Protein AF-0000000086881354 (afdb_homodimer)

Foldseek 3Di:
DFQKWWFQKWDADVVGLTQAGGEIDTDHWLFEEEEAEDPSLNQLVVVCVQQVVDDIDTFMDGPNHGDDNVLCLAAEFEAAPDDDDPQFDFLQRVLVVCVVVRVQAASVQLVVQCVVVVPDRPDGNNPDDPQSNLSSSLSRRLRGHHQEYEEEASCPPHDPVVSVVSLVSVQVCSVVRHYYYYYDHDVVSCVPRHQWYFYGESNYTLDIDGLVCLQPQKKKFKDLDDDPQFLDWDDDPDSIIITIHGCVVDDCPVTDIDRDDPVVSSCSSHVSVVVD/DFQKWWFQKWDADVVGLTQAGGEIDTHHWLFEEEEAEDPSLNQLVVVCVQQVVDDIDTFMDGPNHGDDNVLNLAAEFEDAPDDDDPQFDFLQRVLVVCVVVRVQAASVQLVVQCVVVVPDRPDGNNPDDPQSNLSSSLSRRLRGHHQEYEEEASCPPHDPVVSVVSLVSVQVCSVVRHYYYYYDHDVVSCVVRGQWYFYGESNYTLDIDGPVCLQPQKKWFKDLDDDPQFLDWDDDPDSIIITIHGCVVDDCPVTDIDRDDPVVSSCSSHVSVVVD

Organism: NCBI:txid2108365

Solvent-accessible surface area (backbone atoms only — not comparable to full-atom values): 29345 Å² total; per-residue (Å²): 116,62,34,34,41,37,40,43,30,26,34,70,47,90,91,59,57,58,29,31,65,50,36,65,53,68,40,43,71,28,35,30,37,29,36,33,43,48,83,78,13,28,64,69,57,52,54,33,42,77,66,61,74,46,88,58,48,62,45,52,27,42,74,85,32,76,60,47,69,66,52,40,72,63,29,47,35,68,36,64,67,75,79,87,66,73,42,81,36,22,53,50,55,47,50,51,54,46,43,73,72,35,87,52,41,35,61,69,58,32,55,51,46,33,57,75,69,67,50,68,49,79,46,40,49,66,76,46,53,73,40,55,47,44,51,49,48,48,40,59,33,70,23,35,66,45,51,33,39,39,32,34,42,76,51,63,80,47,28,54,67,58,34,50,52,52,53,50,52,52,46,50,42,27,74,71,54,21,22,36,39,36,32,43,53,52,65,69,60,44,72,69,62,39,46,27,35,37,35,32,49,76,13,30,72,77,44,71,44,43,43,70,57,56,49,66,36,41,35,32,35,50,38,67,68,89,76,76,88,52,52,41,78,40,82,68,60,95,70,26,29,42,30,34,31,48,51,90,81,44,81,61,85,85,39,54,70,41,88,53,52,62,64,56,50,51,47,40,60,59,51,36,57,64,76,98,116,61,35,34,38,39,41,41,30,23,34,71,47,90,89,60,58,58,29,32,66,50,35,65,53,70,40,43,73,29,36,30,38,30,37,32,42,49,83,79,13,29,66,68,56,53,54,33,43,78,66,61,75,44,86,57,48,62,46,51,27,43,74,85,33,75,59,48,68,67,53,40,71,64,30,46,33,68,35,63,67,75,80,85,66,73,42,82,36,21,53,50,57,46,49,52,54,46,43,74,71,34,86,52,41,36,61,67,57,32,54,50,46,33,59,74,70,66,50,69,49,80,47,40,47,66,76,46,53,73,40,54,49,47,50,48,49,47,39,59,34,69,24,34,67,43,52,34,40,38,32,34,42,76,49,64,78,46,29,54,68,58,33,50,52,52,52,50,52,52,48,50,42,29,74,70,53,21,21,36,39,36,33,42,54,53,64,69,60,44,72,69,63,41,46,30,36,37,35,31,48,76,12,30,72,77,42,74,43,44,44,68,56,57,49,67,36,40,36,30,35,50,38,67,68,86,76,76,87,53,54,42,78,40,82,68,60,95,72,27,28,43,30,34,31,50,50,90,80,43,82,61,86,85,41,55,70,41,89,54,53,63,67,56,51,51,47,39,62,58,52,37,54,66,75,102

Secondary structure (DSSP, 8-state):
-EEEEEEEEEEE-TTS-EEEEEEEEEEETT-EEEEE-STTSSHHHHHHHHTTSS--EEEEEETTEE--HHHHHHHEEEE-SS----TTS-HHHHHHHHHHH-TTB-HHHHHHHHHHTT--SSS-GGGS-HHHHHHHHHHHHHTB--SEEEEESTTTT--HHHHHHHHHHHHHHHHTT-EEEEEES-HHHHHHH-SEEEEEETTEEEEEEEHHHHHHHEEEEEESSPPSS-SEEEE-STT-EEEEEETTTS-GGGSEEE---HHHHHHHHHHTTT--/-EEEEEEEEEEE-TTS-EEEEEEEEEEETT-EEEEE-STTSSHHHHHHHHTTSS--EEEEEETTEE--HHHHHHHEEEE-SS----TTS-HHHHHHHHHHH-TTB-HHHHHHHHHHTT--SSS-GGGS-HHHHHHHHHHHHHTB--SEEEEESTTTT--HHHHHHHHHHHHHHHHTT-EEEEEES-HHHHHHH-SEEEEEETTEEEEEEEHHHHHHHEEEEEESSPPSS-SEEEE-STT-EEEEEETTTS-GGGSEEE---HHHHHHHHHHTTT--

Radius of gyration: 25.18 Å; Cα contacts (8 Å, |Δi|>4): 1055; chains: 2; bounding box: 60×67×59 Å

pLDDT: mean 91.3, std 9.93, range [29.66, 98.81]

Nearest PDB structures (foldseek):
  8k1o-assembly1_B  TM=9.337E-01  e=6.807E-20  Mycobacterium tuberculosis H37Rv
  1vpl-assembly1_A-2  TM=8.913E-01  e=2.584E-19  Thermotoga maritima MSB8
  7osf-assembly1_B  TM=7.769E-01  e=8.150E-21  Stutzerimonas stutzeri ATCC 14405 = CCUG 16156
  8k1n-assembly1_D  TM=9.229E-01  e=3.725E-18  Mycobacterium tuberculosis H37Rv
  1g6h-assembly1_A  TM=8.080E-01  e=1.603E-15  Methanocaldococcus jannaschii

Sequence (552 aa):
MSLIEVKSLKKMYKFGKRTLKKISFNIEEGEILSIIGPNGAGKTTILKSLLKLIKSGGEIKYKNNKITENDIINDFSYLPEDKVLYENYTPNEFIKLINNIDKKFNLKKALEYLDNFKIDKNIKLKKMSAGKKVLFYFIITISRNSNVYLFDEPTIFLDSITKKKILEEILKLSYDNKTIIFTTQILSEVEFISSKVLILNNGKIVEFDYIDKIKSRYIGLLTSNDLKDFISKKNIVNNEYLYIVDKKKYDTSLFKTEDLTFETIYEELIGGHENVMSLIEVKSLKKMYKFGKRTLKKISFNIEEGEILSIIGPNGAGKTTILKSLLKLIKSGGEIKYKNNKITENDIINDFSYLPEDKVLYENYTPNEFIKLINNIDKKFNLKKALEYLDNFKIDKNIKLKKMSAGKKVLFYFIITISRNSNVYLFDEPTIFLDSITKKKILEEILKLSYDNKTIIFTTQILSEVEFISSKVLILNNGKIVEFDYIDKIKSRYIGLLTSNDLKDFISKKNIVNNEYLYIVDKKKYDTSLFKTEDLTFETIYEELIGGHENV

Structure (mmCIF, N/CA/C/O backbone):
data_AF-0000000086881354-model_v1
#
loop_
_entity.id
_entity.type
_entity.pdbx_description
1 polymer 'ABC transporter ATP-binding protein'
#
loop_
_atom_site.group_PDB
_atom_site.id
_atom_site.type_symbol
_atom_site.label_atom_id
_atom_site.label_alt_id
_atom_site.label_comp_id
_atom_site.label_asym_id
_atom_site.label_entity_id
_atom_site.label_seq_id
_atom_site.pdbx_PDB_ins_code
_atom_site.Cartn_x
_atom_site.Cartn_y
_atom_site.Cartn_z
_atom_site.occupancy
_atom_site.B_iso_or_equiv
_atom_site.auth_seq_id
_atom_site.auth_comp_id
_atom_site.auth_asym_id
_atom_site.auth_atom_id
_atom_site.pdbx_PDB_model_num
ATOM 1 N N . MET A 1 1 ? -0.424 22.578 23.562 1 78.44 1 MET A N 1
ATOM 2 C CA . MET A 1 1 ? -1.324 23.531 22.922 1 78.44 1 MET A CA 1
ATOM 3 C C . MET A 1 1 ? -1.463 23.234 21.422 1 78.44 1 MET A C 1
ATOM 5 O O . MET A 1 1 ? -0.501 22.828 20.781 1 78.44 1 MET A O 1
ATOM 9 N N . SER A 1 2 ? -2.65 23.422 20.859 1 91.38 2 SER A N 1
ATOM 10 C CA . SER A 1 2 ? -2.936 23.062 19.469 1 91.38 2 SER A CA 1
ATOM 11 C C . SER A 1 2 ? -2.223 24 18.5 1 91.38 2 SER A C 1
ATOM 13 O O . SER A 1 2 ? -2.283 25.219 18.656 1 91.38 2 SER A O 1
ATOM 15 N N . LEU A 1 3 ? -1.437 23.5 17.688 1 97.69 3 LEU A N 1
ATOM 16 C CA . LEU A 1 3 ? -0.771 24.297 16.672 1 97.69 3 LEU A CA 1
ATOM 17 C C . LEU A 1 3 ? -1.735 24.641 15.539 1 97.69 3 LEU A C 1
ATOM 19 O O . LEU A 1 3 ? -1.762 25.781 15.062 1 97.69 3 LEU A O 1
ATOM 23 N N . ILE A 1 4 ? -2.477 23.672 15.125 1 98.44 4 ILE A N 1
ATOM 24 C CA . ILE A 1 4 ? -3.498 23.844 14.102 1 98.44 4 ILE A CA 1
ATOM 25 C C . ILE A 1 4 ? -4.859 23.422 14.656 1 98.44 4 ILE A C 1
ATOM 27 O O . ILE A 1 4 ? -4.988 22.375 15.281 1 98.44 4 ILE A O 1
ATOM 31 N N . GLU A 1 5 ? -5.828 24.25 14.445 1 98.38 5 GLU A N 1
ATOM 32 C CA . GLU A 1 5 ? -7.203 23.953 14.844 1 98.38 5 GLU A CA 1
ATOM 33 C C . GLU A 1 5 ? -8.164 24.094 13.664 1 98.38 5 GLU A C 1
ATOM 35 O O . GLU A 1 5 ? -8.172 25.125 12.984 1 98.38 5 GLU A O 1
ATOM 40 N N . VAL A 1 6 ? -8.898 23.078 13.383 1 98.44 6 VAL A N 1
ATOM 41 C CA . VAL A 1 6 ? -9.898 23.062 12.32 1 98.44 6 VAL A CA 1
ATOM 42 C C . VAL A 1 6 ? -11.297 22.953 12.93 1 98.44 6 VAL A C 1
ATOM 44 O O . VAL A 1 6 ? -11.57 22.016 13.68 1 98.44 6 VAL A O 1
ATOM 47 N N . LYS A 1 7 ? -12.141 23.875 12.602 1 97.88 7 LYS A N 1
ATOM 48 C CA . LYS A 1 7 ? -13.484 23.906 13.172 1 97.88 7 LYS A CA 1
ATOM 49 C C . LYS A 1 7 ? -14.547 23.906 12.078 1 97.88 7 LYS A C 1
ATOM 51 O O . LYS A 1 7 ? -14.625 24.828 11.273 1 97.88 7 LYS A O 1
ATOM 56 N N . SER A 1 8 ? -15.328 22.875 12.047 1 97.75 8 SER A N 1
ATOM 57 C CA . SER A 1 8 ? -16.5 22.75 11.18 1 97.75 8 SER A CA 1
ATOM 58 C C . SER A 1 8 ? -16.125 22.953 9.711 1 97.75 8 SER A C 1
ATOM 60 O O . SER A 1 8 ? -16.766 23.734 9.008 1 97.75 8 SER A O 1
ATOM 62 N N . LEU A 1 9 ? -15.117 22.359 9.336 1 97.5 9 LEU A N 1
ATOM 63 C CA . LEU A 1 9 ? -14.664 22.453 7.953 1 97.5 9 LEU A CA 1
ATOM 64 C C . LEU A 1 9 ? -15.648 21.766 7.012 1 97.5 9 LEU A C 1
ATOM 66 O O . LEU A 1 9 ? -16.047 20.625 7.246 1 97.5 9 LEU A O 1
ATOM 70 N N . LYS A 1 10 ? -16.078 22.484 6.012 1 95.06 10 LYS A N 1
ATOM 71 C CA . LYS A 1 10 ? -17.031 21.953 5.051 1 95.06 10 LYS A CA 1
ATOM 72 C C . LYS A 1 10 ? -16.672 22.359 3.627 1 95.06 10 LYS A C 1
ATOM 74 O O . LYS A 1 10 ? -16.172 23.469 3.404 1 95.06 10 LYS A O 1
ATOM 79 N N . LYS A 1 11 ? -16.781 21.5 2.74 1 92.75 11 LYS A N 1
ATOM 80 C CA . LYS A 1 11 ? -16.516 21.734 1.322 1 92.75 11 LYS A CA 1
ATOM 81 C C . LYS A 1 11 ? -17.469 20.922 0.446 1 92.75 11 LYS A C 1
ATOM 83 O O . LYS A 1 11 ? -17.703 19.75 0.695 1 92.75 11 LYS A O 1
ATOM 88 N N . MET A 1 12 ? -18.094 21.609 -0.488 1 86.44 12 MET A N 1
ATOM 89 C CA . MET A 1 12 ? -18.953 20.984 -1.493 1 86.44 12 MET A CA 1
ATOM 90 C C . MET A 1 12 ? -18.438 21.281 -2.9 1 86.44 12 MET A C 1
ATOM 92 O O . MET A 1 12 ? -18.203 22.438 -3.246 1 86.44 12 MET A O 1
ATOM 96 N N . TYR A 1 13 ? -18.125 20.234 -3.666 1 78.94 13 TYR A N 1
ATOM 97 C CA . TYR A 1 13 ? -17.75 20.438 -5.062 1 78.94 13 TYR A CA 1
ATOM 98 C C . TYR A 1 13 ? -18.984 20.422 -5.961 1 78.94 13 TYR A C 1
ATOM 100 O O . TYR A 1 13 ? -20.031 19.938 -5.566 1 78.94 13 TYR A O 1
ATOM 108 N N . LYS A 1 14 ? -19.094 21.266 -7.07 1 63.25 14 LYS A N 1
ATOM 109 C CA . LYS A 1 14 ? -20.219 21.5 -7.977 1 63.25 14 LYS A CA 1
ATOM 110 C C . LYS A 1 14 ? -20.984 20.203 -8.242 1 63.25 14 LYS A C 1
ATOM 112 O O . LYS A 1 14 ? -22.219 20.219 -8.336 1 63.25 14 LYS A O 1
ATOM 117 N N . PHE A 1 15 ? -20.375 19.234 -8.633 1 56.34 15 PHE A N 1
ATOM 118 C CA . PHE A 1 15 ? -21.219 18.094 -9.023 1 56.34 15 PHE A CA 1
ATOM 119 C C . PHE A 1 15 ? -21.578 17.25 -7.805 1 56.34 15 PHE A C 1
ATOM 121 O O . PHE A 1 15 ? -21.891 16.062 -7.938 1 56.34 15 PHE A O 1
ATOM 128 N N . GLY A 1 16 ? -21.797 18.016 -6.609 1 52.72 16 GLY A N 1
ATOM 129 C CA . GLY A 1 16 ? -22.5 17.469 -5.453 1 52.72 16 GLY A CA 1
ATOM 130 C C . GLY A 1 16 ? -21.625 16.547 -4.609 1 52.72 16 GLY A C 1
ATOM 131 O O . GLY A 1 16 ? -22.078 16.047 -3.58 1 52.72 16 GLY A O 1
ATOM 132 N N . LYS A 1 17 ? -20.688 16.188 -5.137 1 56.78 17 LYS A N 1
ATOM 133 C CA . LYS A 1 17 ? -20.047 15.219 -4.238 1 56.78 17 LYS A CA 1
ATOM 134 C C . LYS A 1 17 ? -19.438 15.914 -3.027 1 56.78 17 LYS A C 1
ATOM 136 O O . LYS A 1 17 ? -18.547 16.75 -3.172 1 56.78 17 LYS A O 1
ATOM 141 N N . ARG A 1 18 ? -20.422 16.234 -2.055 1 58.59 18 ARG A N 1
ATOM 142 C CA . ARG A 1 18 ? -19.953 16.75 -0.772 1 58.59 18 ARG A CA 1
ATOM 143 C C . ARG A 1 18 ? -18.719 16 -0.286 1 58.59 18 ARG A C 1
ATOM 145 O O . ARG A 1 18 ? -18.797 14.82 0.046 1 58.59 18 ARG A O 1
ATOM 152 N N . THR A 1 19 ? -17.625 16.844 -0.135 1 82.44 19 THR A N 1
ATOM 153 C CA . THR A 1 19 ? -16.359 16.141 0.097 1 82.44 19 THR A CA 1
ATOM 154 C C . THR A 1 19 ? -15.992 16.156 1.578 1 82.44 19 THR A C 1
ATOM 156 O O . THR A 1 19 ? -15.586 15.141 2.139 1 82.44 19 THR A O 1
ATOM 159 N N . LEU A 1 20 ? -16.438 17.344 2.312 1 94.12 20 LEU A N 1
ATOM 160 C CA . LEU A 1 20 ? -16.203 17.422 3.752 1 94.12 20 LEU A CA 1
ATOM 161 C C . LEU A 1 20 ? -17.438 17.953 4.473 1 94.12 20 LEU A C 1
ATOM 163 O O . LEU A 1 20 ? -18 18.984 4.086 1 94.12 20 LEU A O 1
ATOM 167 N N . LYS A 1 21 ? -18.016 17.312 5.508 1 94.69 21 LYS A N 1
ATOM 168 C CA . LYS A 1 21 ? -19.297 17.562 6.168 1 94.69 21 LYS A CA 1
ATOM 169 C C . LYS A 1 21 ? -19.094 18.078 7.59 1 94.69 21 LYS A C 1
ATOM 171 O O . LYS A 1 21 ? -19.453 17.406 8.555 1 94.69 21 LYS A O 1
ATOM 176 N N . LYS A 1 22 ? -18.516 19.297 7.785 1 96.19 22 LYS A N 1
ATOM 177 C CA . LYS A 1 22 ? -18.344 20 9.047 1 96.19 22 LYS A CA 1
ATOM 178 C C . LYS A 1 22 ? -17.469 19.219 10.008 1 96.19 22 LYS A C 1
ATOM 180 O O . LYS A 1 22 ? -17.859 18.953 11.141 1 96.19 22 LYS A O 1
ATOM 185 N N . ILE A 1 23 ? -16.328 18.984 9.578 1 97.75 23 ILE A N 1
ATOM 186 C CA . ILE A 1 23 ? -15.422 18.188 10.406 1 97.75 23 ILE A CA 1
ATOM 187 C C . ILE A 1 23 ? -14.539 19.125 11.242 1 97.75 23 ILE A C 1
ATOM 189 O O . ILE A 1 23 ? -14.219 20.234 10.82 1 97.75 23 ILE A O 1
ATOM 193 N N . SER A 1 24 ? -14.195 18.672 12.445 1 98.5 24 SER A N 1
ATOM 194 C CA . SER A 1 24 ? -13.352 19.422 13.367 1 98.5 24 SER A CA 1
ATOM 195 C C . SER A 1 24 ? -12.266 18.531 13.969 1 98.5 24 SER A C 1
ATOM 197 O O . SER A 1 24 ? -12.516 17.375 14.305 1 98.5 24 SER A O 1
ATOM 199 N N . PHE A 1 25 ? -11.078 19.031 14.039 1 98.31 25 PHE A N 1
ATOM 200 C CA . PHE A 1 25 ? -9.953 18.328 14.664 1 98.31 25 PHE A CA 1
ATOM 201 C C . PHE A 1 25 ? -8.82 19.297 14.969 1 98.31 25 PHE A C 1
ATOM 203 O O . PHE A 1 25 ? -8.898 20.484 14.648 1 98.31 25 PHE A O 1
ATOM 210 N N . ASN A 1 26 ? -7.84 18.828 15.641 1 98.12 26 ASN A N 1
ATOM 211 C CA . ASN A 1 26 ? -6.684 19.641 15.984 1 98.12 26 ASN A CA 1
ATOM 212 C C . ASN A 1 26 ? -5.395 18.828 15.984 1 98.12 26 ASN A C 1
ATOM 214 O O . ASN A 1 26 ? -5.438 17.594 16.016 1 98.12 26 ASN A O 1
ATOM 218 N N . ILE A 1 27 ? -4.344 19.562 15.906 1 97.56 27 ILE A N 1
ATOM 219 C CA . ILE A 1 27 ? -3.029 18.922 15.953 1 97.56 27 ILE A CA 1
ATOM 220 C C . ILE A 1 27 ? -2.096 19.75 16.844 1 97.56 27 ILE A C 1
ATOM 222 O O . ILE A 1 27 ? -2.098 20.984 16.797 1 97.56 27 ILE A O 1
ATOM 226 N N . GLU A 1 28 ? -1.343 19.031 17.641 1 97.38 28 GLU A N 1
ATOM 227 C CA . GLU A 1 28 ? -0.367 19.688 18.516 1 97.38 28 GLU A CA 1
ATOM 228 C C . GLU A 1 28 ? 0.999 19.766 17.828 1 97.38 28 GLU A C 1
ATOM 230 O O . GLU A 1 28 ? 1.277 19.031 16.891 1 97.38 28 GLU A O 1
ATOM 235 N N . GLU A 1 29 ? 1.748 20.672 18.344 1 97.19 29 GLU A N 1
ATOM 236 C CA . GLU A 1 29 ? 3.1 20.844 17.828 1 97.19 29 GLU A CA 1
ATOM 237 C C . GLU A 1 29 ? 3.924 19.562 18 1 97.19 29 GLU A C 1
ATOM 239 O O . GLU A 1 29 ? 3.865 18.922 19.031 1 97.19 29 GLU A O 1
ATOM 244 N N . GLY A 1 30 ? 4.586 19.172 16.922 1 97 30 GLY A N 1
ATOM 245 C CA . GLY A 1 30 ? 5.496 18.031 16.984 1 97 30 GLY A CA 1
ATOM 246 C C . GLY A 1 30 ? 4.809 16.703 16.734 1 97 30 GLY A C 1
ATOM 247 O O . GLY A 1 30 ? 5.461 15.664 16.672 1 97 30 GLY A O 1
ATOM 248 N N . GLU A 1 31 ? 3.51 16.719 16.469 1 97.31 31 GLU A N 1
ATOM 249 C CA . GLU A 1 31 ? 2.73 15.492 16.312 1 97.31 31 GLU A CA 1
ATOM 250 C C . GLU A 1 31 ? 2.639 15.094 14.836 1 97.31 31 GLU A C 1
ATOM 252 O O . GLU A 1 31 ? 2.773 15.945 13.945 1 97.31 31 GLU A O 1
ATOM 257 N N . ILE A 1 32 ? 2.508 13.852 14.68 1 98.56 32 ILE A N 1
ATOM 258 C CA . ILE A 1 32 ? 2.168 13.328 13.359 1 98.56 32 ILE A CA 1
ATOM 259 C C . ILE A 1 32 ? 0.695 12.938 13.32 1 98.56 32 ILE A C 1
ATOM 261 O O . ILE A 1 32 ? 0.278 12.008 14.023 1 98.56 32 ILE A O 1
ATOM 265 N N . LEU A 1 33 ? -0.057 13.617 12.531 1 98.75 33 LEU A N 1
ATOM 266 C CA . LEU A 1 33 ? -1.448 13.266 12.273 1 98.75 33 LEU A CA 1
ATOM 267 C C . LEU A 1 33 ? -1.588 12.539 10.945 1 98.75 33 LEU A C 1
ATOM 269 O O . LEU A 1 33 ? -1.286 13.094 9.891 1 98.75 33 LEU A O 1
ATOM 273 N N . SER A 1 34 ? -2.033 11.312 10.977 1 98.56 34 SER A N 1
ATOM 274 C CA . SER A 1 34 ? -2.355 10.578 9.758 1 98.56 34 SER A CA 1
ATOM 275 C C . SER A 1 34 ? -3.848 10.641 9.453 1 98.56 34 SER A C 1
ATOM 277 O O . SER A 1 34 ? -4.68 10.375 10.32 1 98.56 34 SER A O 1
ATOM 279 N N . ILE A 1 35 ? -4.117 11.039 8.297 1 98.06 35 ILE A N 1
ATOM 280 C CA . ILE A 1 35 ? -5.488 11.008 7.801 1 98.06 35 ILE A CA 1
ATOM 281 C C . ILE A 1 35 ? -5.684 9.797 6.895 1 98.06 35 ILE A C 1
ATOM 283 O O . ILE A 1 35 ? -5.027 9.672 5.855 1 98.06 35 ILE A O 1
ATOM 287 N N . ILE A 1 36 ? -6.551 8.914 7.285 1 96.81 36 ILE A N 1
ATOM 288 C CA . ILE A 1 36 ? -6.777 7.688 6.535 1 96.81 36 ILE A CA 1
ATOM 289 C C . ILE A 1 36 ? -8.266 7.543 6.219 1 96.81 36 ILE A C 1
ATOM 291 O O . ILE A 1 36 ? -9.109 8.039 6.961 1 96.81 36 ILE A O 1
ATOM 295 N N . GLY A 1 37 ? -8.609 6.898 5.129 1 92.81 37 GLY A N 1
ATOM 296 C CA . GLY A 1 37 ? -9.961 6.68 4.637 1 92.81 37 GLY A CA 1
ATOM 297 C C . GLY A 1 37 ? -10 6.184 3.205 1 92.81 37 GLY A C 1
ATOM 298 O O . GLY A 1 37 ? -8.984 6.191 2.51 1 92.81 37 GLY A O 1
ATOM 299 N N . PRO A 1 38 ? -11.141 5.746 2.787 1 89.06 38 PRO A N 1
ATOM 300 C CA . PRO A 1 38 ? -11.273 5.273 1.407 1 89.06 38 PRO A CA 1
ATOM 301 C C . PRO A 1 38 ? -11.031 6.379 0.38 1 89.06 38 PRO A C 1
ATOM 303 O O . PRO A 1 38 ? -10.961 7.559 0.739 1 89.06 38 PRO A O 1
ATOM 306 N N . ASN A 1 39 ? -10.883 5.938 -0.87 1 84.5 39 ASN A N 1
ATOM 307 C CA . ASN A 1 39 ? -10.75 6.91 -1.948 1 84.5 39 ASN A CA 1
ATOM 308 C C . ASN A 1 39 ? -11.961 7.836 -2.023 1 84.5 39 ASN A C 1
ATOM 310 O O . ASN A 1 39 ? -13.102 7.383 -1.892 1 84.5 39 ASN A O 1
ATOM 314 N N . GLY A 1 40 ? -11.672 9.062 -2.092 1 86 40 GLY A N 1
ATOM 315 C CA . GLY A 1 40 ? -12.75 10.023 -2.209 1 86 40 GLY A CA 1
ATOM 316 C C . GLY A 1 40 ? -13.312 10.461 -0.868 1 86 40 GLY A C 1
ATOM 317 O O . GLY A 1 40 ? -14.273 11.227 -0.81 1 86 40 GLY A O 1
ATOM 318 N N . ALA A 1 41 ? -12.695 10.039 0.179 1 90.56 41 ALA A N 1
ATOM 319 C CA . ALA A 1 41 ? -13.227 10.328 1.51 1 90.56 41 ALA A CA 1
ATOM 320 C C . ALA A 1 41 ? -13.047 11.797 1.87 1 90.56 41 ALA A C 1
ATOM 322 O O . ALA A 1 41 ? -13.688 12.305 2.793 1 90.56 41 ALA A O 1
ATOM 323 N N . GLY A 1 42 ? -12.094 12.492 1.214 1 93.25 42 GLY A N 1
ATOM 324 C CA . GLY A 1 42 ? -11.875 13.906 1.476 1 93.25 42 GLY A CA 1
ATOM 325 C C . GLY A 1 42 ? -10.484 14.211 1.983 1 93.25 42 GLY A C 1
ATOM 326 O O . GLY A 1 42 ? -10.203 15.336 2.408 1 93.25 42 GLY A O 1
ATOM 327 N N . LYS A 1 43 ? -9.586 13.25 2.004 1 94.88 43 LYS A N 1
ATOM 328 C CA . LYS A 1 43 ? -8.242 13.398 2.555 1 94.88 43 LYS A CA 1
ATOM 329 C C . LYS A 1 43 ? -7.504 14.562 1.899 1 94.88 43 LYS A C 1
ATOM 331 O O . LYS A 1 43 ? -7.023 15.469 2.586 1 94.88 43 LYS A O 1
ATOM 336 N N . THR A 1 44 ? -7.473 14.609 0.51 1 94 44 THR A N 1
ATOM 337 C CA . THR A 1 44 ? -6.797 15.648 -0.257 1 94 44 THR A CA 1
ATOM 338 C C . THR A 1 44 ? -7.48 17 -0.056 1 94 44 THR A C 1
ATOM 340 O O . THR A 1 44 ? -6.816 18.031 0.002 1 94 44 THR A O 1
ATOM 343 N N . THR A 1 45 ? -8.797 16.969 0.089 1 94.56 45 THR A N 1
ATOM 344 C CA . THR A 1 45 ? -9.562 18.203 0.301 1 94.56 45 THR A CA 1
ATOM 345 C C . THR A 1 45 ? -9.172 18.859 1.619 1 94.56 45 THR A C 1
ATOM 347 O O . THR A 1 45 ? -9.062 20.078 1.695 1 94.56 45 THR A O 1
ATOM 350 N N . ILE A 1 46 ? -8.938 18.047 2.635 1 97.56 46 ILE A N 1
ATOM 351 C CA . ILE A 1 46 ? -8.5 18.578 3.922 1 97.56 46 ILE A CA 1
ATOM 352 C C . ILE A 1 46 ? -7.168 19.297 3.758 1 97.56 46 ILE A C 1
ATOM 354 O O . ILE A 1 46 ? -7.016 20.453 4.199 1 97.56 46 ILE A O 1
ATOM 358 N N . LEU A 1 47 ? -6.195 18.672 3.102 1 97.56 47 LEU A N 1
ATOM 359 C CA . LEU A 1 47 ? -4.867 19.25 2.939 1 97.56 47 LEU A CA 1
ATOM 360 C C . LEU A 1 47 ? -4.93 20.531 2.125 1 97.56 47 LEU A C 1
ATOM 362 O O . LEU A 1 47 ? -4.324 21.547 2.5 1 97.56 47 LEU A O 1
ATOM 366 N N . LYS A 1 48 ? -5.688 20.516 1.073 1 96.06 48 LYS A N 1
ATOM 367 C CA . LYS A 1 48 ? -5.797 21.703 0.219 1 96.06 48 LYS A CA 1
ATOM 368 C C . LYS A 1 48 ? -6.492 22.844 0.95 1 96.06 48 LYS A C 1
ATOM 370 O O . LYS A 1 48 ? -6.164 24.016 0.736 1 96.06 48 LYS A O 1
ATOM 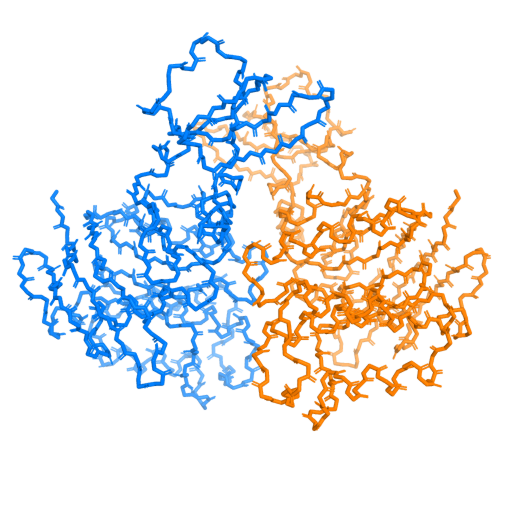375 N N . SER A 1 49 ? -7.469 22.5 1.766 1 97.06 49 SER A N 1
ATOM 376 C CA . SER A 1 49 ? -8.141 23.516 2.572 1 97.06 49 SER A CA 1
ATOM 377 C C . SER A 1 49 ? -7.172 24.172 3.562 1 97.06 49 SER A C 1
ATOM 379 O O . SER A 1 49 ? -7.148 25.391 3.711 1 97.06 49 SER A O 1
ATOM 381 N N . LEU A 1 50 ? -6.363 23.328 4.211 1 97.75 50 LEU A N 1
ATOM 382 C CA . LEU A 1 50 ? -5.375 23.828 5.164 1 97.75 50 LEU A CA 1
ATOM 383 C C . LEU A 1 50 ? -4.398 24.781 4.488 1 97.75 50 LEU A C 1
ATOM 385 O O . LEU A 1 50 ? -3.969 25.766 5.098 1 97.75 50 LEU A O 1
ATOM 389 N N . LEU A 1 51 ? -4.145 24.531 3.229 1 97.56 51 LEU A N 1
ATOM 390 C CA . LEU A 1 51 ? -3.164 25.297 2.477 1 97.56 51 LEU A CA 1
ATOM 391 C C . LEU A 1 51 ? -3.834 26.469 1.747 1 97.56 51 LEU A C 1
ATOM 393 O O . LEU A 1 51 ? -3.17 27.219 1.034 1 97.56 51 LEU A O 1
ATOM 397 N N . LYS A 1 52 ? -5.164 26.531 1.807 1 96.75 52 LYS A N 1
ATOM 398 C CA . LYS A 1 52 ? -5.961 27.578 1.162 1 96.75 52 LYS A CA 1
ATOM 399 C C . LYS A 1 52 ? -5.848 27.484 -0.357 1 96.75 52 LYS A C 1
ATOM 401 O O . LYS A 1 52 ? -5.879 28.516 -1.045 1 96.75 52 LYS A O 1
ATOM 406 N N . LEU A 1 53 ? -5.621 26.312 -0.81 1 94.56 53 LEU A N 1
ATOM 407 C CA . LEU A 1 53 ? -5.59 26.094 -2.252 1 94.56 53 LEU A CA 1
ATOM 408 C C . LEU A 1 53 ? -7 25.953 -2.812 1 94.56 53 LEU A C 1
ATOM 410 O O . LEU A 1 53 ? -7.203 26.062 -4.027 1 94.56 53 LEU A O 1
ATOM 414 N N . ILE A 1 54 ? -7.945 25.734 -1.966 1 93.56 54 ILE A N 1
ATOM 415 C CA . ILE A 1 54 ? -9.359 25.703 -2.33 1 93.56 54 ILE A CA 1
ATOM 416 C C . ILE A 1 54 ? -10.172 26.469 -1.298 1 93.56 54 ILE A C 1
ATOM 418 O O . ILE A 1 54 ? -9.766 26.594 -0.139 1 93.56 54 ILE A O 1
ATOM 422 N N . LYS A 1 55 ? -11.305 26.953 -1.698 1 92.94 55 LYS A N 1
ATOM 423 C CA . LYS A 1 55 ? -12.211 27.625 -0.772 1 92.94 55 LYS A CA 1
ATOM 424 C C . LYS A 1 55 ? -13.031 26.609 0.022 1 92.94 55 LYS A C 1
ATOM 426 O O . LYS A 1 55 ? -13.57 25.656 -0.544 1 92.94 55 LYS A O 1
ATOM 431 N N . SER A 1 56 ? -13.023 26.734 1.237 1 93.31 56 SER A N 1
ATOM 432 C CA . SER A 1 56 ? -13.805 25.875 2.119 1 93.31 56 SER A CA 1
ATOM 433 C C . SER A 1 56 ? -14.5 26.672 3.211 1 93.31 56 SER A C 1
ATOM 435 O O . SER A 1 56 ? -14.125 27.812 3.48 1 93.31 56 SER A O 1
ATOM 437 N N . GLY A 1 57 ? -15.609 26.141 3.676 1 94.81 57 GLY A N 1
ATOM 438 C CA . GLY A 1 57 ? -16.25 26.734 4.836 1 94.81 57 GLY A CA 1
ATOM 439 C C . GLY A 1 57 ? -15.625 26.297 6.152 1 94.81 57 GLY A C 1
ATOM 440 O O . GLY A 1 57 ? -14.773 25.422 6.18 1 94.81 57 GLY A O 1
ATOM 441 N N . GLY A 1 58 ? -16.047 26.953 7.266 1 96.75 58 GLY A N 1
ATOM 442 C CA . GLY A 1 58 ? -15.477 26.688 8.578 1 96.75 58 GLY A CA 1
ATOM 443 C C . GLY A 1 58 ? -14.305 27.594 8.906 1 96.75 58 GLY A C 1
ATOM 444 O O . GLY A 1 58 ? -14.156 28.656 8.32 1 96.75 58 GLY A O 1
ATOM 445 N N . GLU A 1 59 ? -13.602 27.109 9.945 1 97.5 59 GLU A N 1
ATOM 446 C CA . GLU A 1 59 ? -12.477 27.922 10.398 1 97.5 59 GLU A CA 1
ATOM 447 C C . GLU A 1 59 ? -11.227 27.078 10.602 1 97.5 59 GLU A C 1
ATOM 449 O O . GLU A 1 59 ? -11.305 25.969 11.125 1 97.5 59 GLU A O 1
ATOM 454 N N . ILE A 1 60 ? -10.156 27.656 10.148 1 98.12 60 ILE A N 1
ATOM 455 C CA . ILE A 1 60 ? -8.852 27.047 10.375 1 98.12 60 ILE A CA 1
ATOM 456 C C . ILE A 1 60 ? -7.93 28.031 11.078 1 98.12 60 ILE A C 1
ATOM 458 O O . ILE A 1 60 ? -7.754 29.156 10.617 1 98.12 60 ILE A O 1
ATOM 462 N N . LYS A 1 61 ? -7.414 27.625 12.164 1 98.31 61 LYS A N 1
ATOM 463 C CA . LYS A 1 61 ? -6.488 28.453 12.93 1 98.31 61 LYS A CA 1
ATOM 464 C C . LYS A 1 61 ? -5.086 27.859 12.945 1 98.31 61 LYS A C 1
ATOM 466 O O . LYS A 1 61 ? -4.93 26.625 12.977 1 98.31 61 LYS A O 1
ATOM 471 N N . TYR A 1 62 ? -4.117 28.688 12.898 1 98.38 62 TYR A N 1
ATOM 472 C CA . TYR A 1 62 ? -2.699 28.391 13.055 1 98.38 62 TYR A CA 1
ATOM 473 C C . TYR A 1 62 ? -2.066 29.281 14.117 1 98.38 62 TYR A C 1
ATOM 475 O O . TYR A 1 62 ? -2.172 30.5 14.055 1 98.38 62 TYR A O 1
ATOM 483 N N . LYS A 1 63 ? -1.497 28.672 15.148 1 97.56 63 LYS A N 1
ATOM 484 C CA . LYS A 1 63 ? -0.958 29.406 16.281 1 97.56 63 LYS A CA 1
ATOM 485 C C . LYS A 1 63 ? -2.01 30.328 16.891 1 97.56 63 LYS A C 1
ATOM 487 O O . LYS A 1 63 ? -1.754 31.516 17.109 1 97.56 63 LYS A O 1
ATOM 492 N N . ASN A 1 64 ? -3.207 29.781 16.953 1 96.31 64 ASN A N 1
ATOM 493 C CA . ASN A 1 64 ? -4.344 30.375 17.656 1 96.31 64 ASN A CA 1
ATOM 494 C C . ASN A 1 64 ? -4.918 31.562 16.859 1 96.31 64 ASN A C 1
ATOM 496 O O . ASN A 1 64 ? -5.785 32.281 17.359 1 96.31 64 ASN A O 1
ATOM 500 N N . ASN A 1 65 ? -4.469 31.812 15.688 1 97.38 65 ASN A N 1
ATOM 501 C CA . ASN A 1 65 ? -5.012 32.844 14.805 1 97.38 65 ASN A CA 1
ATOM 502 C C . ASN A 1 65 ? -5.535 32.25 13.5 1 97.38 65 ASN A C 1
ATOM 504 O O . ASN A 1 65 ? -5.133 31.156 13.102 1 97.38 65 ASN A O 1
ATOM 508 N N . LYS A 1 66 ? -6.375 33.062 12.922 1 97.62 66 LYS A N 1
ATOM 509 C CA . LYS A 1 66 ? -6.836 32.625 11.609 1 97.62 66 LYS A CA 1
ATOM 510 C C . LYS A 1 66 ? -5.668 32.438 10.648 1 97.62 66 LYS A C 1
ATOM 512 O O . LYS A 1 66 ? -4.809 33.312 10.531 1 97.62 66 LYS A O 1
ATOM 517 N N . ILE A 1 67 ? -5.629 31.328 10.047 1 97.62 67 ILE A N 1
ATOM 518 C CA . ILE A 1 67 ? -4.52 31 9.164 1 97.62 67 ILE A CA 1
ATOM 519 C C . ILE A 1 67 ? -4.508 31.953 7.973 1 97.62 67 ILE A C 1
ATOM 521 O O . ILE A 1 67 ? -5.562 32.281 7.426 1 97.62 67 ILE A O 1
ATOM 525 N N . THR A 1 68 ? -3.355 32.406 7.551 1 97.44 68 THR A N 1
ATOM 526 C CA . THR A 1 68 ? -3.207 33.344 6.434 1 97.44 68 THR A CA 1
ATOM 527 C C . THR A 1 68 ? -2.301 32.75 5.359 1 97.44 68 THR A C 1
ATOM 529 O O . THR A 1 68 ? -1.602 31.75 5.602 1 97.44 68 THR A O 1
ATOM 532 N N . GLU A 1 69 ? -2.312 33.312 4.246 1 96.69 69 GLU A N 1
ATOM 533 C CA . GLU A 1 69 ? -1.412 32.906 3.17 1 96.69 69 GLU A CA 1
ATOM 534 C C . GLU A 1 69 ? 0.048 33.062 3.578 1 96.69 69 GLU A C 1
ATOM 536 O O . GLU A 1 69 ? 0.901 32.25 3.209 1 96.69 69 GLU A O 1
ATOM 541 N N . ASN A 1 70 ? 0.29 34.094 4.262 1 96.56 70 ASN A N 1
ATOM 542 C CA . ASN A 1 70 ? 1.648 34.344 4.734 1 96.56 70 ASN A CA 1
ATOM 543 C C . ASN A 1 70 ? 2.127 33.219 5.664 1 96.56 70 ASN A C 1
ATOM 545 O O . ASN A 1 70 ? 3.295 32.844 5.617 1 96.56 70 ASN A O 1
ATOM 549 N N . ASP A 1 71 ? 1.22 32.781 6.539 1 97.5 71 ASP A N 1
ATOM 550 C CA . ASP A 1 71 ? 1.558 31.625 7.391 1 97.5 71 ASP A CA 1
ATOM 551 C C . ASP A 1 71 ? 1.982 30.422 6.555 1 97.5 71 ASP A C 1
ATOM 553 O O . ASP A 1 71 ? 2.998 29.797 6.844 1 97.5 71 ASP A O 1
ATOM 557 N N . ILE A 1 72 ? 1.218 30.188 5.566 1 96.81 72 ILE A N 1
ATOM 558 C CA . ILE A 1 72 ? 1.437 29.016 4.711 1 96.81 72 ILE A CA 1
ATOM 559 C C . ILE A 1 72 ? 2.777 29.156 3.992 1 96.81 72 ILE A C 1
ATOM 561 O O . ILE A 1 72 ? 3.6 28.234 4.023 1 96.81 72 ILE A O 1
ATOM 565 N N . ILE A 1 73 ? 3.012 30.281 3.393 1 95 73 ILE A N 1
ATOM 566 C CA . ILE A 1 73 ? 4.227 30.531 2.621 1 95 73 ILE A CA 1
ATOM 567 C C . ILE A 1 73 ? 5.449 30.406 3.525 1 95 73 ILE A C 1
ATOM 569 O O . ILE A 1 73 ? 6.477 29.859 3.113 1 95 73 ILE A O 1
ATOM 573 N N . ASN A 1 74 ? 5.305 30.734 4.707 1 96.25 74 ASN A N 1
ATOM 574 C CA . ASN A 1 74 ? 6.473 30.812 5.582 1 96.25 74 ASN A CA 1
ATOM 575 C C . ASN A 1 74 ? 6.676 29.531 6.367 1 96.25 74 ASN A C 1
ATOM 577 O O . ASN A 1 74 ? 7.809 29.156 6.68 1 96.25 74 ASN A O 1
ATOM 581 N N . ASP A 1 75 ? 5.59 28.844 6.68 1 97.94 75 ASP A N 1
ATOM 582 C CA . ASP A 1 75 ? 5.734 27.812 7.715 1 97.94 75 ASP A CA 1
ATOM 583 C C . ASP A 1 75 ? 5.383 26.438 7.176 1 97.94 75 ASP A C 1
ATOM 585 O O . ASP A 1 75 ? 5.625 25.422 7.844 1 97.94 75 ASP A O 1
ATOM 589 N N . PHE A 1 76 ? 4.84 26.375 5.98 1 98.38 76 PHE A N 1
ATOM 590 C CA . PHE A 1 76 ? 4.309 25.094 5.523 1 98.38 76 PHE A CA 1
ATOM 591 C C . PHE A 1 76 ? 5.086 24.594 4.309 1 98.38 76 PHE A C 1
ATOM 593 O O . PHE A 1 76 ? 5.523 25.375 3.473 1 98.38 76 PHE A O 1
ATOM 600 N N . SER A 1 77 ? 5.281 23.297 4.195 1 98 77 SER A N 1
ATOM 601 C CA . SER A 1 77 ? 5.73 22.562 3.014 1 98 77 SER A CA 1
ATOM 602 C C . SER A 1 77 ? 4.723 21.484 2.609 1 98 77 SER A C 1
ATOM 604 O O . SER A 1 77 ? 4.102 20.859 3.467 1 98 77 SER A O 1
ATOM 606 N N . TYR A 1 78 ? 4.613 21.297 1.308 1 97 78 TYR A N 1
ATOM 607 C CA . TYR A 1 78 ? 3.551 20.422 0.82 1 97 78 TYR A CA 1
ATOM 608 C C . TYR A 1 78 ? 4.055 19.516 -0.298 1 97 78 TYR A C 1
ATOM 610 O O . TYR A 1 78 ? 4.664 19.984 -1.259 1 97 78 TYR A O 1
ATOM 618 N N . LEU A 1 79 ? 3.877 18.234 -0.096 1 96.62 79 LEU A N 1
ATOM 619 C CA . LEU A 1 79 ? 4.059 17.234 -1.154 1 96.62 79 LEU A CA 1
ATOM 620 C C . LEU A 1 79 ? 2.713 16.766 -1.694 1 96.62 79 LEU A C 1
ATOM 622 O O . LEU A 1 79 ? 2.033 15.961 -1.057 1 96.62 79 LEU A O 1
ATOM 626 N N . PRO A 1 80 ? 2.305 17.188 -2.895 1 93.94 80 PRO A N 1
ATOM 627 C CA . PRO A 1 80 ? 1.024 16.766 -3.463 1 93.94 80 PRO A CA 1
ATOM 628 C C . PRO A 1 80 ? 1.07 15.336 -4.012 1 93.94 80 PRO A C 1
ATOM 630 O O . PRO A 1 80 ? 2.154 14.789 -4.223 1 93.94 80 PRO A O 1
ATOM 633 N N . GLU A 1 81 ? -0.099 14.758 -4.125 1 88 81 GLU A N 1
ATOM 634 C CA . GLU A 1 81 ? -0.178 13.445 -4.762 1 88 81 GLU A CA 1
ATOM 635 C C . GLU A 1 81 ? 0.219 13.516 -6.234 1 88 81 GLU A C 1
ATOM 637 O O . GLU A 1 81 ? 1.048 12.734 -6.699 1 88 81 GLU A O 1
ATOM 642 N N . ASP A 1 82 ? -0.408 14.422 -6.93 1 81.81 82 ASP A N 1
ATOM 643 C CA . ASP A 1 82 ? -0.057 14.633 -8.336 1 81.81 82 ASP A CA 1
ATOM 644 C C . ASP A 1 82 ? 1.148 15.555 -8.461 1 81.81 82 ASP A C 1
ATOM 646 O O . ASP A 1 82 ? 1.12 16.688 -7.98 1 81.81 82 ASP A O 1
ATOM 650 N N . LYS A 1 83 ? 2.158 15.047 -9.078 1 73.5 83 LYS A N 1
ATOM 651 C CA . LYS A 1 83 ? 3.393 15.82 -9.188 1 73.5 83 LYS A CA 1
ATOM 652 C C . LYS A 1 83 ? 3.428 16.609 -10.484 1 73.5 83 LYS A C 1
ATOM 654 O O . LYS A 1 83 ? 3.178 16.062 -11.562 1 73.5 83 LYS A O 1
ATOM 659 N N . VAL A 1 84 ? 3.365 17.938 -10.312 1 70.81 84 VAL A N 1
ATOM 660 C CA . VAL A 1 84 ? 3.463 18.781 -11.492 1 70.81 84 VAL A CA 1
ATOM 661 C C . VAL A 1 84 ? 4.832 19.453 -11.523 1 70.81 84 VAL A C 1
ATOM 663 O O . VAL A 1 84 ? 5.07 20.438 -10.812 1 70.81 84 VAL A O 1
ATOM 666 N N . LEU A 1 85 ? 5.828 18.734 -11.898 1 72.44 85 LEU A N 1
ATOM 667 C CA . LEU A 1 85 ? 7.156 19.328 -12.016 1 72.44 85 LEU A CA 1
ATOM 668 C C . LEU A 1 85 ? 7.434 19.75 -13.453 1 72.44 85 LEU A C 1
ATOM 670 O O . LEU A 1 85 ? 6.855 19.203 -14.398 1 72.44 85 LEU A O 1
ATOM 674 N N . TYR A 1 86 ? 8.148 20.781 -13.57 1 78.19 86 TYR A N 1
ATOM 675 C CA . TYR A 1 86 ? 8.602 21.141 -14.906 1 78.19 86 TYR A CA 1
ATOM 676 C C . TYR A 1 86 ? 9.469 20.047 -15.508 1 78.19 86 TYR A C 1
ATOM 678 O O . TYR A 1 86 ? 10.633 19.891 -15.117 1 78.19 86 TYR A O 1
ATOM 686 N N . GLU A 1 87 ? 9.008 19.406 -16.391 1 86.19 87 GLU A N 1
ATOM 687 C CA . GLU A 1 87 ? 9.5 18.125 -16.891 1 86.19 87 GLU A CA 1
ATOM 688 C C . GLU A 1 87 ? 10.828 18.281 -17.625 1 86.19 87 GLU A C 1
ATOM 690 O O . GLU A 1 87 ? 11.578 17.328 -17.781 1 86.19 87 GLU A O 1
ATOM 695 N N . ASN A 1 88 ? 11.156 19.531 -17.969 1 92.12 88 ASN A N 1
ATOM 696 C CA . ASN A 1 88 ? 12.352 19.719 -18.781 1 92.12 88 ASN A CA 1
ATOM 697 C C . ASN A 1 88 ? 13.57 20.062 -17.922 1 92.12 88 ASN A C 1
ATOM 699 O O . ASN A 1 88 ? 14.688 20.141 -18.438 1 92.12 88 ASN A O 1
ATOM 703 N N . TYR A 1 89 ? 13.461 20.188 -16.703 1 94.44 89 TYR A N 1
ATOM 704 C CA . TYR A 1 89 ? 14.562 20.469 -15.797 1 94.44 89 TYR A CA 1
ATOM 705 C C . TYR A 1 89 ? 15.18 19.172 -15.273 1 94.44 89 TYR A C 1
ATOM 707 O O . TYR A 1 89 ? 14.508 18.141 -15.211 1 94.44 89 TYR A O 1
ATOM 715 N N . THR A 1 90 ? 16.438 19.312 -14.992 1 96.38 90 THR A N 1
ATOM 716 C CA . THR A 1 90 ? 17.094 18.281 -14.195 1 96.38 90 THR A CA 1
ATOM 717 C C . THR A 1 90 ? 16.922 18.562 -12.703 1 96.38 90 THR A C 1
ATOM 719 O O . THR A 1 90 ? 16.594 19.688 -12.312 1 96.38 90 THR A O 1
ATOM 722 N N . PRO A 1 91 ? 17.078 17.547 -11.859 1 96.62 91 PRO A N 1
ATOM 723 C CA . PRO A 1 91 ? 17.016 17.781 -10.414 1 96.62 91 PRO A CA 1
ATOM 724 C C . PRO A 1 91 ? 17.953 18.906 -9.961 1 96.62 91 PRO A C 1
ATOM 726 O O . PRO A 1 91 ? 17.562 19.766 -9.172 1 96.62 91 PRO A O 1
ATOM 729 N N . ASN A 1 92 ? 19.094 18.922 -10.477 1 95.69 92 ASN A N 1
ATOM 730 C CA . ASN A 1 92 ? 20.062 19.953 -10.133 1 95.69 92 ASN A CA 1
ATOM 731 C C . ASN A 1 92 ? 19.562 21.344 -10.516 1 95.69 92 ASN A C 1
ATOM 733 O O . ASN A 1 92 ? 19.641 22.281 -9.711 1 95.69 92 ASN A O 1
ATOM 737 N N . GLU A 1 93 ? 19.094 21.453 -11.719 1 95.75 93 GLU A N 1
ATOM 738 C CA . GLU A 1 93 ? 18.562 22.734 -12.188 1 95.75 93 GLU A CA 1
ATOM 739 C C . GLU A 1 93 ? 17.375 23.172 -11.336 1 95.75 93 GLU A C 1
ATOM 741 O O . GLU A 1 93 ? 17.281 24.344 -10.953 1 95.75 93 GLU A O 1
ATOM 746 N N . PHE A 1 94 ? 16.547 22.281 -11.055 1 95.69 94 PHE A N 1
ATOM 747 C CA . PHE A 1 94 ? 15.336 22.578 -10.305 1 95.69 94 PHE A CA 1
ATOM 748 C C . PHE A 1 94 ? 15.664 23.031 -8.891 1 95.69 94 PHE A C 1
ATOM 750 O O . PHE A 1 94 ? 15.125 24.016 -8.398 1 95.69 94 PHE A O 1
ATOM 757 N N . ILE A 1 95 ? 16.547 22.328 -8.266 1 96.19 95 ILE A N 1
ATOM 758 C CA . ILE A 1 95 ? 16.938 22.625 -6.891 1 96.19 95 ILE A CA 1
ATOM 759 C C . ILE A 1 95 ? 17.578 24 -6.82 1 96.19 95 ILE A C 1
ATOM 761 O O . ILE A 1 95 ? 17.344 24.766 -5.883 1 96.19 95 ILE A O 1
ATOM 765 N N . LYS A 1 96 ? 18.391 24.312 -7.75 1 95.19 96 LYS A N 1
ATOM 766 C CA . LYS A 1 96 ? 19.016 25.625 -7.789 1 95.19 96 LYS A CA 1
ATOM 767 C C . LYS A 1 96 ? 17.984 26.734 -7.953 1 95.19 96 LYS A C 1
ATOM 769 O O . LYS A 1 96 ? 18.094 27.797 -7.324 1 95.19 96 LYS A O 1
ATOM 774 N N . LEU A 1 97 ? 17.062 26.469 -8.82 1 95.19 97 LEU A N 1
ATOM 775 C CA . LEU A 1 97 ? 15.992 27.422 -9.023 1 95.19 97 LEU A CA 1
ATOM 776 C C . LEU A 1 97 ? 15.234 27.672 -7.727 1 95.19 97 LEU A C 1
ATOM 778 O O . LEU A 1 97 ? 15.008 28.828 -7.355 1 95.19 97 LEU A O 1
ATOM 782 N N . ILE A 1 98 ? 14.875 26.625 -7.008 1 95.81 98 ILE A N 1
ATOM 783 C CA . ILE A 1 98 ? 14.141 26.75 -5.75 1 95.81 98 ILE A CA 1
ATOM 784 C C . ILE A 1 98 ? 14.984 27.5 -4.73 1 95.81 98 ILE A C 1
ATOM 786 O O . ILE A 1 98 ? 14.477 28.375 -4.02 1 95.81 98 ILE A O 1
ATOM 790 N N . ASN A 1 99 ? 16.234 27.109 -4.703 1 96.31 99 ASN A N 1
ATOM 791 C CA . ASN A 1 99 ? 17.141 27.734 -3.752 1 96.31 99 ASN A CA 1
ATOM 792 C C . ASN A 1 99 ? 17.219 29.25 -3.965 1 96.31 99 ASN A C 1
ATOM 794 O O . ASN A 1 99 ? 17.391 30 -3.01 1 96.31 99 ASN A O 1
ATOM 798 N N . ASN A 1 100 ? 17.094 29.672 -5.133 1 96.12 100 ASN A N 1
ATOM 799 C CA . ASN A 1 100 ? 17.172 31.078 -5.469 1 96.12 100 ASN A CA 1
ATOM 800 C C . ASN A 1 100 ? 15.914 31.828 -5.051 1 96.12 100 ASN A C 1
ATOM 802 O O . ASN A 1 100 ? 15.953 33.031 -4.809 1 96.12 100 ASN A O 1
ATOM 806 N N . ILE A 1 101 ? 14.852 31.125 -4.961 1 95.25 101 ILE A N 1
ATOM 807 C CA . ILE A 1 101 ? 13.578 31.812 -4.762 1 95.25 101 ILE A CA 1
ATOM 808 C C . ILE A 1 101 ? 13.109 31.609 -3.324 1 95.25 101 ILE A C 1
ATOM 810 O O . ILE A 1 101 ? 12.398 32.469 -2.779 1 95.25 101 ILE A O 1
ATOM 814 N N . ASP A 1 102 ? 13.43 30.547 -2.738 1 96.38 102 ASP A N 1
ATOM 815 C CA . ASP A 1 102 ? 12.961 30.234 -1.394 1 96.38 102 ASP A CA 1
ATOM 816 C C . ASP A 1 102 ? 14.102 30.281 -0.382 1 96.38 102 ASP A C 1
ATOM 818 O O . ASP A 1 102 ? 14.914 29.359 -0.301 1 96.38 102 ASP A O 1
ATOM 822 N N . LYS A 1 103 ? 14.133 31.25 0.455 1 95.31 103 LYS A N 1
ATOM 823 C CA . LYS A 1 103 ? 15.203 31.484 1.419 1 95.31 103 LYS A CA 1
ATOM 824 C C . LYS A 1 103 ? 15.211 30.406 2.504 1 95.31 103 LYS A C 1
ATOM 826 O O . LYS A 1 103 ? 16.203 30.25 3.215 1 95.31 103 LYS A O 1
ATOM 831 N N . LYS A 1 104 ? 14.211 29.672 2.635 1 97.25 104 LYS A N 1
ATOM 832 C CA . LYS A 1 104 ? 14.117 28.641 3.664 1 97.25 104 LYS A CA 1
ATOM 833 C C . LYS A 1 104 ? 14.594 27.297 3.139 1 97.25 104 LYS A C 1
ATOM 835 O O . LYS A 1 104 ? 14.664 26.312 3.891 1 97.25 104 LYS A O 1
ATOM 840 N N . PHE A 1 105 ? 14.844 27.266 1.875 1 97.62 105 PHE A N 1
ATOM 841 C CA . PHE A 1 105 ? 15.305 26.031 1.25 1 97.62 105 PHE A CA 1
ATOM 842 C C . PHE A 1 105 ? 16.766 25.766 1.601 1 97.62 105 PHE A C 1
ATOM 844 O O . PHE A 1 105 ? 17.594 26.672 1.609 1 97.62 105 PHE A O 1
ATOM 851 N N . ASN A 1 106 ? 17.062 24.578 1.958 1 97.62 106 ASN A N 1
ATOM 852 C CA . ASN A 1 106 ? 18.422 24.141 2.271 1 97.62 106 ASN A CA 1
ATOM 853 C C . ASN A 1 106 ? 19.031 23.328 1.126 1 97.62 106 ASN A C 1
ATOM 855 O O . ASN A 1 106 ? 18.844 22.109 1.046 1 97.62 106 ASN A O 1
ATOM 859 N N . LEU A 1 107 ? 19.797 24 0.358 1 97.25 107 LEU A N 1
ATOM 860 C CA . LEU A 1 107 ? 20.391 23.422 -0.841 1 97.25 107 LEU A CA 1
ATOM 861 C C . LEU A 1 107 ? 21.297 22.25 -0.484 1 97.25 107 LEU A C 1
ATOM 863 O O . LEU A 1 107 ? 21.25 21.203 -1.13 1 97.25 107 LEU A O 1
ATOM 867 N N . LYS A 1 108 ? 22.078 22.375 0.496 1 97.06 108 LYS A N 1
ATOM 868 C CA . LYS A 1 108 ? 23 21.328 0.908 1 97.06 108 LYS A CA 1
ATOM 869 C C . LYS A 1 108 ? 22.25 20.062 1.323 1 97.06 108 LYS A C 1
ATOM 871 O O . LYS A 1 108 ? 22.625 18.953 0.924 1 97.06 108 LYS A O 1
ATOM 876 N N . LYS A 1 109 ? 21.234 20.281 2.094 1 97.31 109 LYS A N 1
ATOM 877 C CA . LYS A 1 109 ? 20.391 19.172 2.531 1 97.31 109 LYS A CA 1
ATOM 878 C C . LYS A 1 109 ? 19.781 18.438 1.339 1 97.31 109 LYS A C 1
ATOM 880 O O . LYS A 1 109 ? 19.797 17.203 1.282 1 97.31 109 LYS A O 1
ATOM 885 N N . ALA A 1 110 ? 19.266 19.156 0.406 1 98.06 110 ALA A N 1
ATOM 886 C CA . ALA A 1 110 ? 18.641 18.578 -0.783 1 98.06 110 ALA A CA 1
ATOM 887 C C . ALA A 1 110 ? 19.641 17.75 -1.572 1 98.06 110 ALA A C 1
ATOM 889 O O . ALA A 1 110 ? 19.344 16.625 -1.979 1 98.06 110 ALA A O 1
ATOM 890 N N . LEU A 1 111 ? 20.844 18.281 -1.757 1 96.94 111 LEU A N 1
ATOM 891 C CA . LEU A 1 111 ? 21.875 17.594 -2.523 1 96.94 111 LEU A CA 1
ATOM 892 C C . LEU A 1 111 ? 22.312 16.312 -1.814 1 96.94 111 LEU A C 1
ATOM 894 O O . LEU A 1 111 ? 22.547 15.289 -2.461 1 96.94 111 LEU A O 1
ATOM 898 N N . GLU A 1 112 ? 22.391 16.375 -0.558 1 97.06 112 GLU A N 1
ATOM 899 C CA . GLU A 1 112 ? 22.734 15.188 0.225 1 97.06 112 GLU A CA 1
ATOM 900 C C . GLU A 1 112 ? 21.688 14.094 0.064 1 97.06 112 GLU A C 1
ATOM 902 O O . GLU A 1 112 ? 22.031 12.922 -0.095 1 97.06 112 GLU A O 1
ATOM 907 N N . TYR A 1 113 ? 20.453 14.5 0.114 1 96.88 113 TYR A N 1
ATOM 908 C CA . TYR A 1 113 ? 19.375 13.531 -0.028 1 96.88 113 TYR A CA 1
ATOM 909 C C . TYR A 1 113 ? 19.344 12.945 -1.434 1 96.88 113 TYR A C 1
ATOM 911 O O . TYR A 1 113 ? 19.016 11.766 -1.616 1 96.88 113 TYR A O 1
ATOM 919 N N . LEU A 1 114 ? 19.641 13.766 -2.449 1 97.19 114 LEU A N 1
ATOM 920 C CA . LEU A 1 114 ? 19.734 13.234 -3.805 1 97.19 114 LEU A CA 1
ATOM 921 C C . LEU A 1 114 ? 20.734 12.086 -3.877 1 97.19 114 LEU A C 1
ATOM 923 O O . LEU A 1 114 ? 20.484 11.062 -4.516 1 97.19 114 LEU A O 1
ATOM 927 N N . ASP A 1 115 ? 21.797 12.266 -3.236 1 95.81 115 ASP A N 1
ATOM 928 C CA . ASP A 1 115 ? 22.844 11.234 -3.211 1 95.81 115 ASP A CA 1
ATOM 929 C C . ASP A 1 115 ? 22.375 10.008 -2.426 1 95.81 115 ASP A C 1
ATOM 931 O O . ASP A 1 115 ? 22.562 8.875 -2.871 1 95.81 115 ASP A O 1
ATOM 935 N N . ASN A 1 116 ? 21.766 10.25 -1.292 1 93.81 116 ASN A N 1
ATOM 936 C CA . ASN A 1 116 ? 21.312 9.164 -0.429 1 93.81 116 ASN A CA 1
ATOM 937 C C . ASN A 1 116 ? 20.297 8.281 -1.136 1 93.81 116 ASN A C 1
ATOM 939 O O . ASN A 1 116 ? 20.297 7.059 -0.961 1 93.81 116 ASN A O 1
ATOM 943 N N . PHE A 1 117 ? 19.469 8.898 -1.918 1 93.75 117 PHE A N 1
ATOM 944 C CA . PHE A 1 117 ? 18.406 8.156 -2.584 1 93.75 117 PHE A CA 1
ATOM 945 C C . PHE A 1 117 ? 18.812 7.77 -3.998 1 93.75 117 PHE A C 1
ATOM 947 O O . PHE A 1 117 ? 18 7.254 -4.77 1 93.75 117 PHE A O 1
ATOM 954 N N . LYS A 1 118 ? 20.078 8.117 -4.355 1 91.94 118 LYS A N 1
ATOM 955 C CA . LYS A 1 118 ? 20.672 7.75 -5.641 1 91.94 118 LYS A CA 1
ATOM 956 C C . LYS A 1 118 ? 19.844 8.289 -6.801 1 91.94 118 LYS A C 1
ATOM 958 O O . LYS A 1 118 ? 19.531 7.555 -7.742 1 91.94 118 LYS A O 1
ATOM 963 N N . ILE A 1 119 ? 19.453 9.508 -6.672 1 95.25 119 ILE A N 1
ATOM 964 C CA . ILE A 1 119 ? 18.734 10.195 -7.742 1 95.25 119 ILE A CA 1
ATOM 965 C C . ILE A 1 119 ? 19.734 10.852 -8.688 1 95.25 119 ILE A C 1
ATOM 967 O O . ILE A 1 119 ? 20.609 11.617 -8.258 1 95.25 119 ILE A O 1
ATOM 971 N N . ASP A 1 120 ? 19.641 10.516 -9.922 1 94.5 120 ASP A N 1
ATOM 972 C CA . ASP A 1 120 ? 20.5 11.141 -10.922 1 94.5 120 ASP A CA 1
ATOM 973 C C . ASP A 1 120 ? 20.219 12.641 -11.023 1 94.5 120 ASP A C 1
ATOM 975 O O . ASP A 1 120 ? 19.094 13.055 -11.32 1 94.5 120 ASP A O 1
ATOM 979 N N . LYS A 1 121 ? 21.188 13.398 -10.891 1 95.56 121 LYS A N 1
ATOM 980 C CA . LYS A 1 121 ? 21.031 14.852 -10.789 1 95.56 121 LYS A CA 1
ATOM 981 C C . LYS A 1 121 ? 21 15.492 -12.172 1 95.56 121 LYS A C 1
ATOM 983 O O . LYS A 1 121 ? 20.625 16.656 -12.312 1 95.56 121 LYS A O 1
ATOM 988 N N . ASN A 1 122 ? 21.359 14.641 -13.172 1 94.5 122 ASN A N 1
ATOM 989 C CA . ASN A 1 122 ? 21.609 15.258 -14.477 1 94.5 122 ASN A CA 1
ATOM 990 C C . ASN A 1 122 ? 20.609 14.758 -15.516 1 94.5 122 ASN A C 1
ATOM 992 O O . ASN A 1 122 ? 20.625 15.219 -16.656 1 94.5 122 ASN A O 1
ATOM 996 N N . ILE A 1 123 ? 19.75 13.906 -15.18 1 94.31 123 ILE A N 1
ATOM 997 C CA . ILE A 1 123 ? 18.734 13.445 -16.109 1 94.31 123 ILE A CA 1
ATOM 998 C C . ILE A 1 123 ? 17.5 14.328 -16 1 94.31 123 ILE A C 1
ATOM 1000 O O . ILE A 1 123 ? 17.141 14.773 -14.906 1 94.31 123 ILE A O 1
ATOM 1004 N N . LYS A 1 124 ? 16.938 14.578 -17.141 1 95.31 124 LYS A N 1
ATOM 1005 C CA . LYS A 1 124 ? 15.711 15.383 -17.109 1 95.31 124 LYS A CA 1
ATOM 1006 C C . LYS A 1 124 ? 14.609 14.672 -16.328 1 95.31 124 LYS A C 1
ATOM 1008 O O . LYS A 1 124 ? 14.461 13.453 -16.438 1 95.31 124 LYS A O 1
ATOM 1013 N N . LEU A 1 125 ? 13.734 15.406 -15.68 1 93.56 125 LEU A N 1
ATOM 1014 C CA . LEU A 1 125 ? 12.664 14.883 -14.836 1 93.56 125 LEU A CA 1
ATOM 1015 C C . LEU A 1 125 ? 11.688 14.047 -15.656 1 93.56 125 LEU A C 1
ATOM 1017 O O . LEU A 1 125 ? 11.148 13.055 -15.156 1 93.56 125 LEU A O 1
ATOM 1021 N N . LYS A 1 126 ? 11.477 14.422 -16.859 1 92.19 126 LYS A N 1
ATOM 1022 C CA . LYS A 1 126 ? 10.531 13.711 -17.719 1 92.19 126 LYS A CA 1
ATOM 1023 C C . LYS A 1 126 ? 11.008 12.289 -18 1 92.19 126 LYS A C 1
ATOM 1025 O O . LYS A 1 126 ? 10.211 11.422 -18.375 1 92.19 126 LYS A O 1
ATOM 1030 N N . LYS A 1 127 ? 12.266 12.039 -17.844 1 92.56 127 LYS A N 1
ATOM 1031 C CA . LYS A 1 127 ? 12.844 10.727 -18.125 1 92.56 127 LYS A CA 1
ATOM 1032 C C . LYS A 1 127 ? 12.867 9.859 -16.875 1 92.56 127 LYS A C 1
ATOM 1034 O O . LYS A 1 127 ? 13.219 8.672 -16.938 1 92.56 127 LYS A O 1
ATOM 1039 N N . MET A 1 128 ? 12.484 10.438 -15.789 1 91.25 128 MET A N 1
ATOM 1040 C CA . MET A 1 128 ? 12.508 9.703 -14.523 1 91.25 128 MET A CA 1
ATOM 1041 C C . MET A 1 128 ? 11.289 8.797 -14.391 1 91.25 128 MET A C 1
ATOM 1043 O O . MET A 1 128 ? 10.219 9.109 -14.922 1 91.25 128 MET A O 1
ATOM 1047 N N . SER A 1 129 ? 11.5 7.672 -13.75 1 86.31 129 SER A N 1
ATOM 1048 C CA . SER A 1 129 ? 10.367 6.82 -13.406 1 86.31 129 SER A CA 1
ATOM 1049 C C . SER A 1 129 ? 9.43 7.512 -12.422 1 86.31 129 SER A C 1
ATOM 1051 O O . SER A 1 129 ? 9.82 8.484 -11.773 1 86.31 129 SER A O 1
ATOM 1053 N N . ALA A 1 130 ? 8.234 7.004 -12.305 1 85.12 130 ALA A N 1
ATOM 1054 C CA . ALA A 1 130 ? 7.254 7.566 -11.375 1 85.12 130 ALA A CA 1
ATOM 1055 C C . ALA A 1 130 ? 7.785 7.547 -9.938 1 85.12 130 ALA A C 1
ATOM 1057 O O . ALA A 1 130 ? 7.621 8.516 -9.195 1 85.12 130 ALA A O 1
ATOM 1058 N N . GLY A 1 131 ? 8.438 6.48 -9.547 1 89.19 131 GLY A N 1
ATOM 1059 C CA . GLY A 1 131 ? 8.992 6.367 -8.203 1 89.19 131 GLY A CA 1
ATOM 1060 C C . GLY A 1 131 ? 10.086 7.375 -7.926 1 89.19 131 GLY A C 1
ATOM 1061 O O . GLY A 1 131 ? 10.125 7.969 -6.848 1 89.19 131 GLY A O 1
ATOM 1062 N N . LYS A 1 132 ? 10.922 7.57 -8.867 1 91.81 132 LYS A N 1
ATOM 1063 C CA . LYS A 1 132 ? 12.008 8.531 -8.703 1 91.81 132 LYS A CA 1
ATOM 1064 C C . LYS A 1 132 ? 11.469 9.961 -8.617 1 91.81 132 LYS A C 1
ATOM 1066 O O . LYS A 1 132 ? 12.008 10.789 -7.895 1 91.81 132 LYS A O 1
ATOM 1071 N N . LYS A 1 133 ? 10.469 10.156 -9.406 1 92.25 133 LYS A N 1
ATOM 1072 C CA . LYS A 1 133 ? 9.836 11.469 -9.344 1 92.25 133 LYS A CA 1
ATOM 1073 C C . LYS A 1 133 ? 9.258 11.734 -7.961 1 92.25 133 LYS A C 1
ATOM 1075 O O . LYS A 1 133 ? 9.414 12.828 -7.414 1 92.25 133 LYS A O 1
ATOM 1080 N N . VAL A 1 134 ? 8.594 10.758 -7.402 1 93.12 134 VAL A N 1
ATOM 1081 C CA . VAL A 1 134 ? 8.039 10.875 -6.059 1 93.12 134 VAL A CA 1
ATOM 1082 C C . VAL A 1 134 ? 9.156 11.164 -5.059 1 93.12 134 VAL A C 1
ATOM 1084 O O . VAL A 1 134 ? 9.023 12.062 -4.227 1 93.12 134 VAL A O 1
ATOM 1087 N N . LEU A 1 135 ? 10.234 10.469 -5.188 1 95.12 135 LEU A N 1
ATOM 1088 C CA . LEU A 1 135 ? 11.367 10.648 -4.285 1 95.12 135 LEU A CA 1
ATOM 1089 C C . LEU A 1 135 ? 11.945 12.055 -4.41 1 95.12 135 LEU A C 1
ATOM 1091 O O . LEU A 1 135 ? 12.266 12.695 -3.406 1 95.12 135 LEU A O 1
ATOM 1095 N N . PHE A 1 136 ? 12.016 12.5 -5.641 1 95.88 136 PHE A N 1
ATOM 1096 C CA . PHE A 1 136 ? 12.562 13.836 -5.863 1 95.88 136 PHE A CA 1
ATOM 1097 C C . PHE A 1 136 ? 11.672 14.898 -5.215 1 95.88 136 PHE A C 1
ATOM 1099 O O . PHE A 1 136 ? 12.172 15.789 -4.523 1 95.88 136 PHE A O 1
ATOM 1106 N N . TYR A 1 137 ? 10.422 14.805 -5.387 1 94.94 137 TYR A N 1
ATOM 1107 C CA . TYR A 1 137 ? 9.5 15.75 -4.777 1 94.94 137 TYR A CA 1
ATOM 1108 C C . TYR A 1 137 ? 9.586 15.703 -3.258 1 94.94 137 TYR A C 1
ATOM 1110 O O . TYR A 1 137 ? 9.531 16.734 -2.594 1 94.94 137 TYR A O 1
ATOM 1118 N N . PHE A 1 138 ? 9.672 14.523 -2.807 1 97.19 138 PHE A N 1
ATOM 1119 C CA . PHE A 1 138 ? 9.82 14.352 -1.366 1 97.19 138 PHE A CA 1
ATOM 1120 C C . PHE A 1 138 ? 11.062 15.086 -0.859 1 97.19 138 PHE A C 1
ATOM 1122 O O . PHE A 1 138 ? 11 15.805 0.139 1 97.19 138 PHE A O 1
ATOM 1129 N N . ILE A 1 139 ? 12.156 14.906 -1.559 1 97.31 139 ILE A N 1
ATOM 1130 C CA . ILE A 1 139 ? 13.422 15.523 -1.195 1 97.31 139 ILE A CA 1
ATOM 1131 C C . ILE A 1 139 ? 13.273 17.047 -1.174 1 97.31 139 ILE A C 1
ATOM 1133 O O . ILE A 1 139 ? 13.68 17.703 -0.214 1 97.31 139 ILE A O 1
ATOM 1137 N N . ILE A 1 140 ? 12.656 17.578 -2.191 1 96.5 140 ILE A N 1
ATOM 1138 C CA . ILE A 1 140 ? 12.469 19.016 -2.275 1 96.5 140 ILE A CA 1
ATOM 1139 C C . ILE A 1 140 ? 11.609 19.5 -1.11 1 96.5 140 ILE A C 1
ATOM 1141 O O . ILE A 1 140 ? 11.898 20.531 -0.501 1 96.5 140 ILE A O 1
ATOM 1145 N N . THR A 1 141 ? 10.656 18.734 -0.79 1 97.06 141 THR A N 1
ATOM 1146 C CA . THR A 1 141 ? 9.703 19.109 0.248 1 97.06 141 THR A CA 1
ATOM 1147 C C . THR A 1 141 ? 10.375 19.125 1.618 1 97.06 141 THR A C 1
ATOM 1149 O O . THR A 1 141 ? 10.242 20.094 2.369 1 97.06 141 THR A O 1
ATOM 1152 N N . ILE A 1 142 ? 11.164 18.125 1.942 1 98.12 142 ILE A N 1
ATOM 1153 C CA . ILE A 1 142 ? 11.695 18 3.295 1 98.12 142 ILE A CA 1
ATOM 1154 C C . ILE A 1 142 ? 12.953 18.859 3.434 1 98.12 142 ILE A C 1
ATOM 1156 O O . ILE A 1 142 ? 13.453 19.062 4.543 1 98.12 142 ILE A O 1
ATOM 1160 N N . SER A 1 143 ? 13.469 19.328 2.303 1 98.12 143 SER A N 1
ATOM 1161 C CA . SER A 1 143 ? 14.664 20.172 2.342 1 98.12 143 SER A CA 1
ATOM 1162 C C . SER A 1 143 ? 14.312 21.625 2.643 1 98.12 143 SER A C 1
ATOM 1164 O O . SER A 1 143 ? 15.203 22.453 2.832 1 98.12 143 SER A O 1
ATOM 1166 N N . ARG A 1 144 ? 13.094 21.938 2.598 1 97.81 144 ARG A N 1
ATOM 1167 C CA . ARG A 1 144 ? 12.648 23.25 3.061 1 97.81 144 ARG A CA 1
ATOM 1168 C C . ARG A 1 144 ? 12.492 23.281 4.578 1 97.81 144 ARG A C 1
ATOM 1170 O O . ARG A 1 144 ? 11.945 22.344 5.164 1 97.81 144 ARG A O 1
ATOM 1177 N N . ASN A 1 145 ? 12.977 24.25 5.199 1 97.44 145 ASN A N 1
ATOM 1178 C CA . ASN A 1 145 ? 12.82 24.375 6.645 1 97.44 145 ASN A CA 1
ATOM 1179 C C . ASN A 1 145 ? 11.453 24.953 7.016 1 97.44 145 ASN A C 1
ATOM 1181 O O . ASN A 1 145 ? 11.312 26.156 7.203 1 97.44 145 ASN A O 1
ATOM 1185 N N . SER A 1 146 ? 10.531 24.094 7.25 1 98.31 146 SER A N 1
ATOM 1186 C CA . SER A 1 146 ? 9.164 24.469 7.609 1 98.31 146 SER A CA 1
ATOM 1187 C C . SER A 1 146 ? 8.805 23.953 9 1 98.31 146 SER A C 1
ATOM 1189 O O . SER A 1 146 ? 9.5 23.094 9.555 1 98.31 146 SER A O 1
ATOM 1191 N N . ASN A 1 147 ? 7.766 24.516 9.523 1 98.25 147 ASN A N 1
ATOM 1192 C CA . ASN A 1 147 ? 7.277 24.062 10.82 1 98.25 147 ASN A CA 1
ATOM 1193 C C . ASN A 1 147 ? 6.215 22.969 10.68 1 98.25 147 ASN A C 1
ATOM 1195 O O . ASN A 1 147 ? 6.027 22.156 11.586 1 98.25 147 ASN A O 1
ATOM 1199 N N . VAL A 1 148 ? 5.539 23.031 9.57 1 98.75 148 VAL A N 1
ATOM 1200 C CA . VAL A 1 148 ? 4.465 22.078 9.297 1 98.75 148 VAL A CA 1
ATOM 1201 C C . VAL A 1 148 ? 4.668 21.453 7.918 1 98.75 148 VAL A C 1
ATOM 1203 O O . VAL A 1 148 ? 4.887 22.156 6.93 1 98.75 148 VAL A O 1
ATOM 1206 N N . TYR A 1 149 ? 4.645 20.172 7.844 1 98.81 149 TYR A N 1
ATOM 1207 C CA . TYR A 1 149 ? 4.766 19.438 6.586 1 98.81 149 TYR A CA 1
ATOM 1208 C C . TYR A 1 149 ? 3.484 18.672 6.273 1 98.81 149 TYR A C 1
ATOM 1210 O O . TYR A 1 149 ? 2.951 17.969 7.133 1 98.81 149 TYR A O 1
ATOM 1218 N N . LEU A 1 150 ? 2.967 18.859 5.094 1 98.69 150 LEU A N 1
ATOM 1219 C CA . LEU A 1 150 ? 1.823 18.109 4.598 1 98.69 150 LEU A CA 1
ATOM 1220 C C . LEU A 1 150 ? 2.244 17.156 3.477 1 98.69 150 LEU A C 1
ATOM 1222 O O . LEU A 1 150 ? 2.857 17.594 2.496 1 98.69 150 LEU A O 1
ATOM 1226 N N . PHE A 1 151 ? 1.947 15.883 3.641 1 98.25 151 PHE A N 1
ATOM 1227 C CA . PHE A 1 151 ? 2.268 14.875 2.639 1 98.25 151 PHE A CA 1
ATOM 1228 C C . PHE A 1 151 ? 1.002 14.188 2.143 1 98.25 151 PHE A C 1
ATOM 1230 O O . PHE A 1 151 ? 0.283 13.555 2.926 1 98.25 151 PHE A O 1
ATOM 1237 N N . ASP A 1 152 ? 0.739 14.305 0.91 1 96.38 152 ASP A N 1
ATOM 1238 C CA . ASP A 1 152 ? -0.407 13.633 0.307 1 96.38 152 ASP A CA 1
ATOM 1239 C C . ASP A 1 152 ? 0.017 12.336 -0.379 1 96.38 152 ASP A C 1
ATOM 1241 O O . ASP A 1 152 ? 0.507 12.359 -1.51 1 96.38 152 ASP A O 1
ATOM 1245 N N . GLU A 1 153 ? -0.163 11.203 0.336 1 93.56 153 GLU A N 1
ATOM 1246 C CA . GLU A 1 153 ? 0.224 9.883 -0.145 1 93.56 153 GLU A CA 1
ATOM 1247 C C . GLU A 1 153 ? 1.686 9.859 -0.582 1 93.56 153 GLU A C 1
ATOM 1249 O O . GLU A 1 153 ? 1.993 9.516 -1.724 1 93.56 153 GLU A O 1
ATOM 1254 N N . PRO A 1 154 ? 2.574 10.016 0.32 1 95.19 154 PRO A N 1
ATOM 1255 C CA . PRO A 1 154 ? 3.979 10.242 -0.025 1 95.19 154 PRO A CA 1
ATOM 1256 C C . PRO A 1 154 ? 4.699 8.969 -0.449 1 95.19 154 PRO A C 1
ATOM 1258 O O . PRO A 1 154 ? 5.832 9.023 -0.937 1 95.19 154 PRO A O 1
ATOM 1261 N N . THR A 1 155 ? 4.086 7.836 -0.315 1 92.69 155 THR A N 1
ATOM 1262 C CA . THR A 1 155 ? 4.812 6.602 -0.581 1 92.69 155 THR A CA 1
ATOM 1263 C C . THR A 1 155 ? 4.238 5.887 -1.8 1 92.69 155 THR A C 1
ATOM 1265 O O . THR A 1 155 ? 4.609 4.746 -2.092 1 92.69 155 THR A O 1
ATOM 1268 N N . ILE A 1 156 ? 3.355 6.57 -2.439 1 86.25 156 ILE A N 1
ATOM 1269 C CA . ILE A 1 156 ? 2.707 5.965 -3.598 1 86.25 156 ILE A CA 1
ATOM 1270 C C . ILE A 1 156 ? 3.76 5.59 -4.641 1 86.25 156 ILE A C 1
ATOM 1272 O O . ILE A 1 156 ? 4.73 6.324 -4.844 1 86.25 156 ILE A O 1
ATOM 1276 N N . PHE A 1 157 ? 3.77 4.375 -5.312 1 84.69 157 PHE A N 1
ATOM 1277 C CA . PHE A 1 157 ? 4.586 3.879 -6.414 1 84.69 157 PHE A CA 1
ATOM 1278 C C . PHE A 1 157 ? 5.957 3.439 -5.918 1 84.69 157 PHE A C 1
ATOM 1280 O O . PHE A 1 157 ? 6.82 3.061 -6.715 1 84.69 157 PHE A O 1
ATOM 1287 N N . LEU A 1 158 ? 6.172 3.576 -4.609 1 89.88 158 LEU A N 1
ATOM 1288 C CA . LEU A 1 158 ? 7.469 3.189 -4.059 1 89.88 158 LEU A CA 1
ATOM 1289 C C . LEU A 1 158 ? 7.441 1.747 -3.562 1 89.88 158 LEU A C 1
ATOM 1291 O O . LEU A 1 158 ? 6.387 1.247 -3.156 1 89.88 158 LEU A O 1
ATOM 1295 N N . ASP A 1 159 ? 8.602 1.138 -3.607 1 89 159 ASP A N 1
ATOM 1296 C CA . ASP A 1 159 ? 8.703 -0.214 -3.066 1 89 159 ASP A CA 1
ATOM 1297 C C . ASP A 1 159 ? 8.812 -0.188 -1.543 1 89 159 ASP A C 1
ATOM 1299 O O . ASP A 1 159 ? 8.914 0.883 -0.941 1 89 159 ASP A O 1
ATOM 1303 N N . SER A 1 160 ? 8.781 -1.31 -0.93 1 88.31 160 SER A N 1
ATOM 1304 C CA . SER A 1 160 ? 8.672 -1.435 0.519 1 88.31 160 SER A CA 1
ATOM 1305 C C . SER A 1 160 ? 9.883 -0.832 1.221 1 88.31 160 SER A C 1
ATOM 1307 O O . SER A 1 160 ? 9.75 -0.194 2.268 1 88.31 160 SER A O 1
ATOM 1309 N N . ILE A 1 161 ? 11.055 -1.036 0.679 1 88.62 161 ILE A N 1
ATOM 1310 C CA . ILE A 1 161 ? 12.281 -0.546 1.293 1 88.62 161 ILE A CA 1
ATOM 1311 C C . ILE A 1 161 ? 12.305 0.98 1.254 1 88.62 161 ILE A C 1
ATOM 1313 O O . ILE A 1 161 ? 12.562 1.629 2.27 1 88.62 161 ILE A O 1
ATOM 1317 N N . THR A 1 162 ? 12.039 1.492 0.138 1 91.75 162 THR A N 1
ATOM 1318 C CA . THR A 1 162 ? 12.039 2.939 -0.037 1 91.75 162 THR A CA 1
ATOM 1319 C C . THR A 1 162 ? 10.93 3.588 0.787 1 91.75 162 THR A C 1
ATOM 1321 O O . THR A 1 162 ? 11.125 4.656 1.372 1 91.75 162 THR A O 1
ATOM 1324 N N . LYS A 1 163 ? 9.789 2.914 0.833 1 93.31 163 LYS A N 1
ATOM 1325 C CA . LYS A 1 163 ? 8.68 3.404 1.651 1 93.3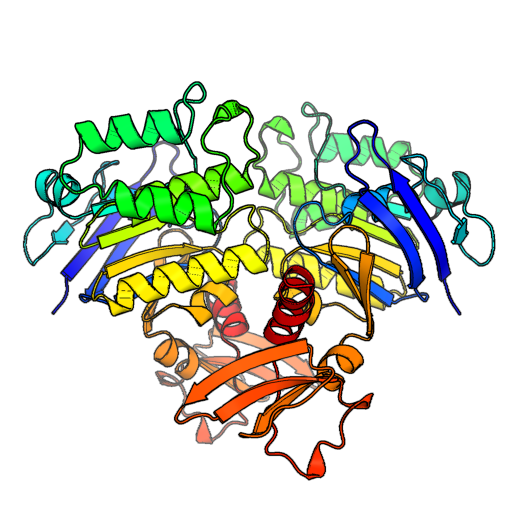1 163 LYS A CA 1
ATOM 1326 C C . LYS A 1 163 ? 9.102 3.559 3.109 1 93.31 163 LYS A C 1
ATOM 1328 O O . LYS A 1 163 ? 8.82 4.582 3.738 1 93.31 163 LYS A O 1
ATOM 1333 N N . LYS A 1 164 ? 9.719 2.562 3.596 1 91.69 164 LYS A N 1
ATOM 1334 C CA . LYS A 1 164 ? 10.172 2.598 4.984 1 91.69 164 LYS A CA 1
ATOM 1335 C C . LYS A 1 164 ? 11.141 3.754 5.219 1 91.69 164 LYS A C 1
ATOM 1337 O O . LYS A 1 164 ? 11.047 4.453 6.23 1 91.69 164 LYS A O 1
ATOM 1342 N N . LYS A 1 165 ? 12.031 3.932 4.293 1 93.19 165 LYS A N 1
ATOM 1343 C CA . LYS A 1 165 ? 12.984 5.031 4.402 1 93.19 165 LYS A CA 1
ATOM 1344 C C . LYS A 1 165 ? 12.266 6.379 4.461 1 93.19 165 LYS A C 1
ATOM 1346 O O . LYS A 1 165 ? 12.625 7.246 5.262 1 93.19 165 LYS A O 1
ATOM 1351 N N . ILE A 1 166 ? 11.297 6.527 3.617 1 96.56 166 ILE A N 1
ATOM 1352 C CA . ILE A 1 166 ? 10.523 7.762 3.584 1 96.56 166 ILE A CA 1
ATOM 1353 C C . ILE A 1 166 ? 9.82 7.973 4.926 1 96.56 166 ILE A C 1
ATOM 1355 O O . ILE A 1 166 ? 9.875 9.062 5.496 1 96.56 166 ILE A O 1
ATOM 1359 N N . LEU A 1 167 ? 9.227 6.941 5.434 1 96.88 167 LEU A N 1
ATOM 1360 C CA . LEU A 1 167 ? 8.523 7.027 6.707 1 96.88 167 LEU A CA 1
ATOM 1361 C C . LEU A 1 167 ? 9.484 7.367 7.84 1 96.88 167 LEU A C 1
ATOM 1363 O O . LEU A 1 167 ? 9.148 8.148 8.727 1 96.88 167 LEU A O 1
ATOM 1367 N N . GLU A 1 168 ? 10.648 6.816 7.777 1 95.81 168 GLU A N 1
ATOM 1368 C CA . GLU A 1 168 ? 11.664 7.117 8.781 1 95.81 168 GLU A CA 1
ATOM 1369 C C . GLU A 1 168 ? 12.086 8.578 8.719 1 95.81 168 GLU A C 1
ATOM 1371 O O . GLU A 1 168 ? 12.312 9.211 9.75 1 95.81 168 GLU A O 1
ATOM 1376 N N . GLU A 1 169 ? 12.234 9.047 7.52 1 96.94 169 GLU A N 1
ATOM 1377 C CA . GLU A 1 169 ? 12.57 10.461 7.363 1 96.94 169 GLU A CA 1
ATOM 1378 C C . GLU A 1 169 ? 11.469 11.359 7.926 1 96.94 169 GLU A C 1
ATOM 1380 O O . GLU A 1 169 ? 11.75 12.391 8.531 1 96.94 169 GLU A O 1
ATOM 1385 N N . ILE A 1 170 ? 10.258 10.984 7.742 1 98 170 ILE A N 1
ATOM 1386 C CA . ILE A 1 170 ? 9.125 11.734 8.273 1 98 170 ILE A CA 1
ATOM 1387 C C . ILE A 1 170 ? 9.156 11.703 9.797 1 98 170 ILE A C 1
ATOM 1389 O O . ILE A 1 170 ? 8.938 12.727 10.453 1 98 170 ILE A O 1
ATOM 1393 N N . LEU A 1 171 ? 9.445 10.594 10.359 1 97.38 171 LEU A N 1
ATOM 1394 C CA . LEU A 1 171 ? 9.562 10.469 11.805 1 97.38 171 LEU A CA 1
ATOM 1395 C C . LEU A 1 171 ? 10.648 11.391 12.344 1 97.38 171 LEU A C 1
ATOM 1397 O O . LEU A 1 171 ? 10.469 12.031 13.383 1 97.38 171 LEU A O 1
ATOM 1401 N N . LYS A 1 172 ? 11.719 11.406 11.609 1 96.62 172 LYS A N 1
ATOM 1402 C CA . LYS A 1 172 ? 12.828 12.266 12.008 1 96.62 172 LYS A CA 1
ATOM 1403 C C . LYS A 1 172 ? 12.398 13.727 12.086 1 96.62 172 LYS A C 1
ATOM 1405 O O . LYS A 1 172 ? 12.812 14.461 12.984 1 96.62 172 LYS A O 1
ATOM 1410 N N . LEU A 1 173 ? 11.617 14.148 11.156 1 97.5 173 LEU A N 1
ATOM 1411 C CA . LEU A 1 173 ? 11.094 15.516 11.188 1 97.5 173 LEU A CA 1
ATOM 1412 C C . LEU A 1 173 ? 10.328 15.773 12.484 1 97.5 173 LEU A C 1
ATOM 1414 O O . LEU A 1 173 ? 10.484 16.828 13.094 1 97.5 173 LEU A O 1
ATOM 1418 N N . SER A 1 174 ? 9.508 14.828 12.836 1 96.94 174 SER A N 1
ATOM 1419 C CA . SER A 1 174 ? 8.734 14.969 14.07 1 96.94 174 SER A CA 1
ATOM 1420 C C . SER A 1 174 ? 9.641 15.039 15.289 1 96.94 174 SER A C 1
ATOM 1422 O O . SER A 1 174 ? 9.398 15.82 16.219 1 96.94 174 SER A O 1
ATOM 1424 N N . TYR A 1 175 ? 10.68 14.266 15.305 1 95.31 175 TYR A N 1
ATOM 1425 C CA . TYR A 1 175 ? 11.648 14.297 16.391 1 95.31 175 TYR A CA 1
ATOM 1426 C C . TYR A 1 175 ? 12.305 15.672 16.5 1 9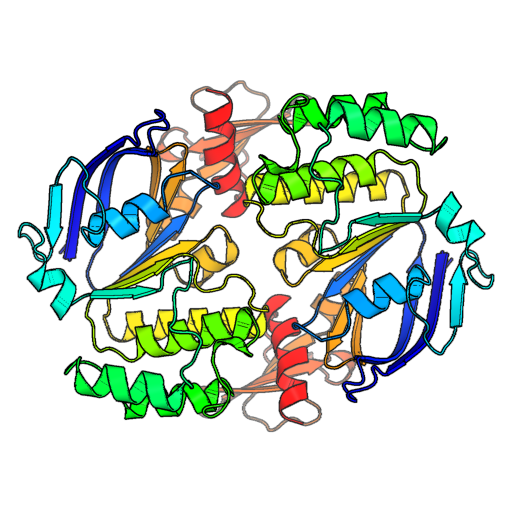5.31 175 TYR A C 1
ATOM 1428 O O . TYR A 1 175 ? 12.68 16.109 17.594 1 95.31 175 TYR A O 1
ATOM 1436 N N . ASP A 1 176 ? 12.406 16.281 15.359 1 96.56 176 ASP A N 1
ATOM 1437 C CA . ASP A 1 176 ? 12.945 17.641 15.32 1 96.56 176 ASP A CA 1
ATOM 1438 C C . ASP A 1 176 ? 11.852 18.656 15.625 1 96.56 176 ASP A C 1
ATOM 1440 O O . ASP A 1 176 ? 11.977 19.828 15.25 1 96.56 176 ASP A O 1
ATOM 1444 N N . ASN A 1 177 ? 10.727 18.219 16.125 1 97 177 ASN A N 1
ATOM 1445 C CA . ASN A 1 177 ? 9.602 19 16.641 1 97 177 ASN A CA 1
ATOM 1446 C C . ASN A 1 177 ? 8.805 19.625 15.492 1 97 177 ASN A C 1
ATOM 1448 O O . ASN A 1 177 ? 8.148 20.656 15.68 1 97 177 ASN A O 1
ATOM 1452 N N . LYS A 1 178 ? 8.969 19.125 14.297 1 98.31 178 LYS A N 1
ATOM 1453 C CA . LYS A 1 178 ? 8.094 19.547 13.203 1 98.31 178 LYS A CA 1
ATOM 1454 C C . LYS A 1 178 ? 6.734 18.859 13.297 1 98.31 178 LYS A C 1
ATOM 1456 O O . LYS A 1 178 ? 6.633 17.734 13.789 1 98.31 178 LYS A O 1
ATOM 1461 N N . THR A 1 179 ? 5.738 19.547 12.852 1 98.56 179 THR A N 1
ATOM 1462 C CA . THR A 1 179 ? 4.387 19 12.836 1 98.56 179 THR A CA 1
ATOM 1463 C C . THR A 1 179 ? 4.047 18.438 11.461 1 98.56 179 THR A C 1
ATOM 1465 O O . THR A 1 179 ? 4.336 19.062 10.438 1 98.56 179 THR A O 1
ATOM 1468 N N . ILE A 1 180 ? 3.479 17.219 11.438 1 98.75 180 ILE A N 1
ATOM 1469 C CA . ILE A 1 180 ? 3.283 16.531 10.164 1 98.75 180 ILE A CA 1
ATOM 1470 C C . ILE A 1 180 ? 1.818 16.109 10.023 1 98.75 180 ILE A C 1
ATOM 1472 O O . ILE A 1 180 ? 1.207 15.633 10.977 1 98.75 180 ILE A O 1
ATOM 1476 N N . ILE A 1 181 ? 1.293 16.359 8.875 1 98.69 181 ILE A N 1
ATOM 1477 C CA . ILE A 1 181 ? 0.02 15.789 8.461 1 98.69 181 ILE A CA 1
ATOM 1478 C C . ILE A 1 181 ? 0.225 14.953 7.195 1 98.69 181 ILE A C 1
ATOM 1480 O O . ILE A 1 181 ? 0.711 15.453 6.18 1 98.69 181 ILE A O 1
ATOM 1484 N N . PHE A 1 182 ? -0.042 13.734 7.234 1 96.69 182 PHE A N 1
ATOM 1485 C CA . PHE A 1 182 ? 0.102 13 5.984 1 96.69 182 PHE A CA 1
ATOM 1486 C C . PHE A 1 182 ? -1.108 12.109 5.734 1 96.69 182 PHE A C 1
ATOM 1488 O O . PHE A 1 182 ? -1.741 11.633 6.684 1 96.69 182 PHE A O 1
ATOM 1495 N N . THR A 1 183 ? -1.499 11.914 4.555 1 96.69 183 THR A N 1
ATOM 1496 C CA . THR A 1 183 ? -2.604 11.062 4.121 1 96.69 183 THR A CA 1
ATOM 1497 C C . THR A 1 183 ? -2.084 9.75 3.551 1 96.69 183 THR A C 1
ATOM 1499 O O . THR A 1 183 ? -1.006 9.711 2.953 1 96.69 183 THR A O 1
ATOM 1502 N N . THR A 1 184 ? -2.773 8.695 3.805 1 92.81 184 THR A N 1
ATOM 1503 C CA . THR A 1 184 ? -2.434 7.383 3.266 1 92.81 184 THR A CA 1
ATOM 1504 C C . THR A 1 184 ? -3.656 6.469 3.252 1 92.81 184 THR A C 1
ATOM 1506 O O . THR A 1 184 ? -4.633 6.719 3.963 1 92.81 184 THR A O 1
ATOM 1509 N N . GLN A 1 185 ? -3.611 5.527 2.428 1 88.19 185 GLN A N 1
ATOM 1510 C CA . GLN A 1 185 ? -4.613 4.465 2.471 1 88.19 185 GLN A CA 1
ATOM 1511 C C . GLN A 1 185 ? -4.031 3.184 3.059 1 88.19 185 GLN A C 1
ATOM 1513 O O . GLN A 1 185 ? -4.715 2.16 3.123 1 88.19 185 GLN A O 1
ATOM 1518 N N . ILE A 1 186 ? -2.809 3.225 3.434 1 88.94 186 ILE A N 1
ATOM 1519 C CA . ILE A 1 186 ? -2.105 2.043 3.92 1 88.94 186 ILE A CA 1
ATOM 1520 C C . ILE A 1 186 ? -2.082 2.049 5.445 1 88.94 186 ILE A C 1
ATOM 1522 O O . ILE A 1 186 ? -1.436 2.902 6.062 1 88.94 186 ILE A O 1
ATOM 1526 N N . LEU A 1 187 ? -2.607 1.028 6.031 1 92.94 187 LEU A N 1
ATOM 1527 C CA . LEU A 1 187 ? -2.801 0.98 7.477 1 92.94 187 LEU A CA 1
ATOM 1528 C C . LEU A 1 187 ? -1.469 0.789 8.195 1 92.94 187 LEU A C 1
ATOM 1530 O O . LEU A 1 187 ? -1.247 1.366 9.266 1 92.94 187 LEU A O 1
ATOM 1534 N N . SER A 1 188 ? -0.617 -0.006 7.617 1 91.19 188 SER A N 1
ATOM 1535 C CA . SER A 1 188 ? 0.659 -0.281 8.273 1 91.19 188 SER A CA 1
ATOM 1536 C C . SER A 1 188 ? 1.509 0.98 8.375 1 91.19 188 SER A C 1
ATOM 1538 O O . SER A 1 188 ? 2.301 1.124 9.312 1 91.19 188 SER A O 1
ATOM 1540 N N . GLU A 1 189 ? 1.376 1.872 7.449 1 94.38 189 GLU A N 1
ATOM 1541 C CA . GLU A 1 189 ? 2.084 3.146 7.52 1 94.38 189 GLU A CA 1
ATOM 1542 C C . GLU A 1 189 ? 1.594 3.984 8.695 1 94.38 189 GLU A C 1
ATOM 1544 O O . GLU A 1 189 ? 2.395 4.602 9.406 1 94.38 189 GLU A O 1
ATOM 1549 N N . VAL A 1 190 ? 0.294 3.99 8.891 1 96.38 190 VAL A N 1
ATOM 1550 C CA . VAL A 1 190 ? -0.325 4.719 9.992 1 96.38 190 VAL A CA 1
ATOM 1551 C C . VAL A 1 190 ? 0.202 4.188 11.328 1 96.38 190 VAL A C 1
ATOM 1553 O O . VAL A 1 190 ? 0.62 4.965 12.188 1 96.38 190 VAL A O 1
ATOM 1556 N N . GLU A 1 191 ? 0.221 2.914 11.406 1 94.62 191 GLU A N 1
ATOM 1557 C CA . GLU A 1 191 ? 0.658 2.289 12.656 1 94.62 191 GLU A CA 1
ATOM 1558 C C . GLU A 1 191 ? 2.135 2.568 12.922 1 94.62 191 GLU A C 1
ATOM 1560 O O . GLU A 1 191 ? 2.562 2.613 14.078 1 94.62 191 GLU A O 1
ATOM 1565 N N . PHE A 1 192 ? 2.82 2.766 11.914 1 93.62 192 PHE A N 1
ATOM 1566 C CA . PHE A 1 192 ? 4.27 2.896 12.023 1 93.62 192 PHE A CA 1
ATOM 1567 C C . PHE A 1 192 ? 4.648 4.281 12.523 1 93.62 192 PHE A C 1
ATOM 1569 O O . PHE A 1 192 ? 5.555 4.422 13.352 1 93.62 192 PHE A O 1
ATOM 1576 N N . ILE A 1 193 ? 3.926 5.324 12.109 1 96.56 193 ILE A N 1
ATOM 1577 C CA . ILE A 1 193 ? 4.539 6.621 12.375 1 96.56 193 ILE A CA 1
ATOM 1578 C C . ILE A 1 193 ? 3.555 7.516 13.133 1 96.56 193 ILE A C 1
ATOM 1580 O O . ILE A 1 193 ? 3.939 8.547 13.68 1 96.56 193 ILE A O 1
ATOM 1584 N N . SER A 1 194 ? 2.328 7.215 13.273 1 97.31 194 SER A N 1
ATOM 1585 C CA . SER A 1 194 ? 1.31 8.195 13.641 1 97.31 194 SER A CA 1
ATOM 1586 C C . SER A 1 194 ? 1.238 8.383 15.148 1 97.31 194 SER A C 1
ATOM 1588 O O . SER A 1 194 ? 1.286 7.406 15.906 1 97.31 194 SER A O 1
ATOM 1590 N N . SER A 1 195 ? 1.139 9.578 15.578 1 97.06 195 SER A N 1
ATOM 1591 C CA . SER A 1 195 ? 0.693 9.898 16.938 1 97.06 195 SER A CA 1
ATOM 1592 C C . SER A 1 195 ? -0.828 9.859 17.031 1 97.06 195 SER A C 1
ATOM 1594 O O . SER A 1 195 ? -1.385 9.07 17.797 1 97.06 195 SER A O 1
ATOM 1596 N N . LYS A 1 196 ? -1.438 10.641 16.188 1 97.75 196 LYS A N 1
ATOM 1597 C CA . LYS A 1 196 ? -2.893 10.711 16.078 1 97.75 196 LYS A CA 1
ATOM 1598 C C . LYS A 1 196 ? -3.361 10.188 14.727 1 97.75 196 LYS A C 1
ATOM 1600 O O . LYS A 1 196 ? -2.615 10.242 13.742 1 97.75 196 LYS A O 1
ATOM 1605 N N . VAL A 1 197 ? -4.566 9.742 14.75 1 98.38 197 VAL A N 1
ATOM 1606 C CA . VAL A 1 197 ? -5.176 9.234 13.531 1 98.38 197 VAL A CA 1
ATOM 1607 C C . VAL A 1 197 ? -6.562 9.844 13.344 1 98.38 197 VAL A C 1
ATOM 1609 O O . VAL A 1 197 ? -7.328 9.961 14.305 1 98.38 197 VAL A O 1
ATOM 1612 N N . LEU A 1 198 ? -6.809 10.312 12.18 1 98.5 198 LEU A N 1
ATOM 1613 C CA . LEU A 1 198 ? -8.125 10.773 11.758 1 98.5 198 LEU A CA 1
ATOM 1614 C C . LEU A 1 198 ? -8.695 9.859 10.672 1 98.5 198 LEU A C 1
ATOM 1616 O O . LEU A 1 198 ? -8.164 9.812 9.555 1 98.5 198 LEU A O 1
ATOM 1620 N N . ILE A 1 199 ? -9.664 9.109 11.008 1 97.19 199 ILE A N 1
ATOM 1621 C CA . ILE A 1 199 ? -10.32 8.227 10.047 1 97.19 199 ILE A CA 1
ATOM 1622 C C . ILE A 1 199 ? -11.5 8.945 9.398 1 97.19 199 ILE A C 1
ATOM 1624 O O . ILE A 1 199 ? -12.438 9.352 10.078 1 97.19 199 ILE A O 1
ATOM 1628 N N . LEU A 1 200 ? -11.391 9.078 8.117 1 95.69 200 LEU A N 1
ATOM 1629 C CA . LEU A 1 200 ? -12.367 9.828 7.332 1 95.69 200 LEU A CA 1
ATOM 1630 C C . LEU A 1 200 ? -13.211 8.883 6.48 1 95.69 200 LEU A C 1
ATOM 1632 O O . LEU A 1 200 ? -12.688 7.953 5.867 1 95.69 200 LEU A O 1
ATOM 1636 N N . ASN A 1 201 ? -14.5 9.102 6.461 1 92.44 201 ASN A N 1
ATOM 1637 C CA . ASN A 1 201 ? -15.43 8.344 5.633 1 92.44 201 ASN A CA 1
ATOM 1638 C C . ASN A 1 201 ? -16.547 9.227 5.098 1 92.44 201 ASN A C 1
ATOM 1640 O O . ASN A 1 201 ? -17.312 9.812 5.875 1 92.44 201 ASN A O 1
ATOM 1644 N N . ASN A 1 202 ? -16.625 9.297 3.816 1 89.81 202 ASN A N 1
ATOM 1645 C CA . ASN A 1 202 ? -17.672 10.062 3.156 1 89.81 202 ASN A CA 1
ATOM 1646 C C . ASN A 1 202 ? -17.734 11.492 3.695 1 89.81 202 ASN A C 1
ATOM 1648 O O . ASN A 1 202 ? -18.828 11.984 4.016 1 89.81 202 ASN A O 1
ATOM 1652 N N . GLY A 1 203 ? -16.578 12 3.92 1 93.5 203 GLY A N 1
ATOM 1653 C CA . GLY A 1 203 ? -16.469 13.406 4.293 1 93.5 203 GLY A CA 1
ATOM 1654 C C . GLY A 1 203 ? -16.703 13.648 5.77 1 93.5 203 GLY A C 1
ATOM 1655 O O . GLY A 1 203 ? -16.781 14.797 6.211 1 93.5 203 GLY A O 1
ATOM 1656 N N . LYS A 1 204 ? -16.859 12.609 6.516 1 95.38 204 LYS A N 1
ATOM 1657 C CA . LYS A 1 204 ? -17.078 12.703 7.957 1 95.38 204 LYS A CA 1
ATOM 1658 C C . LYS A 1 204 ? -15.945 12.031 8.727 1 95.38 204 LYS A C 1
ATOM 1660 O O . LYS A 1 204 ? -15.344 11.078 8.242 1 95.38 204 LYS A O 1
ATOM 1665 N N . ILE A 1 205 ? -15.727 12.539 9.922 1 97.06 205 ILE A N 1
ATOM 1666 C CA . ILE A 1 205 ? -14.766 11.883 10.805 1 97.06 205 ILE A CA 1
ATOM 1667 C C . ILE A 1 205 ? -15.445 10.742 11.555 1 97.06 205 ILE A C 1
ATOM 1669 O O . ILE A 1 205 ? -16.391 10.961 12.312 1 97.06 205 ILE A O 1
ATOM 1673 N N . VAL A 1 206 ? -14.922 9.617 11.344 1 94.25 206 VAL A N 1
ATOM 1674 C CA . VAL A 1 206 ? -15.43 8.422 12.023 1 94.25 206 VAL A CA 1
ATOM 1675 C C . VAL A 1 206 ? -14.711 8.242 13.352 1 94.25 206 VAL A C 1
ATOM 1677 O O . VAL A 1 206 ? -15.305 7.773 14.328 1 94.25 206 VAL A O 1
ATOM 1680 N N . GLU A 1 207 ? -13.5 8.539 13.375 1 95.06 207 GLU A N 1
ATOM 1681 C CA . GLU A 1 207 ? -12.656 8.438 14.562 1 95.06 207 GLU A CA 1
ATOM 1682 C C . GLU A 1 207 ? -11.5 9.438 14.508 1 95.06 207 GLU A C 1
ATOM 1684 O O . GLU A 1 207 ? -10.953 9.703 13.438 1 95.06 207 GLU A O 1
ATOM 1689 N N . PHE A 1 208 ? -11.234 9.938 15.641 1 97.56 208 PHE A N 1
ATOM 1690 C CA . PHE A 1 208 ? -10.117 10.867 15.758 1 97.56 208 PHE A CA 1
ATOM 1691 C C . PHE A 1 208 ? -9.531 10.828 17.156 1 97.56 208 PHE A C 1
ATOM 1693 O O . PHE A 1 208 ? -10.156 11.281 18.125 1 97.56 208 PHE A O 1
ATOM 1700 N N . ASP A 1 209 ? -8.312 10.336 17.266 1 97.56 209 ASP A N 1
ATOM 1701 C CA . ASP A 1 209 ? -7.637 10.234 18.547 1 97.56 209 ASP A CA 1
ATOM 1702 C C . ASP A 1 209 ? -6.207 9.727 18.391 1 97.56 209 ASP A C 1
ATOM 1704 O O . ASP A 1 209 ? -5.77 9.445 17.266 1 97.56 209 ASP A O 1
ATOM 1708 N N . TYR A 1 210 ? -5.496 9.719 19.5 1 97.56 210 TYR A N 1
ATOM 1709 C CA . TYR A 1 210 ? -4.215 9.023 19.516 1 97.56 210 TYR A CA 1
ATOM 1710 C C . TYR A 1 210 ? -4.391 7.559 19.109 1 97.56 210 TYR A C 1
ATOM 1712 O O . TYR A 1 210 ? -5.387 6.926 19.453 1 97.56 210 TYR A O 1
ATOM 1720 N N . ILE A 1 211 ? -3.473 7.074 18.375 1 96.69 211 ILE A N 1
ATOM 1721 C CA . ILE A 1 211 ? -3.627 5.75 17.781 1 96.69 211 ILE A CA 1
ATOM 1722 C C . ILE A 1 211 ? -3.773 4.707 18.891 1 96.69 211 ILE A C 1
ATOM 1724 O O . ILE A 1 211 ? -4.57 3.775 18.766 1 96.69 211 ILE A O 1
ATOM 1728 N N . ASP A 1 212 ? -3.053 4.812 19.953 1 95.56 212 ASP A N 1
ATOM 1729 C CA . ASP A 1 212 ? -3.119 3.846 21.047 1 95.56 212 ASP A CA 1
ATOM 1730 C C . ASP A 1 212 ? -4.5 3.846 21.688 1 95.56 212 ASP A C 1
ATOM 1732 O O . ASP A 1 212 ? -5 2.797 22.109 1 95.56 212 ASP A O 1
ATOM 1736 N N . LYS A 1 213 ? -5.059 4.996 21.797 1 95.94 213 LYS A N 1
ATOM 1737 C CA . LYS A 1 213 ? -6.402 5.105 22.359 1 95.94 213 LYS A CA 1
ATOM 1738 C C . LYS A 1 213 ? -7.434 4.453 21.453 1 95.94 213 LYS A C 1
ATOM 1740 O O . LYS A 1 213 ? -8.359 3.787 21.922 1 95.94 213 LYS A O 1
ATOM 1745 N N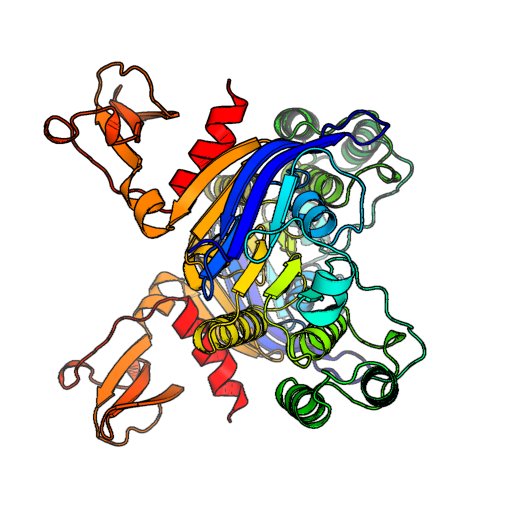 . ILE A 1 214 ? -7.266 4.648 20.172 1 95.06 214 ILE A N 1
ATOM 1746 C CA . ILE A 1 214 ? -8.172 4.016 19.219 1 95.06 214 ILE A CA 1
ATOM 1747 C C . ILE A 1 214 ? -8.062 2.498 19.328 1 95.06 214 ILE A C 1
ATOM 1749 O O . ILE A 1 214 ? -9.07 1.793 19.375 1 95.06 214 ILE A O 1
ATOM 1753 N N . LYS A 1 215 ? -6.852 1.999 19.391 1 93.81 215 LYS A N 1
ATOM 1754 C CA . LYS A 1 215 ? -6.602 0.562 19.453 1 93.81 215 LYS A CA 1
ATOM 1755 C C . LYS A 1 215 ? -7.18 -0.041 20.734 1 93.81 215 LYS A C 1
ATOM 1757 O O . LYS A 1 215 ? -7.609 -1.197 20.734 1 93.81 215 LYS A O 1
ATOM 1762 N N . SER A 1 216 ? -7.242 0.727 21.766 1 93.25 216 SER A N 1
ATOM 1763 C CA . SER A 1 216 ? -7.68 0.217 23.062 1 93.25 216 SER A CA 1
ATOM 1764 C C . SER A 1 216 ? -9.18 0.416 23.25 1 93.25 216 SER A C 1
ATOM 1766 O O . SER A 1 216 ? -9.781 -0.193 24.141 1 93.25 216 SER A O 1
ATOM 1768 N N . ARG A 1 217 ? -9.727 1.221 22.469 1 93 217 ARG A N 1
ATOM 1769 C CA . ARG A 1 217 ? -11.117 1.613 22.656 1 93 217 ARG A CA 1
ATOM 1770 C C . ARG A 1 217 ? -12.062 0.5 22.219 1 93 217 ARG A C 1
ATOM 1772 O O . ARG A 1 217 ? -13.133 0.317 22.812 1 93 217 ARG A O 1
ATOM 1779 N N . TYR A 1 218 ? -11.664 -0.228 21.25 1 91.81 218 TYR A N 1
ATOM 1780 C CA . TYR A 1 218 ? -12.562 -1.207 20.656 1 91.81 218 TYR A CA 1
ATOM 1781 C C . TYR A 1 218 ? -12.133 -2.627 21.016 1 91.81 218 TYR A C 1
ATOM 1783 O O . TYR A 1 218 ? -10.938 -2.918 21.109 1 91.81 218 TYR A O 1
ATOM 1791 N N . ILE A 1 219 ? -13.148 -3.48 21.156 1 91.62 219 ILE A N 1
ATOM 1792 C CA . ILE A 1 219 ? -12.867 -4.859 21.547 1 91.62 219 ILE A CA 1
ATOM 1793 C C . ILE A 1 219 ? -13.93 -5.785 20.953 1 91.62 219 ILE A C 1
ATOM 1795 O O . ILE A 1 219 ? -15.039 -5.352 20.641 1 91.62 219 ILE A O 1
ATOM 1799 N N . GLY A 1 220 ? -13.477 -6.949 20.703 1 90.94 220 GLY A N 1
ATOM 1800 C CA . GLY A 1 220 ? -14.422 -7.984 20.297 1 90.94 220 GLY A CA 1
ATOM 1801 C C . GLY A 1 220 ? -15.039 -8.719 21.469 1 90.94 220 GLY A C 1
ATOM 1802 O O . GLY A 1 220 ? -14.336 -9.102 22.406 1 90.94 220 GLY A O 1
ATOM 1803 N N . LEU A 1 221 ? -16.406 -8.914 21.406 1 90.06 221 LEU A N 1
ATOM 1804 C CA . LEU A 1 221 ? -17.125 -9.688 22.406 1 90.06 221 LEU A CA 1
ATOM 1805 C C . LEU A 1 221 ? -17.75 -10.938 21.797 1 90.06 221 LEU A C 1
ATOM 1807 O O . LEU A 1 221 ? -18.422 -10.852 20.781 1 90.06 221 LEU A O 1
ATOM 1811 N N . LEU A 1 222 ? -17.422 -12 22.328 1 89.38 222 LEU A N 1
ATOM 1812 C CA . LEU A 1 222 ? -18.047 -13.25 21.906 1 89.38 222 LEU A CA 1
ATOM 1813 C C . LEU A 1 222 ? -19.219 -13.594 22.812 1 89.38 222 LEU A C 1
ATOM 1815 O O . LEU A 1 222 ? -19.047 -13.781 24.031 1 89.38 222 LEU A O 1
ATOM 1819 N N . THR A 1 223 ? -20.328 -13.695 22.219 1 87.38 223 THR A N 1
ATOM 1820 C CA . THR A 1 223 ? -21.516 -13.969 23.016 1 87.38 223 THR A CA 1
ATOM 1821 C C . THR A 1 223 ? -22.656 -14.5 22.156 1 87.38 223 THR A C 1
ATOM 1823 O O . THR A 1 223 ? -22.656 -14.289 20.938 1 87.38 223 THR A O 1
ATOM 1826 N N . SER A 1 224 ? -23.453 -15.234 22.688 1 86.56 224 SER A N 1
ATOM 1827 C CA . SER A 1 224 ? -24.656 -15.711 22.016 1 86.56 224 SER A CA 1
ATOM 1828 C C . SER A 1 224 ? -25.828 -14.742 22.203 1 86.56 224 SER A C 1
ATOM 1830 O O . SER A 1 224 ? -26.844 -14.844 21.531 1 86.56 224 SER A O 1
ATOM 1832 N N . ASN A 1 225 ? -25.609 -13.781 23.047 1 84.81 225 ASN A N 1
ATOM 1833 C CA . ASN A 1 225 ? -26.641 -12.781 23.312 1 84.81 225 ASN A CA 1
ATOM 1834 C C . ASN A 1 225 ? -26.656 -11.688 22.25 1 84.81 225 ASN A C 1
ATOM 1836 O O . ASN A 1 225 ? -25.625 -11.438 21.609 1 84.81 225 ASN A O 1
ATOM 1840 N N . ASP A 1 226 ? -27.828 -11.148 22.078 1 84.44 226 ASP A N 1
ATOM 1841 C CA . ASP A 1 226 ? -27.938 -9.992 21.203 1 84.44 226 ASP A CA 1
ATOM 1842 C C . ASP A 1 226 ? -27.531 -8.711 21.922 1 84.44 226 ASP A C 1
ATOM 1844 O O . ASP A 1 226 ? -28.047 -8.406 23 1 84.44 226 ASP A O 1
ATOM 1848 N N . LEU A 1 227 ? -26.594 -8.125 21.391 1 84.69 227 LEU A N 1
ATOM 1849 C CA . LEU A 1 227 ? -26.141 -6.859 21.953 1 84.69 227 LEU A CA 1
ATOM 1850 C C . LEU A 1 227 ? -26.641 -5.688 21.109 1 84.69 227 LEU A C 1
ATOM 1852 O O . LEU A 1 227 ? -26.938 -5.844 19.922 1 84.69 227 LEU A O 1
ATOM 1856 N N . LYS A 1 228 ? -26.812 -4.555 21.812 1 84.06 228 LYS A N 1
ATOM 1857 C CA . LYS A 1 228 ? -27.125 -3.309 21.125 1 84.06 228 LYS A CA 1
ATOM 1858 C C . LYS A 1 228 ? -25.906 -2.395 21.047 1 84.06 228 LYS A C 1
ATOM 1860 O O . LYS A 1 228 ? -24.891 -2.652 21.688 1 84.06 228 LYS A O 1
ATOM 1865 N N . ASP A 1 229 ? -25.984 -1.421 20.141 1 83 229 ASP A N 1
ATOM 1866 C CA . ASP A 1 229 ? -24.984 -0.356 20.047 1 83 229 ASP A CA 1
ATOM 1867 C C . ASP A 1 229 ? -23.609 -0.919 19.688 1 83 229 ASP A C 1
ATOM 1869 O O . ASP A 1 229 ? -22.609 -0.571 20.312 1 83 229 ASP A O 1
ATOM 1873 N N . PHE A 1 230 ? -23.672 -1.978 18.922 1 82.44 230 PHE A N 1
ATOM 1874 C CA . PHE A 1 230 ? -22.422 -2.545 18.438 1 82.44 230 PHE A CA 1
ATOM 1875 C C . PHE A 1 230 ? -22.031 -1.904 17.109 1 82.44 230 PHE A C 1
ATOM 1877 O O . PHE A 1 230 ? -22.844 -1.217 16.484 1 82.44 230 PHE A O 1
ATOM 1884 N N . ILE A 1 231 ? -20.828 -2.002 16.828 1 84.06 231 ILE A N 1
ATOM 1885 C CA . ILE A 1 231 ? -20.328 -1.487 15.562 1 84.06 231 ILE A CA 1
ATOM 1886 C C . ILE A 1 231 ? -20.594 -2.5 14.453 1 84.06 231 ILE A C 1
ATOM 1888 O O . ILE A 1 231 ? -21.047 -2.133 13.367 1 84.06 231 ILE A O 1
ATOM 1892 N N . SER A 1 232 ? -20.234 -3.771 14.82 1 83.25 232 SER A N 1
ATOM 1893 C CA . SER A 1 232 ? -20.5 -4.844 13.859 1 83.25 232 SER A CA 1
ATOM 1894 C C . SER A 1 232 ? -20.781 -6.16 14.57 1 83.25 232 SER A C 1
ATOM 1896 O O . SER A 1 232 ? -20.453 -6.324 15.75 1 83.25 232 SER A O 1
ATOM 1898 N N . LYS A 1 233 ? -21.469 -6.988 13.844 1 81.69 233 LYS A N 1
ATOM 1899 C CA . LYS A 1 233 ? -21.844 -8.32 14.32 1 81.69 233 LYS A CA 1
ATOM 1900 C C . LYS A 1 233 ? -21.516 -9.383 13.281 1 81.69 233 LYS A C 1
ATOM 1902 O O . LYS A 1 233 ? -21.875 -9.242 12.102 1 81.69 233 LYS A O 1
ATOM 1907 N N . LYS A 1 234 ? -20.719 -10.336 13.68 1 81.5 234 LYS A N 1
ATOM 1908 C CA . LYS A 1 234 ? -20.391 -11.445 12.781 1 81.5 234 LYS A CA 1
ATOM 1909 C C . LYS A 1 234 ? -20.781 -12.781 13.406 1 81.5 234 LYS A C 1
ATOM 1911 O O . LYS A 1 234 ? -20.578 -13 14.602 1 81.5 234 LYS A O 1
ATOM 1916 N N . ASN A 1 235 ? -21.344 -13.586 12.547 1 78.5 235 ASN A N 1
ATOM 1917 C CA . ASN A 1 235 ? -21.703 -14.914 13.016 1 78.5 235 ASN A CA 1
ATOM 1918 C C . ASN A 1 235 ? -20.5 -15.852 13.047 1 78.5 235 ASN A C 1
ATOM 1920 O O . ASN A 1 235 ? -19.75 -15.93 12.07 1 78.5 235 ASN A O 1
ATOM 1924 N N . ILE A 1 236 ? -20.188 -16.375 14.016 1 77.12 236 ILE A N 1
ATOM 1925 C CA . ILE A 1 236 ? -19.094 -17.328 14.094 1 77.12 236 ILE A CA 1
ATOM 1926 C C . ILE A 1 236 ? -19.625 -18.75 13.992 1 77.12 236 ILE A C 1
ATOM 1928 O O . ILE A 1 236 ? -19.578 -19.375 12.93 1 77.12 236 ILE A O 1
ATOM 1932 N N . VAL A 1 237 ? -19.641 -19.562 14.961 1 70.31 237 VAL A N 1
ATOM 1933 C CA . VAL A 1 237 ? -20.172 -20.922 14.992 1 70.31 237 VAL A CA 1
ATOM 1934 C C . VAL A 1 237 ? -21.25 -21.031 16.062 1 70.31 237 VAL A C 1
ATOM 1936 O O . VAL A 1 237 ? -21.203 -20.344 17.094 1 70.31 237 VAL A O 1
ATOM 1939 N N . ASN A 1 238 ? -22.109 -21.969 15.766 1 72.56 238 ASN A N 1
ATOM 1940 C CA . ASN A 1 238 ? -23.078 -22.484 16.719 1 72.56 238 ASN A CA 1
ATOM 1941 C C . ASN A 1 238 ? -23.859 -21.359 17.391 1 72.56 238 ASN A C 1
ATOM 1943 O O . ASN A 1 238 ? -24.016 -21.344 18.609 1 72.56 238 ASN A O 1
ATOM 1947 N N . ASN A 1 239 ? -24.203 -20.281 16.703 1 76.56 239 ASN A N 1
ATOM 1948 C CA . ASN A 1 239 ? -25.047 -19.188 17.172 1 76.56 239 ASN A CA 1
ATOM 1949 C C . ASN A 1 239 ? -24.281 -18.219 18.047 1 76.56 239 ASN A C 1
ATOM 1951 O O . ASN A 1 239 ? -24.844 -17.609 18.969 1 76.56 239 ASN A O 1
ATOM 1955 N N . GLU A 1 240 ? -23.031 -18.359 18.016 1 82.81 240 GLU A N 1
ATOM 1956 C CA . GLU A 1 240 ? -22.188 -17.359 18.672 1 82.81 240 GLU A CA 1
ATOM 1957 C C . GLU A 1 240 ? -21.781 -16.25 17.703 1 82.81 240 GLU A C 1
ATOM 1959 O O . GLU A 1 240 ? -21.516 -16.516 16.531 1 82.81 240 GLU A O 1
ATOM 1964 N N . TYR A 1 241 ? -21.891 -15.055 18.344 1 84.31 241 TYR A N 1
ATOM 1965 C CA . TYR A 1 241 ? -21.578 -13.883 17.531 1 84.31 241 TYR A CA 1
ATOM 1966 C C . TYR A 1 241 ? -20.344 -13.164 18.062 1 84.31 241 TYR A C 1
ATOM 1968 O O . TYR A 1 241 ? -20.094 -13.172 19.266 1 84.31 241 TYR A O 1
ATOM 1976 N N . LEU A 1 242 ? -19.609 -12.703 17.188 1 86.06 242 LEU A N 1
ATOM 1977 C CA . LEU A 1 242 ? -18.547 -11.766 17.531 1 86.06 242 LEU A CA 1
ATOM 1978 C C . LEU A 1 242 ? -19 -10.328 17.297 1 86.06 242 LEU A C 1
ATOM 1980 O O . LEU A 1 242 ? -19.219 -9.914 16.156 1 86.06 242 LEU A O 1
ATOM 1984 N N . TYR A 1 243 ? -19.172 -9.586 18.406 1 84.69 243 TYR A N 1
ATOM 1985 C CA . TYR A 1 243 ? -19.516 -8.172 18.344 1 84.69 243 TYR A CA 1
ATOM 1986 C C . TYR A 1 243 ? -18.297 -7.289 18.5 1 84.69 243 TYR A C 1
ATOM 1988 O O . TYR A 1 243 ? -17.453 -7.516 19.375 1 84.69 243 TYR A O 1
ATOM 1996 N N . ILE A 1 244 ? -18.156 -6.383 17.688 1 87.5 244 ILE A N 1
ATOM 1997 C CA . ILE A 1 244 ? -17.172 -5.328 17.906 1 87.5 244 ILE A CA 1
ATOM 1998 C C . ILE A 1 244 ? -17.844 -4.121 18.562 1 87.5 244 ILE A C 1
ATOM 2000 O O . ILE A 1 244 ? -18.797 -3.562 18.016 1 87.5 244 ILE A O 1
ATOM 2004 N N . VAL A 1 245 ? -17.344 -3.754 19.703 1 87.69 245 VAL A N 1
ATOM 2005 C CA . VAL A 1 245 ? -18.031 -2.727 20.484 1 87.69 245 VAL A CA 1
ATOM 2006 C C . VAL A 1 245 ? -17.016 -1.694 20.984 1 87.69 245 VAL A C 1
ATOM 2008 O O . VAL A 1 245 ? -15.812 -1.951 20.984 1 87.69 245 VAL A O 1
ATOM 2011 N N . ASP A 1 246 ? -17.531 -0.583 21.312 1 90.38 246 ASP A N 1
ATOM 2012 C CA . ASP A 1 246 ? -16.781 0.437 22.047 1 90.38 246 ASP A CA 1
ATOM 2013 C C . ASP A 1 246 ? -16.75 0.117 23.547 1 90.38 246 ASP A C 1
ATOM 2015 O O . ASP A 1 246 ? -17.797 0.001 24.188 1 90.38 246 ASP A O 1
ATOM 2019 N N . LYS A 1 247 ? -15.594 -0.007 24.031 1 89.75 247 LYS A N 1
ATOM 2020 C CA . LYS A 1 247 ? -15.438 -0.391 25.422 1 89.75 247 LYS A CA 1
ATOM 2021 C C . LYS A 1 247 ? -16.125 0.609 26.359 1 89.75 247 LYS A C 1
ATOM 2023 O O . LYS A 1 247 ? -16.438 0.286 27.5 1 89.75 247 LYS A O 1
ATOM 2028 N N . LYS A 1 248 ? -16.312 1.783 25.922 1 86.38 248 LYS A N 1
ATOM 2029 C CA . LYS A 1 248 ? -16.953 2.807 26.734 1 86.38 248 LYS A CA 1
ATOM 2030 C C . LYS A 1 248 ? -18.453 2.516 26.891 1 86.38 248 LYS A C 1
ATOM 2032 O O . LYS A 1 248 ? -19.094 3.033 27.797 1 86.38 248 LYS A O 1
ATOM 2037 N N . LYS A 1 249 ? -18.953 1.648 26.047 1 85.31 249 LYS A N 1
ATOM 2038 C CA . LYS A 1 249 ? -20.391 1.43 26.016 1 85.31 249 LYS A CA 1
ATOM 2039 C C . LYS A 1 249 ? -20.766 0.098 26.672 1 85.31 249 LYS A C 1
ATOM 2041 O O . LYS A 1 249 ? -21.938 -0.182 26.906 1 85.31 249 LYS A O 1
ATOM 2046 N N . TYR A 1 250 ? -19.766 -0.742 26.859 1 83.75 250 TYR A N 1
ATOM 2047 C CA . TYR A 1 250 ? -20.047 -2.076 27.375 1 83.75 250 TYR A CA 1
ATOM 2048 C C . TYR A 1 250 ? -19.094 -2.432 28.5 1 83.75 250 TYR A C 1
ATOM 2050 O O . TYR A 1 250 ? -17.906 -2.121 28.453 1 83.75 250 TYR A O 1
ATOM 2058 N N . ASP A 1 251 ? -19.703 -3.012 29.547 1 84.56 251 ASP A N 1
ATOM 2059 C CA . ASP A 1 251 ? -18.859 -3.672 30.531 1 84.56 251 ASP A CA 1
ATOM 2060 C C . ASP A 1 251 ? -18.328 -5.004 30 1 84.56 251 ASP A C 1
ATOM 2062 O O . ASP A 1 251 ? -19.062 -5.988 29.938 1 84.56 251 ASP A O 1
ATOM 2066 N N . THR A 1 252 ? -17.062 -5.039 29.656 1 82.88 252 THR A N 1
ATOM 2067 C CA . THR A 1 252 ? -16.484 -6.164 28.938 1 82.88 252 THR A CA 1
ATOM 2068 C C . THR A 1 252 ? -16.109 -7.289 29.891 1 82.88 252 THR A C 1
ATOM 2070 O O . THR A 1 252 ? -15.727 -8.383 29.453 1 82.88 252 THR A O 1
ATOM 2073 N N . SER A 1 253 ? -16.25 -7.117 31.172 1 84.69 253 SER A N 1
ATOM 2074 C CA . SER A 1 253 ? -15.797 -8.094 32.156 1 84.69 253 SER A CA 1
ATOM 2075 C C . SER A 1 253 ? -16.672 -9.352 32.094 1 84.69 253 SER A C 1
ATOM 2077 O O . SER A 1 253 ? -16.234 -10.43 32.531 1 84.69 253 SER A O 1
ATOM 2079 N N . LEU A 1 254 ? -17.844 -9.234 31.578 1 83.06 254 LEU A N 1
ATOM 2080 C CA . LEU A 1 254 ? -18.781 -10.344 31.609 1 83.06 254 LEU A CA 1
ATOM 2081 C C . LEU A 1 254 ? -18.734 -11.133 30.297 1 83.06 254 LEU A C 1
ATOM 2083 O O . LEU A 1 254 ? -19.516 -12.062 30.094 1 83.06 254 LEU A O 1
ATOM 2087 N N . PHE A 1 255 ? -17.812 -10.68 29.469 1 87.5 255 PHE A N 1
ATOM 2088 C CA . PHE A 1 255 ? -17.75 -11.305 28.156 1 87.5 255 PHE A CA 1
ATOM 2089 C C . PHE A 1 255 ? -16.391 -11.938 27.906 1 87.5 255 PHE A C 1
ATOM 2091 O O . PHE A 1 255 ? -15.391 -11.523 28.516 1 87.5 255 PHE A O 1
ATOM 2098 N N . LYS A 1 256 ? -16.438 -12.969 27.141 1 89.25 256 LYS A N 1
ATOM 2099 C CA . LYS A 1 256 ? -15.188 -13.375 26.516 1 89.25 256 LYS A CA 1
ATOM 2100 C C . LYS A 1 256 ? -14.75 -12.367 25.453 1 89.25 256 LYS A C 1
ATOM 2102 O O . LYS A 1 256 ? -15.523 -12.016 24.562 1 89.25 256 LYS A O 1
ATOM 2107 N N . THR A 1 257 ? -13.539 -11.844 25.703 1 90.69 257 THR A N 1
ATOM 2108 C CA . THR A 1 257 ? -13.109 -10.75 24.844 1 90.69 257 THR A CA 1
ATOM 2109 C C . THR A 1 257 ? -11.969 -11.195 23.938 1 90.69 257 THR A C 1
ATOM 2111 O O . THR A 1 257 ? -11.289 -12.18 24.219 1 90.69 257 THR A O 1
ATOM 2114 N N . GLU A 1 258 ? -11.93 -10.547 22.812 1 90.5 258 GLU A N 1
ATOM 2115 C CA . GLU A 1 258 ? -10.836 -10.719 21.875 1 90.5 258 GLU A CA 1
ATOM 2116 C C . GLU A 1 258 ? -10.234 -9.375 21.469 1 90.5 258 GLU A C 1
ATOM 2118 O O . GLU A 1 258 ? -10.961 -8.43 21.172 1 90.5 258 GLU A O 1
ATOM 2123 N N . ASP A 1 259 ? -8.914 -9.344 21.547 1 90.81 259 ASP A N 1
ATOM 2124 C CA . ASP A 1 259 ? -8.242 -8.141 21.078 1 90.81 259 ASP A CA 1
ATOM 2125 C C . ASP A 1 259 ? -8.375 -7.988 19.562 1 90.81 259 ASP A C 1
ATOM 2127 O O . ASP A 1 259 ? -8.422 -8.984 18.844 1 90.81 259 ASP A O 1
ATOM 2131 N N . LEU A 1 260 ? -8.453 -6.77 19.234 1 91.81 260 LEU A N 1
ATOM 2132 C CA . LEU A 1 260 ? -8.594 -6.496 17.797 1 91.81 260 LEU A CA 1
ATOM 2133 C C . LEU A 1 260 ? -7.344 -5.82 17.25 1 91.81 260 LEU A C 1
ATOM 2135 O O . LEU A 1 260 ? -6.699 -5.031 17.953 1 91.81 260 LEU A O 1
ATOM 2139 N N . THR A 1 261 ? -7.047 -6.117 16.047 1 91.06 261 THR A N 1
ATOM 2140 C CA . THR A 1 261 ? -6 -5.387 15.352 1 91.06 261 THR A CA 1
ATOM 2141 C C . THR A 1 261 ? -6.508 -4.023 14.883 1 91.06 261 THR A C 1
ATOM 2143 O O . THR A 1 261 ? -7.715 -3.816 14.758 1 91.06 261 THR A O 1
ATOM 2146 N N . PHE A 1 262 ? -5.637 -3.139 14.617 1 93.06 262 PHE A N 1
ATOM 2147 C CA . PHE A 1 262 ? -6.004 -1.837 14.078 1 93.06 262 PHE A CA 1
ATOM 2148 C C . PHE A 1 262 ? -6.738 -1.991 12.75 1 93.06 262 PHE A C 1
ATOM 2150 O O . PHE A 1 262 ? -7.691 -1.258 12.469 1 93.06 262 PHE A O 1
ATOM 2157 N N . GLU A 1 263 ? -6.312 -2.891 12.008 1 90.88 263 GLU A N 1
ATOM 2158 C CA . GLU A 1 263 ? -6.93 -3.162 10.711 1 90.88 263 GLU A CA 1
ATOM 2159 C C . GLU A 1 263 ? -8.398 -3.547 10.875 1 90.88 263 GLU A C 1
ATOM 2161 O O . GLU A 1 263 ? -9.258 -3.029 10.164 1 90.88 263 GLU A O 1
ATOM 2166 N N . THR A 1 264 ? -8.641 -4.43 11.781 1 89.62 264 THR A N 1
ATOM 2167 C CA . THR A 1 264 ? -10.016 -4.863 12.023 1 89.62 264 THR A CA 1
ATOM 2168 C C . THR A 1 264 ? -10.875 -3.693 12.5 1 89.62 264 THR A C 1
ATOM 2170 O O . THR A 1 264 ? -12 -3.518 12.039 1 89.62 264 THR A O 1
ATOM 2173 N N . ILE A 1 265 ? -10.32 -2.951 13.406 1 92.5 265 ILE A N 1
ATOM 2174 C CA . ILE A 1 265 ? -11.031 -1.787 13.93 1 92.5 265 ILE A CA 1
ATOM 2175 C C . ILE A 1 265 ? -11.383 -0.839 12.789 1 92.5 265 ILE A C 1
ATOM 2177 O O . ILE A 1 265 ? -12.531 -0.416 12.656 1 92.5 265 ILE A O 1
ATOM 2181 N N . TYR A 1 266 ? -10.43 -0.532 11.922 1 93.88 266 TYR A N 1
ATOM 2182 C CA . TYR A 1 266 ? -10.633 0.35 10.781 1 93.88 266 TYR A CA 1
ATOM 2183 C C . TYR A 1 266 ? -11.734 -0.182 9.875 1 93.88 266 TYR A C 1
ATOM 2185 O O . TYR A 1 266 ? -12.648 0.559 9.492 1 93.88 266 TYR A O 1
ATOM 2193 N N . GLU A 1 267 ? -11.648 -1.412 9.562 1 88.94 267 GLU A N 1
ATOM 2194 C CA . GLU A 1 267 ? -12.602 -2.043 8.648 1 88.94 267 GLU A CA 1
ATOM 2195 C C . GLU A 1 267 ? -14.023 -1.945 9.188 1 88.94 267 GLU A C 1
ATOM 2197 O O . GLU A 1 267 ? -14.961 -1.67 8.43 1 88.94 267 GLU A O 1
ATOM 2202 N N . GLU A 1 268 ? -14.117 -2.211 10.414 1 87.56 268 GLU A N 1
ATOM 2203 C CA . GLU A 1 268 ? -15.445 -2.205 11.023 1 87.56 268 GLU A CA 1
ATOM 2204 C C . GLU A 1 268 ? -15.992 -0.784 11.148 1 87.56 268 GLU A C 1
ATOM 2206 O O . GLU A 1 268 ? -17.203 -0.564 11.031 1 87.56 268 GLU A O 1
ATOM 2211 N N . LEU A 1 269 ? -15.117 0.118 11.398 1 89.31 269 LEU A N 1
ATOM 2212 C CA . LEU A 1 269 ? -15.531 1.513 11.5 1 89.31 269 LEU A CA 1
ATOM 2213 C C . LEU A 1 269 ? -16 2.041 10.148 1 89.31 269 LEU A C 1
ATOM 2215 O O . LEU A 1 269 ? -16.953 2.812 10.078 1 89.31 269 LEU A O 1
ATOM 2219 N N . ILE A 1 270 ? -15.297 1.681 9.141 1 88.5 270 ILE A N 1
ATOM 2220 C CA . ILE A 1 270 ? -15.625 2.15 7.797 1 88.5 270 ILE A CA 1
ATOM 2221 C C . ILE A 1 270 ? -16.812 1.36 7.254 1 88.5 270 ILE A C 1
ATOM 2223 O O . ILE A 1 270 ? -17.703 1.93 6.629 1 88.5 270 ILE A O 1
ATOM 2227 N N . GLY A 1 271 ? -16.703 -0.062 7.348 1 75.44 271 GLY A N 1
ATOM 2228 C CA . GLY A 1 271 ? -17.75 -0.94 6.832 1 75.44 271 GLY A CA 1
ATOM 2229 C C . GLY A 1 271 ? -19.078 -0.795 7.562 1 75.44 271 GLY A C 1
ATOM 2230 O O . GLY A 1 271 ? -20.141 -0.922 6.957 1 75.44 271 GLY A O 1
ATOM 2231 N N . GLY A 1 272 ? -19 -0.824 8.93 1 59.25 272 GLY A N 1
ATOM 2232 C CA . GLY A 1 272 ? -20.203 -0.688 9.727 1 59.25 272 GLY A CA 1
ATOM 2233 C C . GLY A 1 272 ? -21 0.559 9.398 1 59.25 272 GLY A C 1
ATOM 2234 O O . GLY A 1 272 ? -22.234 0.569 9.523 1 59.25 272 GLY A O 1
ATOM 2235 N N . HIS A 1 273 ? -20.359 1.548 8.945 1 49.38 273 HIS A N 1
ATOM 2236 C CA . HIS A 1 273 ? -21.047 2.789 8.594 1 49.38 273 HIS A CA 1
ATOM 2237 C C . HIS A 1 273 ? -21.688 2.691 7.215 1 49.38 273 HIS A C 1
ATOM 2239 O O . HIS A 1 273 ? -22.5 3.547 6.84 1 49.38 273 HIS A O 1
ATOM 2245 N N . GLU A 1 274 ? -21.281 1.766 6.535 1 46.03 274 GLU A N 1
ATOM 2246 C CA . GLU A 1 274 ? -21.922 1.562 5.238 1 46.03 274 GLU A CA 1
ATOM 2247 C C . GLU A 1 274 ? -23.25 0.824 5.391 1 46.03 274 GLU A C 1
ATOM 2249 O O . GLU A 1 274 ? -24.125 0.941 4.535 1 46.03 274 GLU A O 1
ATOM 2254 N N . ASN A 1 275 ? -23.359 -0.013 6.402 1 38.44 275 ASN A N 1
ATOM 2255 C CA . ASN A 1 275 ? -24.609 -0.74 6.625 1 38.44 275 ASN A CA 1
ATOM 2256 C C . ASN A 1 275 ? -25.641 0.12 7.355 1 38.44 275 ASN A C 1
ATOM 2258 O O . ASN A 1 275 ? -26.672 -0.382 7.793 1 38.44 275 ASN A O 1
ATOM 2262 N N . VAL A 1 276 ? -25.266 1.264 7.867 1 31.84 276 VAL A N 1
ATOM 2263 C CA . VAL A 1 276 ? -26.359 2.074 8.398 1 31.84 276 VAL A CA 1
ATOM 2264 C C . VAL A 1 276 ? -26.922 2.961 7.297 1 31.84 276 VAL A C 1
ATOM 2266 O O . VAL A 1 276 ? -26.172 3.609 6.562 1 31.84 276 VAL A O 1
ATOM 2269 N N . MET B 1 1 ? 2.535 -32.75 -5.117 1 78.81 1 MET B N 1
ATOM 2270 C CA . MET B 1 1 ? 3.303 -32.75 -6.359 1 78.81 1 MET B CA 1
ATOM 2271 C C . MET B 1 1 ? 3.273 -31.359 -6.996 1 78.81 1 MET B C 1
ATOM 2273 O O . MET B 1 1 ? 2.26 -30.656 -6.926 1 78.81 1 MET B O 1
ATOM 2277 N N . SER B 1 2 ? 4.371 -30.922 -7.609 1 91.5 2 SER B N 1
ATOM 2278 C CA . SER B 1 2 ? 4.5 -29.562 -8.156 1 91.5 2 SER B CA 1
ATOM 2279 C C . SER B 1 2 ? 3.621 -29.391 -9.383 1 91.5 2 SER B C 1
ATOM 2281 O O . SER B 1 2 ? 3.633 -30.219 -10.297 1 91.5 2 SER B O 1
ATOM 2283 N N . LEU B 1 3 ? 2.768 -28.484 -9.359 1 97.69 3 LEU B N 1
ATOM 2284 C CA . LEU B 1 3 ? 1.934 -28.156 -10.516 1 97.69 3 LEU B CA 1
ATOM 2285 C C . LEU B 1 3 ? 2.729 -27.391 -11.562 1 97.69 3 LEU B C 1
ATOM 2287 O O . LEU B 1 3 ? 2.627 -27.672 -12.758 1 97.69 3 LEU B O 1
ATOM 2291 N N . ILE B 1 4 ? 3.477 -26.453 -11.102 1 98.38 4 ILE B N 1
ATOM 2292 C CA . ILE B 1 4 ? 4.352 -25.656 -11.961 1 98.38 4 ILE B CA 1
ATOM 2293 C C . ILE B 1 4 ? 5.793 -25.766 -11.469 1 98.38 4 ILE B C 1
ATOM 2295 O O . ILE B 1 4 ? 6.062 -25.656 -10.273 1 98.38 4 ILE B O 1
ATOM 2299 N N . GLU B 1 5 ? 6.672 -26.016 -12.359 1 98.38 5 GLU B N 1
ATOM 2300 C CA . GLU B 1 5 ? 8.102 -26.078 -12.062 1 98.38 5 GLU B CA 1
ATOM 2301 C C . GLU B 1 5 ? 8.891 -25.141 -12.977 1 98.38 5 GLU B C 1
ATOM 2303 O O . GLU B 1 5 ? 8.758 -25.203 -14.195 1 98.38 5 GLU B O 1
ATOM 2308 N N . VAL B 1 6 ? 9.656 -24.297 -12.406 1 98.38 6 VAL B N 1
ATOM 2309 C CA . VAL B 1 6 ? 10.516 -23.359 -13.125 1 98.38 6 VAL B CA 1
ATOM 2310 C C . VAL B 1 6 ? 11.977 -23.688 -12.852 1 98.38 6 VAL B C 1
ATOM 2312 O O . VAL B 1 6 ? 12.406 -23.734 -11.695 1 98.38 6 VAL B O 1
ATOM 2315 N N . LYS B 1 7 ? 12.734 -23.906 -13.883 1 97.88 7 LYS B N 1
ATOM 2316 C CA . LYS B 1 7 ? 14.133 -24.297 -13.742 1 97.88 7 LYS B CA 1
ATOM 2317 C C . LYS B 1 7 ? 15.055 -23.328 -14.492 1 97.88 7 LYS B C 1
ATOM 2319 O O . LYS B 1 7 ? 14.977 -23.234 -15.719 1 97.88 7 LYS B O 1
ATOM 2324 N N . SER B 1 8 ? 15.883 -22.672 -13.789 1 97.75 8 SER B N 1
ATOM 2325 C CA . SER B 1 8 ? 16.938 -21.812 -14.32 1 97.75 8 SER B CA 1
ATOM 2326 C C . SER B 1 8 ? 16.375 -20.781 -15.281 1 97.75 8 SER B C 1
ATOM 2328 O O . SER B 1 8 ? 16.891 -20.609 -16.391 1 97.75 8 SER B O 1
ATOM 2330 N N . LEU B 1 9 ? 15.375 -20.188 -14.898 1 97.5 9 LEU B N 1
ATOM 2331 C CA . LEU B 1 9 ? 14.75 -19.141 -15.711 1 97.5 9 LEU B CA 1
ATOM 2332 C C . LEU B 1 9 ? 15.648 -17.922 -15.82 1 97.5 9 LEU B C 1
ATOM 2334 O O . LEU B 1 9 ? 16.141 -17.422 -14.812 1 97.5 9 LEU B O 1
ATOM 2338 N N . LYS B 1 10 ? 15.906 -17.5 -17.016 1 95 10 LYS B N 1
ATOM 2339 C CA . LYS B 1 10 ? 16.766 -16.344 -17.25 1 95 10 LYS B CA 1
ATOM 2340 C C . LYS B 1 10 ? 16.203 -15.461 -18.359 1 95 10 LYS B C 1
ATOM 2342 O O . LYS B 1 10 ? 15.617 -15.961 -19.312 1 95 10 LYS B O 1
ATOM 2347 N N . LYS B 1 11 ? 16.266 -14.242 -18.203 1 92.81 11 LYS B N 1
ATOM 2348 C CA . LYS B 1 11 ? 15.805 -13.25 -19.172 1 92.81 11 LYS B CA 1
ATOM 2349 C C . LYS B 1 11 ? 16.688 -12.008 -19.156 1 92.81 11 LYS B C 1
ATOM 2351 O O . LYS B 1 11 ? 17.031 -11.5 -18.078 1 92.81 11 LYS B O 1
ATOM 2356 N N . MET B 1 12 ? 17.141 -11.609 -20.328 1 85.75 12 MET B N 1
ATOM 2357 C CA . MET B 1 12 ? 17.891 -10.367 -20.5 1 85.75 12 MET B CA 1
ATOM 2358 C C . MET B 1 12 ? 17.188 -9.445 -21.484 1 85.75 12 MET B C 1
ATOM 2360 O O . MET B 1 12 ? 16.828 -9.859 -22.578 1 85.75 12 MET B O 1
ATOM 2364 N N . TYR B 1 13 ? 16.859 -8.242 -21.062 1 79.06 13 TYR B N 1
ATOM 2365 C CA . TYR B 1 13 ? 16.312 -7.266 -21.984 1 79.06 13 TYR B CA 1
ATOM 2366 C C . TYR B 1 13 ? 17.422 -6.461 -22.656 1 79.06 13 TYR B C 1
ATOM 2368 O O . TYR B 1 13 ? 18.547 -6.43 -22.156 1 79.06 13 TYR B O 1
ATOM 2376 N N . LYS B 1 14 ? 17.359 -6.055 -23.969 1 62.59 14 LYS B N 1
ATOM 2377 C CA . LYS B 1 14 ? 18.344 -5.395 -24.812 1 62.59 14 LYS B CA 1
ATOM 2378 C C . LYS B 1 14 ? 19.156 -4.375 -24.016 1 62.59 14 LYS B C 1
ATOM 2380 O O . LYS B 1 14 ? 20.359 -4.23 -24.234 1 62.59 14 LYS B O 1
ATOM 2385 N N . PHE B 1 15 ? 18.562 -3.453 -23.422 1 56.75 15 PHE B N 1
ATOM 2386 C CA . PHE B 1 15 ? 19.422 -2.43 -22.828 1 56.75 15 PHE B CA 1
ATOM 2387 C C . PHE B 1 15 ? 20 -2.9 -21.5 1 56.75 15 PHE B C 1
ATOM 2389 O O . PHE B 1 15 ? 20.391 -2.084 -20.656 1 56.75 15 PHE B O 1
ATOM 2396 N N . GLY B 1 16 ? 20.281 -4.305 -21.422 1 53.69 16 GLY B N 1
ATOM 2397 C CA . GLY B 1 16 ? 21.156 -4.875 -20.422 1 53.69 16 GLY B CA 1
ATOM 2398 C C . GLY B 1 16 ? 20.484 -5.066 -19.078 1 53.69 16 GLY B C 1
ATOM 2399 O O . GLY B 1 16 ? 21.094 -5.551 -18.125 1 53.69 16 GLY B O 1
ATOM 2400 N N . LYS B 1 17 ? 19.484 -4.523 -18.906 1 56.88 17 LYS B N 1
ATOM 2401 C CA . LYS B 1 17 ? 19.047 -4.719 -17.516 1 56.88 17 LYS B CA 1
ATOM 2402 C C . LYS B 1 17 ? 18.516 -6.133 -17.312 1 56.88 17 LYS B C 1
ATOM 2404 O O . LYS B 1 17 ? 17.531 -6.535 -17.953 1 56.88 17 LYS B O 1
ATOM 2409 N N . ARG B 1 18 ? 19.609 -7.07 -17.047 1 58.44 18 ARG B N 1
ATOM 2410 C CA . ARG B 1 18 ? 19.234 -8.43 -16.656 1 58.44 18 ARG B CA 1
ATOM 2411 C C . ARG B 1 18 ? 18.109 -8.414 -15.633 1 58.44 18 ARG B C 1
ATOM 2413 O O . ARG B 1 18 ? 18.281 -7.945 -14.508 1 58.44 18 ARG B O 1
ATOM 2420 N N . THR B 1 19 ? 17 -9.102 -16.172 1 82.25 19 THR B N 1
ATOM 2421 C CA . THR B 1 19 ? 15.82 -8.969 -15.336 1 82.25 19 THR B CA 1
ATOM 2422 C C . THR B 1 19 ? 15.633 -10.203 -14.461 1 82.25 19 THR B C 1
ATOM 2424 O O . THR B 1 19 ? 15.344 -10.086 -13.266 1 82.25 19 THR B O 1
ATOM 2427 N N . LEU B 1 20 ? 16.109 -11.484 -15.047 1 94.12 20 LEU B N 1
ATOM 2428 C CA . LEU B 1 20 ? 16.047 -12.703 -14.25 1 94.12 20 LEU B CA 1
ATOM 2429 C C . LEU B 1 20 ? 17.344 -13.508 -14.406 1 94.12 20 LEU B C 1
ATOM 2431 O O . LEU B 1 20 ? 17.781 -13.758 -15.531 1 94.12 20 LEU B O 1
ATOM 2435 N N . LYS B 1 21 ? 18.078 -13.953 -13.367 1 94.81 21 LYS B N 1
ATOM 2436 C CA . LYS B 1 21 ? 19.406 -14.547 -13.344 1 94.81 21 LYS B CA 1
ATOM 2437 C C . LYS B 1 21 ? 19.344 -16.016 -12.914 1 94.81 21 LYS B C 1
ATOM 2439 O O . LYS B 1 21 ? 19.859 -16.375 -11.859 1 94.81 21 LYS B O 1
ATOM 2444 N N . LYS B 1 22 ? 18.75 -16.922 -13.719 1 96.06 22 LYS B N 1
ATOM 2445 C CA . LYS B 1 22 ? 18.688 -18.359 -13.547 1 96.06 22 LYS B CA 1
ATOM 2446 C C . LYS B 1 22 ? 17.984 -18.75 -12.25 1 96.06 22 LYS B C 1
ATOM 2448 O O . LYS B 1 22 ? 18.531 -19.484 -11.43 1 96.06 22 LYS B O 1
ATOM 2453 N N . ILE B 1 23 ? 16.812 -18.344 -12.172 1 97.75 23 ILE B N 1
ATOM 2454 C CA . ILE B 1 23 ? 16.062 -18.594 -10.945 1 97.75 23 ILE B CA 1
ATOM 2455 C C . ILE B 1 23 ? 15.234 -19.875 -11.109 1 97.75 23 ILE B C 1
ATOM 2457 O O . ILE B 1 23 ? 14.797 -20.203 -12.211 1 97.75 23 ILE B O 1
ATOM 2461 N N . SER B 1 24 ? 15.055 -20.594 -10.008 1 98.5 24 SER B N 1
ATOM 2462 C CA . SER B 1 24 ? 14.289 -21.844 -9.984 1 98.5 24 SER B CA 1
ATOM 2463 C C . SER B 1 24 ? 13.344 -21.875 -8.789 1 98.5 24 SER B C 1
ATOM 2465 O O . SER B 1 24 ? 13.703 -21.469 -7.688 1 98.5 24 SER B O 1
ATOM 2467 N N . PHE B 1 25 ? 12.133 -22.297 -9.008 1 98.31 25 PHE B N 1
ATOM 2468 C CA . PHE B 1 25 ? 11.141 -22.469 -7.953 1 98.31 25 PHE B CA 1
ATOM 2469 C C . PHE B 1 25 ? 9.992 -23.359 -8.422 1 98.31 25 PHE B C 1
ATOM 2471 O O . PHE B 1 25 ? 9.969 -23.797 -9.57 1 98.31 25 PHE B O 1
ATOM 2478 N N . ASN B 1 26 ? 9.141 -23.672 -7.531 1 98.12 26 ASN B N 1
ATOM 2479 C CA . ASN B 1 26 ? 7.984 -24.516 -7.859 1 98.12 26 ASN B CA 1
ATOM 2480 C C . ASN B 1 26 ? 6.762 -24.125 -7.039 1 98.12 26 ASN B C 1
ATOM 2482 O O . ASN B 1 26 ? 6.883 -23.422 -6.027 1 98.12 26 ASN B O 1
ATOM 2486 N N . ILE B 1 27 ? 5.664 -24.547 -7.543 1 97.62 27 ILE B N 1
ATOM 2487 C CA . ILE B 1 27 ? 4.406 -24.297 -6.848 1 97.62 27 ILE B CA 1
ATOM 2488 C C . ILE B 1 27 ? 3.539 -25.562 -6.883 1 97.62 27 ILE B C 1
ATOM 2490 O O . ILE B 1 27 ? 3.457 -26.234 -7.91 1 97.62 27 ILE B O 1
ATOM 2494 N N . GLU B 1 28 ? 2.936 -25.828 -5.758 1 97.31 28 GLU B N 1
ATOM 2495 C CA . GLU B 1 28 ? 2.033 -26.969 -5.676 1 97.31 28 GLU B CA 1
ATOM 2496 C C . GLU B 1 28 ? 0.592 -26.562 -5.965 1 97.31 28 GLU B C 1
ATOM 2498 O O . GLU B 1 28 ? 0.249 -25.391 -5.875 1 97.31 28 GLU B O 1
ATOM 2503 N N . GLU B 1 29 ? -0.149 -27.562 -6.297 1 97.19 29 GLU B N 1
ATOM 2504 C CA . GLU B 1 29 ? -1.562 -27.312 -6.574 1 97.19 29 GLU B CA 1
ATOM 2505 C C . GLU B 1 29 ? -2.279 -26.766 -5.348 1 97.19 29 GLU B C 1
ATOM 2507 O O . GLU B 1 29 ? -2.057 -27.219 -4.227 1 97.19 29 GLU B O 1
ATOM 2512 N N . GLY B 1 30 ? -3.043 -25.703 -5.566 1 97 30 GLY B N 1
ATOM 2513 C CA . GLY B 1 30 ? -3.861 -25.141 -4.5 1 97 30 GLY B CA 1
ATOM 2514 C C . GLY B 1 30 ? -3.127 -24.125 -3.654 1 97 30 GLY B C 1
ATOM 2515 O O . GLY B 1 30 ? -3.717 -23.516 -2.764 1 97 30 GLY B O 1
ATOM 2516 N N . GLU B 1 31 ? -1.875 -23.844 -3.961 1 97.38 31 GLU B N 1
ATOM 2517 C CA . GLU B 1 31 ? -1.048 -22.938 -3.164 1 97.38 31 GLU B CA 1
ATOM 2518 C C . GLU B 1 31 ? -1.111 -21.516 -3.701 1 97.38 31 GLU B C 1
ATOM 2520 O O . GLU B 1 31 ? -1.413 -21.297 -4.879 1 97.38 31 GLU B O 1
ATOM 2525 N N . ILE B 1 32 ? -0.917 -20.641 -2.811 1 98.62 32 ILE B N 1
ATOM 2526 C CA . ILE B 1 32 ? -0.71 -19.25 -3.186 1 98.62 32 ILE B CA 1
ATOM 2527 C C . ILE B 1 32 ? 0.77 -18.891 -3.062 1 98.62 32 ILE B C 1
ATOM 2529 O O . ILE B 1 32 ? 1.324 -18.906 -1.961 1 98.62 32 ILE B O 1
ATOM 2533 N N . LEU B 1 33 ? 1.375 -18.609 -4.164 1 98.75 33 LEU B N 1
ATOM 2534 C CA . LEU B 1 33 ? 2.744 -18.109 -4.191 1 98.75 33 LEU B CA 1
ATOM 2535 C C . LEU B 1 33 ? 2.766 -16.594 -4.383 1 98.75 33 LEU B C 1
ATOM 2537 O O . LEU B 1 33 ? 2.295 -16.094 -5.402 1 98.75 33 LEU B O 1
ATOM 2541 N N . SER B 1 34 ? 3.285 -15.883 -3.43 1 98.56 34 SER B N 1
ATOM 2542 C CA . SER B 1 34 ? 3.502 -14.445 -3.566 1 98.56 34 SER B CA 1
ATOM 2543 C C . SER B 1 34 ? 4.938 -14.141 -3.977 1 98.56 34 SER B C 1
ATOM 2545 O O . SER B 1 34 ? 5.883 -14.633 -3.363 1 98.56 34 SER B O 1
ATOM 2547 N N . ILE B 1 35 ? 5.039 -13.422 -4.988 1 98.12 35 ILE B N 1
ATOM 2548 C CA . ILE B 1 35 ? 6.336 -12.914 -5.422 1 98.12 35 ILE B CA 1
ATOM 2549 C C . ILE B 1 35 ? 6.496 -11.461 -4.988 1 98.12 35 ILE B C 1
ATOM 2551 O O . ILE B 1 35 ? 5.727 -10.594 -5.41 1 98.12 35 ILE B O 1
ATOM 2555 N N . ILE B 1 36 ? 7.457 -11.211 -4.156 1 96.88 36 ILE B N 1
ATOM 2556 C CA . ILE B 1 36 ? 7.664 -9.867 -3.617 1 96.88 36 ILE B CA 1
ATOM 2557 C C . ILE B 1 36 ? 9.102 -9.43 -3.863 1 96.88 36 ILE B C 1
ATOM 2559 O O . ILE B 1 36 ? 10.008 -10.266 -3.943 1 96.88 36 ILE B O 1
ATOM 2563 N N . GLY B 1 37 ? 9.359 -8.141 -4.008 1 92.81 37 GLY B N 1
ATOM 2564 C CA . GLY B 1 37 ? 10.648 -7.531 -4.281 1 92.81 37 GLY B CA 1
ATOM 2565 C C . GLY B 1 37 ? 10.547 -6.082 -4.707 1 92.81 37 GLY B C 1
ATOM 2566 O O . GLY B 1 37 ? 9.453 -5.59 -4.988 1 92.81 37 GLY B O 1
ATOM 2567 N N . PRO B 1 38 ? 11.648 -5.41 -4.73 1 89.19 38 PRO B N 1
ATOM 2568 C CA . PRO B 1 38 ? 11.641 -4.012 -5.164 1 89.19 38 PRO B CA 1
ATOM 2569 C C . PRO B 1 38 ? 11.203 -3.844 -6.617 1 89.19 38 PRO B C 1
ATOM 2571 O O . PRO B 1 38 ? 11.102 -4.828 -7.352 1 89.19 38 PRO B O 1
ATOM 2574 N N . ASN B 1 39 ? 10.922 -2.586 -6.953 1 84.69 39 ASN B N 1
ATOM 2575 C CA . ASN B 1 39 ? 10.602 -2.295 -8.344 1 84.69 39 ASN B CA 1
ATOM 2576 C C . ASN B 1 39 ? 11.742 -2.695 -9.281 1 84.69 39 ASN B C 1
ATOM 2578 O O . ASN B 1 39 ? 12.914 -2.465 -8.977 1 84.69 39 ASN B O 1
ATOM 2582 N N . GLY B 1 40 ? 11.375 -3.373 -10.281 1 86.12 40 GLY B N 1
ATOM 2583 C CA . GLY B 1 40 ? 12.367 -3.771 -11.258 1 86.12 40 GLY B CA 1
ATOM 2584 C C . GLY B 1 40 ? 13.062 -5.078 -10.914 1 86.12 40 GLY B C 1
ATOM 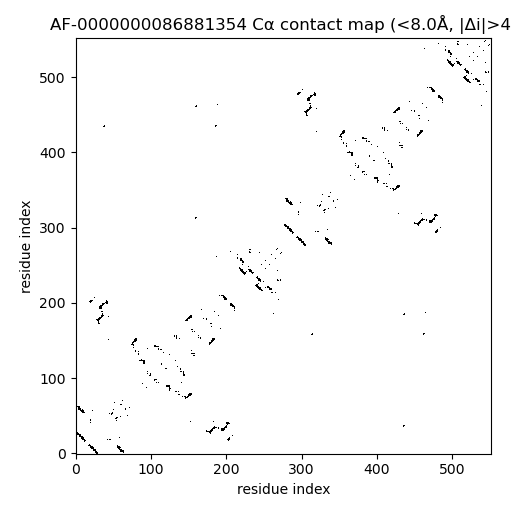2585 O O . GLY B 1 40 ? 13.969 -5.512 -11.617 1 86.12 40 GLY B O 1
ATOM 2586 N N . ALA B 1 41 ? 12.602 -5.727 -9.898 1 90.81 41 ALA B N 1
ATOM 2587 C CA . ALA B 1 41 ? 13.266 -6.934 -9.43 1 90.81 41 ALA B CA 1
ATOM 2588 C C . ALA B 1 41 ? 13.039 -8.102 -10.391 1 90.81 41 ALA B C 1
ATOM 2590 O O . ALA B 1 41 ? 13.758 -9.102 -10.344 1 90.81 41 ALA B O 1
ATOM 2591 N N . GLY B 1 42 ? 11.977 -8.023 -11.211 1 93.31 42 GLY B N 1
ATOM 2592 C CA . GLY B 1 42 ? 11.703 -9.078 -12.18 1 93.31 42 GLY B CA 1
ATOM 2593 C C . GLY B 1 42 ? 10.367 -9.766 -11.969 1 93.31 42 GLY B C 1
ATOM 2594 O O . GLY B 1 42 ? 10.086 -10.789 -12.586 1 93.31 42 GLY B O 1
ATOM 2595 N N . LYS B 1 43 ? 9.539 -9.273 -11.062 1 94.94 43 LYS B N 1
ATOM 2596 C CA . LYS B 1 43 ? 8.266 -9.898 -10.703 1 94.94 43 LYS B CA 1
ATOM 2597 C C . LYS B 1 43 ? 7.383 -10.094 -11.93 1 94.94 43 LYS B C 1
ATOM 2599 O O . LYS B 1 43 ? 6.938 -11.211 -12.211 1 94.94 43 LYS B O 1
ATOM 2604 N N . THR B 1 44 ? 7.184 -8.992 -12.766 1 94 44 THR B N 1
ATOM 2605 C CA . THR B 1 44 ? 6.355 -9.031 -13.969 1 94 44 THR B CA 1
ATOM 2606 C C . THR B 1 44 ? 6.977 -9.938 -15.023 1 94 44 THR B C 1
ATOM 2608 O O . THR B 1 44 ? 6.266 -10.641 -15.75 1 94 44 THR B O 1
ATOM 2611 N N . THR B 1 45 ? 8.289 -9.953 -15.086 1 94.56 45 THR B N 1
ATOM 2612 C CA . THR B 1 45 ? 9.008 -10.797 -16.047 1 94.56 45 THR B CA 1
ATOM 2613 C C . THR B 1 45 ? 8.734 -12.273 -15.773 1 94.56 45 THR B C 1
ATOM 2615 O O . THR B 1 45 ? 8.562 -13.055 -16.703 1 94.56 45 THR B O 1
ATOM 2618 N N . ILE B 1 46 ? 8.688 -12.641 -14.5 1 97.5 46 ILE B N 1
ATOM 2619 C CA . ILE B 1 46 ? 8.383 -14.023 -14.148 1 97.5 46 ILE B CA 1
ATOM 2620 C C . ILE B 1 46 ? 6.996 -14.391 -14.664 1 97.5 46 ILE B C 1
ATOM 2622 O O . ILE B 1 46 ? 6.824 -15.43 -15.312 1 97.5 46 ILE B O 1
ATOM 2626 N N . LEU B 1 47 ? 5.984 -13.547 -14.414 1 97.5 47 LEU B N 1
ATOM 2627 C CA . LEU B 1 47 ? 4.613 -13.836 -14.812 1 97.5 47 LEU B CA 1
ATOM 2628 C C . LEU B 1 47 ? 4.496 -13.922 -16.328 1 97.5 47 LEU B C 1
ATOM 2630 O O . LEU B 1 47 ? 3.883 -14.859 -16.859 1 97.5 47 LEU B O 1
ATOM 2634 N N . LYS B 1 48 ? 5.121 -13.016 -17.016 1 96.06 48 LYS B N 1
ATOM 2635 C CA . LYS B 1 48 ? 5.055 -13.008 -18.484 1 96.06 48 LYS B CA 1
ATOM 2636 C C . LYS B 1 48 ? 5.758 -14.227 -19.062 1 96.06 48 LYS B C 1
ATOM 2638 O O . LYS B 1 48 ? 5.336 -14.758 -20.094 1 96.06 48 LYS B O 1
ATOM 2643 N N . SER B 1 49 ? 6.84 -14.633 -18.438 1 97 49 SER B N 1
ATOM 2644 C CA . SER B 1 49 ? 7.535 -15.836 -18.875 1 97 49 SER B CA 1
ATOM 2645 C C . SER B 1 49 ? 6.66 -17.078 -18.719 1 97 49 SER B C 1
ATOM 2647 O O . SER B 1 49 ? 6.582 -17.906 -19.609 1 97 49 SER B O 1
ATOM 2649 N N . LEU B 1 50 ? 5.992 -17.172 -17.562 1 97.75 50 LEU B N 1
ATOM 2650 C CA . LEU B 1 50 ? 5.102 -18.297 -17.297 1 97.75 50 LEU B CA 1
ATOM 2651 C C . LEU B 1 50 ? 3.994 -18.375 -18.344 1 97.75 50 LEU B C 1
ATOM 2653 O O . LEU B 1 50 ? 3.58 -19.469 -18.734 1 97.75 50 LEU B O 1
ATOM 2657 N N . LEU B 1 51 ? 3.604 -17.219 -18.828 1 97.56 51 LEU B N 1
ATOM 2658 C CA . LEU B 1 51 ? 2.494 -17.125 -19.766 1 97.56 51 LEU B CA 1
ATOM 2659 C C . LEU B 1 51 ? 2.996 -17.172 -21.203 1 97.56 51 LEU B C 1
ATOM 2661 O O . LEU B 1 51 ? 2.205 -17.078 -22.156 1 97.56 51 LEU B O 1
ATOM 2665 N N . LYS B 1 52 ? 4.32 -17.172 -21.391 1 96.62 52 LYS B N 1
ATOM 2666 C CA . LYS B 1 52 ? 4.969 -17.203 -22.688 1 96.62 52 LYS B CA 1
ATOM 2667 C C . LYS B 1 52 ? 4.672 -15.938 -23.484 1 96.62 52 LYS B C 1
ATOM 2669 O O . LYS B 1 52 ? 4.559 -15.977 -24.719 1 96.62 52 LYS B O 1
ATOM 2674 N N . LEU B 1 53 ? 4.461 -14.891 -22.766 1 94.44 53 LEU B N 1
ATOM 2675 C CA . LEU B 1 53 ? 4.27 -13.594 -23.406 1 94.44 53 LEU B CA 1
ATOM 2676 C C . LEU B 1 53 ? 5.605 -12.977 -23.797 1 94.44 53 LEU B C 1
ATOM 2678 O O . LEU B 1 53 ? 5.652 -12.039 -24.594 1 94.44 53 LEU B O 1
ATOM 2682 N N . ILE B 1 54 ? 6.668 -13.461 -23.25 1 93.56 54 ILE B N 1
ATOM 2683 C CA . ILE B 1 54 ? 8.023 -13.062 -23.594 1 93.56 54 ILE B CA 1
ATOM 2684 C C . ILE B 1 54 ? 8.906 -14.297 -23.734 1 93.56 54 ILE B C 1
ATOM 2686 O O . ILE B 1 54 ? 8.641 -15.328 -23.125 1 93.56 54 ILE B O 1
ATOM 2690 N N . LYS B 1 55 ? 9.938 -14.18 -24.484 1 92.81 55 LYS B N 1
ATOM 2691 C CA . LYS B 1 55 ? 10.914 -15.266 -24.609 1 92.81 55 LYS B CA 1
ATOM 2692 C C . LYS B 1 55 ? 11.883 -15.266 -23.438 1 92.81 55 LYS B C 1
ATOM 2694 O O . LYS B 1 55 ? 12.414 -14.211 -23.062 1 92.81 55 LYS B O 1
ATOM 2699 N N . SER B 1 56 ? 12.023 -16.312 -22.844 1 93.38 56 SER B N 1
ATOM 2700 C CA . SER B 1 56 ? 12.961 -16.469 -21.734 1 93.38 56 SER B CA 1
ATOM 2701 C C . SER B 1 56 ? 13.727 -17.781 -21.828 1 93.38 56 SER B C 1
ATOM 2703 O O . SER B 1 56 ? 13.312 -18.703 -22.547 1 93.38 56 SER B O 1
ATOM 2705 N N . GLY B 1 57 ? 14.922 -17.781 -21.281 1 94.69 57 GLY B N 1
ATOM 2706 C CA . GLY B 1 57 ? 15.656 -19.031 -21.172 1 94.69 57 GLY B CA 1
ATOM 2707 C C . GLY B 1 57 ? 15.227 -19.891 -20 1 94.69 57 GLY B C 1
ATOM 2708 O O . GLY B 1 57 ? 14.43 -19.438 -19.172 1 94.69 57 GLY B O 1
ATOM 2709 N N . GLY B 1 58 ? 15.734 -21.141 -19.922 1 96.69 58 GLY B N 1
ATOM 2710 C CA . GLY B 1 58 ? 15.352 -22.078 -18.891 1 96.69 58 GLY B CA 1
ATOM 2711 C C . GLY B 1 58 ? 14.172 -22.953 -19.281 1 96.69 58 GLY B C 1
ATOM 2712 O O . GLY B 1 58 ? 13.883 -23.125 -20.469 1 96.69 58 GLY B O 1
ATOM 2713 N N . GLU B 1 59 ? 13.648 -23.562 -18.203 1 97.5 59 GLU B N 1
ATOM 2714 C CA . GLU B 1 59 ? 12.539 -24.484 -18.469 1 97.5 59 GLU B CA 1
ATOM 2715 C C . GLU B 1 59 ? 11.375 -24.234 -17.516 1 97.5 59 GLU B C 1
ATOM 2717 O O . GLU B 1 59 ? 11.586 -24 -16.328 1 97.5 59 GLU B O 1
ATO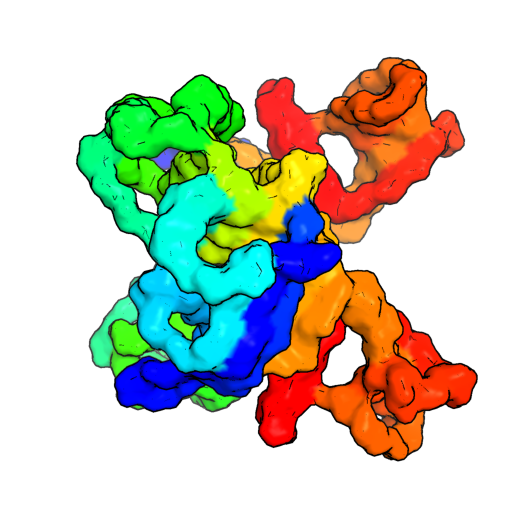M 2722 N N . ILE B 1 60 ? 10.219 -24.281 -18.109 1 98.12 60 ILE B N 1
ATOM 2723 C CA . ILE B 1 60 ? 8.992 -24.188 -17.328 1 98.12 60 ILE B CA 1
ATOM 2724 C C . ILE B 1 60 ? 8.102 -25.391 -17.609 1 98.12 60 ILE B C 1
ATOM 2726 O O . ILE B 1 60 ? 7.801 -25.688 -18.766 1 98.12 60 ILE B O 1
ATOM 2730 N N . LYS B 1 61 ? 7.75 -26.047 -16.594 1 98.25 61 LYS B N 1
ATOM 2731 C CA . LYS B 1 61 ? 6.879 -27.219 -16.719 1 98.25 61 LYS B CA 1
ATOM 2732 C C . LYS B 1 61 ? 5.527 -26.969 -16.047 1 98.25 61 LYS B C 1
ATOM 2734 O O . LYS B 1 61 ? 5.449 -26.281 -15.031 1 98.25 61 LYS B O 1
ATOM 2739 N N . TYR B 1 62 ? 4.508 -27.469 -16.625 1 98.31 62 TYR B N 1
ATOM 2740 C CA . TYR B 1 62 ? 3.139 -27.5 -16.125 1 98.31 62 TYR B CA 1
ATOM 2741 C C . TYR B 1 62 ? 2.584 -28.922 -16.156 1 98.31 62 TYR B C 1
ATOM 2743 O O . TYR B 1 62 ? 2.607 -29.578 -17.203 1 98.31 62 TYR B O 1
ATOM 2751 N N . LYS B 1 63 ? 2.186 -29.438 -15.016 1 97.5 63 LYS B N 1
ATOM 2752 C CA . LYS B 1 63 ? 1.742 -30.828 -14.898 1 97.5 63 LYS B CA 1
ATOM 2753 C C . LYS B 1 63 ? 2.803 -31.797 -15.422 1 97.5 63 LYS B C 1
ATOM 2755 O O . LYS B 1 63 ? 2.504 -32.656 -16.234 1 97.5 63 LYS B O 1
ATOM 2760 N N . ASN B 1 64 ? 4.035 -31.453 -15.078 1 96.25 64 ASN B N 1
ATOM 2761 C CA . ASN B 1 64 ? 5.203 -32.281 -15.305 1 96.25 64 ASN B CA 1
ATOM 2762 C C . ASN B 1 64 ? 5.609 -32.312 -16.781 1 96.25 64 ASN B C 1
ATOM 2764 O O . ASN B 1 64 ? 6.477 -33.094 -17.172 1 96.25 64 ASN B O 1
ATOM 2768 N N . ASN B 1 65 ? 5.008 -31.531 -17.609 1 97.38 65 ASN B N 1
ATOM 2769 C CA . ASN B 1 65 ? 5.371 -31.391 -19.016 1 97.38 65 ASN B CA 1
ATOM 2770 C C . ASN B 1 65 ? 5.77 -29.953 -19.344 1 97.38 65 ASN B C 1
ATOM 2772 O O . ASN B 1 65 ? 5.383 -29.031 -18.641 1 97.38 65 ASN B O 1
ATOM 2776 N N . LYS B 1 66 ? 6.488 -29.906 -20.438 1 97.56 66 LYS B N 1
ATOM 2777 C CA . LYS B 1 66 ? 6.812 -28.562 -20.891 1 97.56 66 LYS B CA 1
ATOM 2778 C C . LYS B 1 66 ? 5.547 -27.75 -21.156 1 97.56 66 LYS B C 1
ATOM 2780 O O . LYS B 1 66 ? 4.629 -28.219 -21.828 1 97.56 66 LYS B O 1
ATOM 2785 N N . ILE B 1 67 ? 5.488 -26.609 -20.594 1 97.56 67 ILE B N 1
ATOM 2786 C CA . ILE B 1 67 ? 4.301 -25.781 -20.703 1 97.56 67 ILE B CA 1
ATOM 2787 C C . ILE B 1 67 ? 4.082 -25.375 -22.156 1 97.56 67 ILE B C 1
ATOM 2789 O O . ILE B 1 67 ? 5.039 -25.062 -22.875 1 97.56 67 ILE B O 1
ATOM 2793 N N . THR B 1 68 ? 2.859 -25.359 -22.625 1 97.38 68 THR B N 1
ATOM 2794 C CA . THR B 1 68 ? 2.516 -25.016 -24 1 97.38 68 THR B CA 1
ATOM 2795 C C . THR B 1 68 ? 1.523 -23.859 -24.031 1 97.38 68 THR B C 1
ATOM 2797 O O . THR B 1 68 ? 0.923 -23.516 -23.016 1 97.38 68 THR B O 1
ATOM 2800 N N . GLU B 1 69 ? 1.363 -23.281 -25.125 1 96.69 69 GLU B N 1
ATOM 2801 C CA . GLU B 1 69 ? 0.366 -22.234 -25.297 1 96.69 69 GLU B CA 1
ATOM 2802 C C . GLU B 1 69 ? -1.041 -22.75 -25.031 1 96.69 69 GLU B C 1
ATOM 2804 O O . GLU B 1 69 ? -1.88 -22.031 -24.484 1 96.69 69 GLU B O 1
ATOM 2809 N N . ASN B 1 70 ? -1.257 -23.922 -25.453 1 96.44 70 ASN B N 1
ATOM 2810 C CA . ASN B 1 70 ? -2.559 -24.531 -25.219 1 96.44 70 ASN B CA 1
ATOM 2811 C C . ASN B 1 70 ? -2.852 -24.672 -23.719 1 96.44 70 ASN B C 1
ATOM 2813 O O . ASN B 1 70 ? -3.99 -24.484 -23.297 1 96.44 70 ASN B O 1
ATOM 2817 N N . ASP B 1 71 ? -1.819 -25.047 -22.953 1 97.38 71 ASP B N 1
ATOM 2818 C CA . ASP B 1 71 ? -1.98 -25.094 -21.5 1 97.38 71 ASP B CA 1
ATOM 2819 C C . ASP B 1 71 ? -2.428 -23.734 -20.953 1 97.38 71 ASP B C 1
ATOM 2821 O O . ASP B 1 71 ? -3.361 -23.656 -20.141 1 97.38 71 ASP B O 1
ATOM 2825 N N . ILE B 1 72 ? -1.771 -22.734 -21.406 1 96.75 72 ILE B N 1
ATOM 2826 C CA . ILE B 1 72 ? -2.018 -21.391 -20.938 1 96.75 72 ILE B CA 1
ATOM 2827 C C . ILE B 1 72 ? -3.441 -20.969 -21.297 1 96.75 72 ILE B C 1
ATOM 2829 O O . ILE B 1 72 ? -4.195 -20.5 -20.438 1 96.75 72 ILE B O 1
ATOM 2833 N N . ILE B 1 73 ? -3.826 -21.156 -22.531 1 95.06 73 ILE B N 1
ATOM 2834 C CA . ILE B 1 73 ? -5.137 -20.75 -23.031 1 95.06 73 ILE B CA 1
ATOM 2835 C C . ILE B 1 73 ? -6.23 -21.484 -22.25 1 95.06 73 ILE B C 1
ATOM 2837 O O . ILE B 1 73 ? -7.266 -20.906 -21.922 1 95.06 73 ILE B O 1
ATOM 2841 N N . ASN B 1 74 ? -5.961 -22.625 -21.859 1 96.25 74 ASN B N 1
ATOM 2842 C CA . ASN B 1 74 ? -7.012 -23.453 -21.281 1 96.25 74 ASN B CA 1
ATOM 2843 C C . ASN B 1 74 ? -7.039 -23.344 -19.766 1 96.25 74 ASN B C 1
ATOM 2845 O O . ASN B 1 74 ? -8.102 -23.453 -19.156 1 96.25 74 ASN B O 1
ATOM 2849 N N . ASP B 1 75 ? -5.879 -23.125 -19.156 1 97.94 75 ASP B N 1
ATOM 2850 C CA . ASP B 1 75 ? -5.832 -23.375 -17.719 1 97.94 75 ASP B CA 1
ATOM 2851 C C . ASP B 1 75 ? -5.469 -22.109 -16.953 1 97.94 75 ASP B C 1
ATOM 2853 O O . ASP B 1 75 ? -5.57 -22.078 -15.727 1 97.94 75 ASP B O 1
ATOM 2857 N N . PHE B 1 76 ? -5.066 -21.078 -17.641 1 98.38 76 PHE B N 1
ATOM 2858 C CA . PHE B 1 76 ? -4.52 -19.922 -16.938 1 98.38 76 PHE B CA 1
ATOM 2859 C C . PHE B 1 76 ? -5.402 -18.703 -17.141 1 98.38 76 PHE B C 1
ATOM 2861 O O . PHE B 1 76 ? -5.984 -18.516 -18.203 1 98.38 76 PHE B O 1
ATOM 2868 N N . SER B 1 77 ? -5.535 -17.859 -16.125 1 98 77 SER B N 1
ATOM 2869 C CA . SER B 1 77 ? -6.082 -16.516 -16.172 1 98 77 SER B CA 1
ATOM 2870 C C . SER B 1 77 ? -5.07 -15.492 -15.648 1 98 77 SER B C 1
ATOM 2872 O O . SER B 1 77 ? -4.312 -15.781 -14.727 1 98 77 SER B O 1
ATOM 2874 N N . TYR B 1 78 ? -5.105 -14.32 -16.25 1 97.06 78 TYR B N 1
ATOM 2875 C CA . TYR B 1 78 ? -4.055 -13.352 -15.953 1 97.06 78 TYR B CA 1
ATOM 2876 C C . TYR B 1 78 ? -4.633 -11.945 -15.805 1 97.06 78 TYR B C 1
ATOM 2878 O O . TYR B 1 78 ? -5.383 -11.484 -16.672 1 97.06 78 TYR B O 1
ATOM 2886 N N . LEU B 1 79 ? -4.352 -11.352 -14.664 1 96.62 79 LEU B N 1
ATOM 2887 C CA . LEU B 1 79 ? -4.598 -9.93 -14.453 1 96.62 79 LEU B CA 1
ATOM 2888 C C . LEU B 1 79 ? -3.299 -9.133 -14.547 1 96.62 79 LEU B C 1
ATOM 2890 O O . LEU B 1 79 ? -2.496 -9.133 -13.609 1 96.62 79 LEU B O 1
ATOM 2894 N N . PRO B 1 80 ? -3.068 -8.375 -15.625 1 94 80 PRO B N 1
ATOM 2895 C CA . PRO B 1 80 ? -1.843 -7.582 -15.758 1 94 80 PRO B CA 1
ATOM 2896 C C . PRO B 1 80 ? -1.865 -6.309 -14.914 1 94 80 PRO B C 1
ATOM 2898 O O . PRO B 1 80 ? -2.93 -5.879 -14.461 1 94 80 PRO B O 1
ATOM 2901 N N . GLU B 1 81 ? -0.683 -5.805 -14.641 1 88.19 81 GLU B N 1
ATOM 2902 C CA . GLU B 1 81 ? -0.599 -4.52 -13.961 1 88.19 81 GLU B CA 1
ATOM 2903 C C . GLU B 1 81 ? -1.175 -3.396 -14.82 1 88.19 81 GLU B C 1
ATOM 2905 O O . GLU B 1 81 ? -2.004 -2.613 -14.352 1 88.19 81 GLU B O 1
ATOM 2910 N N . ASP B 1 82 ? -0.684 -3.32 -16.016 1 81.81 82 ASP B N 1
ATOM 2911 C CA . ASP B 1 82 ? -1.218 -2.336 -16.953 1 81.81 82 ASP B CA 1
ATOM 2912 C C . ASP B 1 82 ? -2.488 -2.85 -17.625 1 81.81 82 ASP B C 1
ATOM 2914 O O . ASP B 1 82 ? -2.479 -3.912 -18.25 1 81.81 82 ASP B O 1
ATOM 2918 N N . LYS B 1 83 ? -3.516 -2.109 -17.453 1 73.19 83 LYS B N 1
ATOM 2919 C CA . LYS B 1 83 ? -4.805 -2.547 -17.984 1 73.19 83 LYS B CA 1
ATOM 2920 C C . LYS B 1 83 ? -5.055 -1.963 -19.375 1 73.19 83 LYS B C 1
ATOM 2922 O O . LYS B 1 83 ? -4.938 -0.752 -19.578 1 73.19 83 LYS B O 1
ATOM 2927 N N . VAL B 1 84 ? -5.035 -2.84 -20.344 1 71.44 84 VAL B N 1
ATOM 2928 C CA . VAL B 1 84 ? -5.32 -2.393 -21.703 1 71.44 84 VAL B CA 1
ATOM 2929 C C . VAL B 1 84 ? -6.719 -2.855 -22.125 1 71.44 84 VAL B C 1
ATOM 2931 O O . VAL B 1 84 ? -6.934 -4.039 -22.391 1 71.44 84 VAL B O 1
ATOM 2934 N N . LEU B 1 85 ? -7.711 -2.17 -21.688 1 71.88 85 LEU B N 1
ATOM 2935 C CA . LEU B 1 85 ? -9.07 -2.508 -22.094 1 71.88 85 LEU B CA 1
ATOM 2936 C C . LEU B 1 85 ? -9.539 -1.613 -23.234 1 71.88 85 LEU B C 1
ATOM 2938 O O . LEU B 1 85 ? -9.031 -0.505 -23.406 1 71.88 85 LEU B O 1
ATOM 2942 N N . TYR B 1 86 ? -10.352 -2.195 -24.031 1 78.5 86 TYR B N 1
ATOM 2943 C CA . TYR B 1 86 ? -10.992 -1.352 -25.047 1 78.5 86 TYR B CA 1
ATOM 2944 C C . TYR B 1 86 ? -11.859 -0.284 -24.391 1 78.5 86 TYR B C 1
ATOM 2946 O O . TYR B 1 86 ? -12.953 -0.577 -23.906 1 78.5 86 TYR B O 1
ATOM 2954 N N . GLU B 1 87 ? -11.477 0.826 -24.422 1 86.44 87 GLU B N 1
ATOM 2955 C CA . GLU B 1 87 ? -11.945 1.936 -23.594 1 86.44 87 GLU B CA 1
ATOM 2956 C C . GLU B 1 87 ? -13.359 2.354 -23.984 1 86.44 87 GLU B C 1
ATOM 2958 O O . GLU B 1 87 ? -14.062 2.992 -23.203 1 86.44 87 GLU B O 1
ATOM 2963 N N . ASN B 1 88 ? -13.805 1.897 -25.156 1 92.12 88 ASN B N 1
ATOM 2964 C CA . ASN B 1 88 ? -15.102 2.365 -25.625 1 92.12 88 ASN B CA 1
ATOM 2965 C C . ASN B 1 88 ? -16.219 1.394 -25.266 1 92.12 88 ASN B C 1
ATOM 2967 O O . ASN B 1 88 ? -17.406 1.687 -25.469 1 92.12 88 ASN B O 1
ATOM 2971 N N . TYR B 1 89 ? -15.969 0.329 -24.672 1 94.44 89 TYR B N 1
ATOM 2972 C CA . TYR B 1 89 ? -16.969 -0.641 -24.234 1 94.44 89 TYR B CA 1
ATOM 2973 C C . TYR B 1 89 ? -17.438 -0.346 -22.812 1 94.44 89 TYR B C 1
ATOM 2975 O O . TYR B 1 89 ? -16.703 0.254 -22.016 1 94.44 89 TYR B O 1
ATOM 2983 N N . THR B 1 90 ? -18.656 -0.731 -22.609 1 96.44 90 THR B N 1
ATOM 2984 C CA . THR B 1 90 ? -19.125 -0.814 -21.234 1 96.44 90 THR B CA 1
ATOM 2985 C C . THR B 1 90 ? -18.797 -2.172 -20.625 1 96.44 90 THR B C 1
ATOM 2987 O O . THR B 1 90 ? -18.5 -3.125 -21.344 1 96.44 90 THR B O 1
ATOM 2990 N N . PRO B 1 91 ? -18.781 -2.285 -19.297 1 96.69 91 PRO B N 1
ATOM 2991 C CA . PRO B 1 91 ? -18.562 -3.59 -18.672 1 96.69 91 PRO B CA 1
ATOM 2992 C C . PRO B 1 91 ? -19.516 -4.664 -19.188 1 96.69 91 PRO B C 1
ATOM 2994 O O . PRO B 1 91 ? -19.078 -5.785 -19.484 1 96.69 91 PRO B O 1
ATOM 2997 N N . ASN B 1 92 ? -20.688 -4.332 -19.375 1 95.75 92 ASN B N 1
ATOM 2998 C CA . ASN B 1 92 ? -21.672 -5.277 -19.891 1 95.75 92 ASN B CA 1
ATOM 2999 C C . ASN B 1 92 ? -21.312 -5.746 -21.297 1 95.75 92 ASN B C 1
ATOM 3001 O O . ASN B 1 92 ? -21.344 -6.945 -21.594 1 95.75 92 ASN B O 1
ATOM 3005 N N . GLU B 1 93 ? -21.016 -4.812 -22.141 1 95.81 93 GLU B N 1
ATOM 3006 C CA . GLU B 1 93 ? -20.625 -5.145 -23.5 1 95.81 93 GLU B CA 1
ATOM 3007 C C . GLU B 1 93 ? -19.359 -6.016 -23.516 1 95.81 93 GLU B C 1
ATOM 3009 O O . GLU B 1 93 ? -19.297 -6.996 -24.25 1 95.81 93 GLU B O 1
ATOM 3014 N N . PHE B 1 94 ? -18.469 -5.66 -22.734 1 95.75 94 PHE B N 1
ATOM 3015 C CA . PHE B 1 94 ? -17.188 -6.359 -22.688 1 95.75 94 PHE B CA 1
ATOM 3016 C C . PHE B 1 94 ? -17.359 -7.789 -22.188 1 95.75 94 PHE B C 1
ATOM 3018 O O . PHE B 1 94 ? -16.828 -8.727 -22.781 1 95.75 94 PHE B O 1
ATOM 3025 N N . ILE B 1 95 ? -18.109 -7.941 -21.172 1 96.19 95 ILE B N 1
ATOM 3026 C CA . ILE B 1 95 ? -18.344 -9.25 -20.562 1 96.19 95 ILE B CA 1
ATOM 3027 C C . ILE B 1 95 ? -19.062 -10.156 -21.562 1 96.19 95 ILE B C 1
ATOM 3029 O O . ILE B 1 95 ? -18.75 -11.344 -21.672 1 96.19 95 ILE B O 1
ATOM 3033 N N . LYS B 1 96 ? -20 -9.633 -22.25 1 95.25 96 LYS B N 1
ATOM 3034 C CA . LYS B 1 96 ? -20.703 -10.406 -23.25 1 95.25 96 LYS B CA 1
ATOM 3035 C C . LYS B 1 96 ? -19.766 -10.852 -24.375 1 95.25 96 LYS B C 1
ATOM 3037 O O . LYS B 1 96 ? -19.844 -11.984 -24.844 1 95.25 96 LYS B O 1
ATOM 3042 N N . LEU B 1 97 ? -18.953 -9.938 -24.766 1 95.31 97 LEU B N 1
ATOM 3043 C CA . LEU B 1 97 ? -17.953 -10.258 -25.781 1 95.31 97 LEU B CA 1
ATOM 3044 C C . LEU B 1 97 ? -17.062 -11.414 -25.344 1 95.31 97 LEU B C 1
ATOM 3046 O O . LEU B 1 97 ? -16.875 -12.375 -26.078 1 95.31 97 LEU B O 1
ATOM 3050 N N . ILE B 1 98 ? -16.562 -11.352 -24.109 1 95.94 98 ILE B N 1
ATOM 3051 C CA . ILE B 1 98 ? -15.688 -12.391 -23.578 1 95.94 98 ILE B CA 1
ATOM 3052 C C . ILE B 1 98 ? -16.453 -13.711 -23.5 1 95.94 98 ILE B C 1
ATOM 3054 O O . ILE B 1 98 ? -15.914 -14.766 -23.859 1 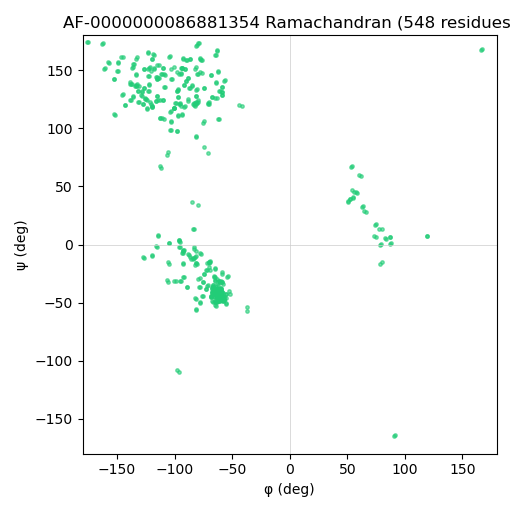95.94 98 ILE B O 1
ATOM 3058 N N . ASN B 1 99 ? -17.656 -13.594 -23.016 1 96.38 99 ASN B N 1
ATOM 3059 C CA . ASN B 1 99 ? -18.484 -14.789 -22.875 1 96.38 99 ASN B CA 1
ATOM 3060 C C . ASN B 1 99 ? -18.672 -15.5 -24.203 1 96.38 99 ASN B C 1
ATOM 3062 O O . ASN B 1 99 ? -18.766 -16.734 -24.25 1 96.38 99 ASN B O 1
ATOM 3066 N N . ASN B 1 100 ? -18.734 -14.789 -25.234 1 96.06 100 ASN B N 1
ATOM 3067 C CA . ASN B 1 100 ? -18.953 -15.352 -26.562 1 96.06 100 ASN B CA 1
ATOM 3068 C C . ASN B 1 100 ? -17.688 -16.047 -27.078 1 96.06 100 ASN B C 1
ATOM 3070 O O . ASN B 1 100 ? -17.781 -16.953 -27.922 1 96.06 100 ASN B O 1
ATOM 3074 N N . ILE B 1 101 ? -16.594 -15.641 -26.594 1 95.25 101 ILE B N 1
ATOM 3075 C CA . ILE B 1 101 ? -15.344 -16.125 -27.188 1 95.25 101 ILE B CA 1
ATOM 3076 C C . ILE B 1 101 ? -14.695 -17.156 -26.25 1 95.25 101 ILE B C 1
ATOM 3078 O O . ILE B 1 101 ? -13.984 -18.047 -26.719 1 95.25 101 ILE B O 1
ATOM 3082 N N . ASP B 1 102 ? -14.875 -17 -25.016 1 96.31 102 ASP B N 1
ATOM 3083 C CA . ASP B 1 102 ? -14.227 -17.875 -24.047 1 96.31 102 ASP B CA 1
ATOM 3084 C C . ASP B 1 102 ? -15.242 -18.797 -23.375 1 96.31 102 ASP B C 1
ATOM 3086 O O . ASP B 1 102 ? -15.977 -18.375 -22.484 1 96.31 102 ASP B O 1
ATOM 3090 N N . LYS B 1 103 ? -15.242 -20.031 -23.672 1 95.25 103 LYS B N 1
ATOM 3091 C CA . LYS B 1 103 ? -16.203 -21.016 -23.172 1 95.25 103 LYS B CA 1
ATOM 3092 C C . LYS B 1 103 ? -16.016 -21.281 -21.688 1 95.25 103 LYS B C 1
ATOM 3094 O O . LYS B 1 103 ? -16.906 -21.828 -21.031 1 95.25 103 LYS B O 1
ATOM 3099 N N . LYS B 1 104 ? -14.961 -20.891 -21.125 1 97.25 104 LYS B N 1
ATOM 3100 C CA . LYS B 1 104 ? -14.68 -21.125 -19.719 1 97.25 104 LYS B CA 1
ATOM 3101 C C . LYS B 1 104 ? -15.133 -19.938 -18.859 1 97.25 104 LYS B C 1
ATOM 3103 O O . LYS B 1 104 ? -15.047 -19.984 -17.641 1 97.25 104 LYS B O 1
ATOM 3108 N N . PHE B 1 105 ? -15.531 -18.922 -19.547 1 97.69 105 PHE B N 1
ATOM 3109 C CA . PHE B 1 105 ? -15.984 -17.719 -18.859 1 97.69 105 PHE B CA 1
ATOM 3110 C C . PHE B 1 105 ? -17.359 -17.938 -18.25 1 97.69 105 PHE B C 1
ATOM 3112 O O . PHE B 1 105 ? -18.234 -18.516 -18.891 1 97.69 105 PHE B O 1
ATOM 3119 N N . ASN B 1 106 ? -17.547 -17.531 -17.047 1 97.62 106 ASN B N 1
ATOM 3120 C CA . ASN B 1 106 ? -18.812 -17.625 -16.344 1 97.62 106 ASN B CA 1
ATOM 3121 C C . ASN B 1 106 ? -19.5 -16.266 -16.281 1 97.62 106 ASN B C 1
ATOM 3123 O O . ASN B 1 106 ? -19.25 -15.477 -15.359 1 97.62 106 ASN B O 1
ATOM 3127 N N . LEU B 1 107 ? -20.406 -16.094 -17.172 1 97.31 107 LEU B N 1
ATOM 3128 C CA . LEU B 1 107 ? -21.094 -14.812 -17.328 1 97.31 107 LEU B CA 1
ATOM 3129 C C . LEU B 1 107 ? -21.875 -14.469 -16.062 1 97.31 107 LEU B C 1
ATOM 3131 O O . LEU B 1 107 ? -21.844 -13.336 -15.586 1 97.31 107 LEU B O 1
ATOM 3135 N N . LYS B 1 108 ? -22.547 -15.383 -15.5 1 97.06 108 LYS B N 1
ATOM 3136 C CA . LYS B 1 108 ? -23.344 -15.164 -14.305 1 97.06 108 LYS B CA 1
ATOM 3137 C C . LYS B 1 108 ? -22.484 -14.711 -13.133 1 97.06 108 LYS B C 1
ATOM 3139 O O . LYS B 1 108 ? -22.828 -13.766 -12.422 1 97.06 108 LYS B O 1
ATOM 3144 N N . LYS B 1 109 ? -21.391 -15.406 -12.984 1 97.38 109 LYS B N 1
ATOM 3145 C CA . LYS B 1 109 ? -20.438 -15.055 -11.93 1 97.38 109 LYS B CA 1
ATOM 3146 C C . LYS B 1 109 ? -19.938 -13.625 -12.102 1 97.38 109 LYS B C 1
ATOM 3148 O O . LYS B 1 109 ? -19.875 -12.859 -11.133 1 97.38 109 LYS B O 1
ATOM 3153 N N . ALA B 1 110 ? -19.578 -13.266 -13.297 1 98.12 110 ALA B N 1
ATOM 3154 C CA . ALA B 1 110 ? -19.062 -11.93 -13.586 1 98.12 110 ALA B CA 1
ATOM 3155 C C . ALA B 1 110 ? -20.094 -10.867 -13.242 1 98.12 110 ALA B C 1
ATOM 3157 O O . ALA B 1 110 ? -19.781 -9.859 -12.609 1 98.12 110 ALA B O 1
ATOM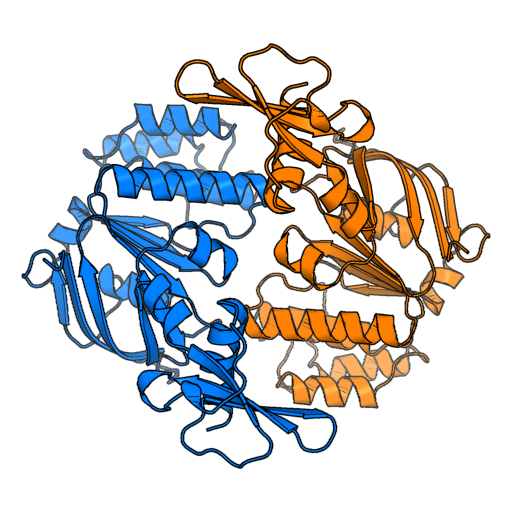 3158 N N . LEU B 1 111 ? -21.328 -11.094 -13.633 1 97 111 LEU B N 1
ATOM 3159 C CA . LEU B 1 111 ? -22.406 -10.133 -13.391 1 97 111 LEU B CA 1
ATOM 3160 C C . LEU B 1 111 ? -22.672 -9.984 -11.898 1 97 111 LEU B C 1
ATOM 3162 O O . LEU B 1 111 ? -22.922 -8.875 -11.414 1 97 111 LEU B O 1
ATOM 3166 N N . GLU B 1 112 ? -22.625 -11.047 -11.211 1 97.12 112 GLU B N 1
ATOM 3167 C CA . GLU B 1 112 ? -22.797 -11.008 -9.766 1 97.12 112 GLU B CA 1
ATOM 3168 C C . GLU B 1 112 ? -21.703 -10.172 -9.102 1 97.12 112 GLU B C 1
ATOM 3170 O O . GLU B 1 112 ? -21.984 -9.383 -8.195 1 97.12 112 GLU B O 1
ATOM 3175 N N . TYR B 1 113 ? -20.5 -10.383 -9.547 1 96.94 113 TYR B N 1
ATOM 3176 C CA . TYR B 1 113 ? -19.391 -9.633 -8.969 1 96.94 113 TYR B CA 1
ATOM 3177 C C . TYR B 1 113 ? -19.5 -8.156 -9.305 1 96.94 113 TYR B C 1
ATOM 3179 O O . TYR B 1 113 ? -19.125 -7.301 -8.5 1 96.94 113 TYR B O 1
ATOM 3187 N N . LEU B 1 114 ? -19.969 -7.828 -10.523 1 97.25 114 LEU B N 1
ATOM 3188 C CA . LEU B 1 114 ? -20.188 -6.426 -10.859 1 97.25 114 LEU B CA 1
ATOM 3189 C C . LEU B 1 114 ? -21.109 -5.762 -9.852 1 97.25 114 LEU B C 1
ATOM 3191 O O . LEU B 1 114 ? -20.875 -4.633 -9.422 1 97.25 114 LEU B O 1
ATOM 3195 N N . ASP B 1 115 ? -22.109 -6.445 -9.5 1 95.94 115 ASP B N 1
ATOM 3196 C CA . ASP B 1 115 ? -23.062 -5.934 -8.531 1 95.94 115 ASP B CA 1
ATOM 3197 C C . ASP B 1 115 ? -22.438 -5.82 -7.141 1 95.94 115 ASP B C 1
ATOM 3199 O O . ASP B 1 115 ? -22.609 -4.809 -6.457 1 95.94 115 ASP B O 1
ATOM 3203 N N . ASN B 1 116 ? -21.719 -6.852 -6.75 1 93.88 116 ASN B N 1
ATOM 3204 C CA . ASN B 1 116 ? -21.094 -6.887 -5.434 1 93.88 116 ASN B CA 1
ATOM 3205 C C . ASN B 1 116 ? -20.109 -5.734 -5.246 1 93.88 116 ASN B C 1
ATOM 3207 O O . ASN B 1 116 ? -20.016 -5.16 -4.16 1 93.88 116 ASN B O 1
ATOM 3211 N N . PHE B 1 117 ? -19.422 -5.418 -6.305 1 93.88 117 PHE B N 1
ATOM 3212 C CA . PHE B 1 117 ? -18.391 -4.379 -6.211 1 93.88 117 PHE B CA 1
ATOM 3213 C C . PHE B 1 117 ? -18.953 -3.035 -6.668 1 93.88 117 PHE B C 1
ATOM 3215 O O . PHE B 1 117 ? -18.203 -2.061 -6.797 1 93.88 117 PHE B O 1
ATOM 3222 N N . LYS B 1 118 ? -20.266 -3.02 -6.992 1 92.25 118 LYS B N 1
ATOM 3223 C CA . LYS B 1 118 ? -20.984 -1.8 -7.363 1 92.25 118 LYS B CA 1
ATOM 3224 C C . LYS B 1 118 ? -20.328 -1.129 -8.57 1 92.25 118 LYS B C 1
ATOM 3226 O O . LYS B 1 118 ? -20.094 0.08 -8.555 1 92.25 118 LYS B O 1
ATOM 3231 N N . ILE B 1 119 ? -20.016 -1.931 -9.523 1 95.31 119 ILE B N 1
ATOM 3232 C CA . ILE B 1 119 ? -19.484 -1.427 -10.781 1 95.31 119 ILE B CA 1
ATOM 3233 C C . ILE B 1 119 ? -20.641 -1.107 -11.734 1 95.31 119 ILE B C 1
ATOM 3235 O O . ILE B 1 119 ? -21.484 -1.961 -12 1 95.31 119 ILE B O 1
ATOM 3239 N N . ASP B 1 120 ? -20.656 0.093 -12.203 1 94.62 120 ASP B N 1
ATOM 3240 C CA . ASP B 1 120 ? -21.672 0.481 -13.172 1 94.62 120 ASP B CA 1
ATOM 3241 C C . ASP B 1 120 ? -21.5 -0.297 -14.477 1 94.62 120 ASP B C 1
ATOM 3243 O O . ASP B 1 120 ? -20.453 -0.221 -15.125 1 94.62 120 ASP B O 1
ATOM 3247 N N . LYS B 1 121 ? -22.484 -0.919 -14.898 1 95.56 121 LYS B N 1
ATOM 3248 C CA . LYS B 1 121 ? -22.422 -1.835 -16.031 1 95.56 121 LYS B CA 1
ATOM 3249 C C . LYS B 1 121 ? -22.594 -1.088 -17.359 1 95.56 121 LYS B C 1
ATOM 3251 O O . LYS B 1 121 ? -22.312 -1.635 -18.422 1 95.56 121 LYS B O 1
ATOM 3256 N N . ASN B 1 122 ? -23.031 0.191 -17.203 1 94.5 122 ASN B N 1
ATOM 3257 C CA . ASN B 1 122 ? -23.469 0.872 -18.406 1 94.5 122 ASN B CA 1
ATOM 3258 C C . ASN B 1 122 ? -22.578 2.07 -18.734 1 94.5 122 ASN B C 1
ATOM 3260 O O . ASN B 1 122 ? -22.75 2.727 -19.75 1 94.5 122 ASN B O 1
ATOM 3264 N N . ILE B 1 123 ? -21.641 2.346 -17.953 1 94.44 123 ILE B N 1
ATOM 3265 C CA . ILE B 1 123 ? -20.703 3.436 -18.234 1 94.44 123 ILE B CA 1
ATOM 3266 C C . ILE B 1 123 ? -19.516 2.908 -19.031 1 94.44 123 ILE B C 1
ATOM 3268 O O . ILE B 1 123 ? -19.062 1.789 -18.797 1 94.44 123 ILE B O 1
ATOM 3272 N N . LYS B 1 124 ? -19.125 3.723 -19.953 1 95.31 124 LYS B N 1
ATOM 3273 C CA . LYS B 1 124 ? -17.953 3.305 -20.734 1 95.31 124 LYS B CA 1
ATOM 3274 C C . LYS B 1 124 ? -16.719 3.166 -19.844 1 95.31 124 LYS B C 1
ATOM 3276 O O . LYS B 1 124 ? -16.516 3.967 -18.922 1 95.31 124 LYS B O 1
ATOM 3281 N N . LEU B 1 125 ? -15.82 2.264 -20.156 1 93.62 125 LEU B N 1
ATOM 3282 C CA . LEU B 1 125 ? -14.625 1.953 -19.375 1 93.62 125 LEU B CA 1
ATOM 3283 C C . LEU B 1 125 ? -13.711 3.166 -19.281 1 93.62 125 LEU B C 1
ATOM 3285 O O . LEU B 1 125 ? -13.055 3.375 -18.266 1 93.62 125 LEU B O 1
ATOM 3289 N N . LYS B 1 126 ? -13.664 3.953 -20.312 1 92.31 126 LYS B N 1
ATOM 3290 C CA . LYS B 1 126 ? -12.789 5.121 -20.328 1 92.31 126 LYS B CA 1
ATOM 3291 C C . LYS B 1 126 ? -13.211 6.145 -19.281 1 92.31 126 LYS B C 1
ATOM 3293 O O . LYS B 1 126 ? -12.414 7 -18.891 1 92.31 126 LYS B O 1
ATOM 3298 N N . LYS B 1 127 ? -14.422 6.09 -18.828 1 92.75 127 LYS B N 1
ATOM 3299 C CA . LYS B 1 127 ? -14.953 7.047 -17.859 1 92.75 127 LYS B CA 1
ATOM 3300 C C . LYS B 1 127 ? -14.773 6.539 -16.438 1 92.75 127 LYS B C 1
ATOM 3302 O O . LYS B 1 127 ? -15.055 7.258 -15.477 1 92.75 127 LYS B O 1
ATOM 3307 N N . MET B 1 128 ? -14.289 5.336 -16.328 1 91.31 128 MET B N 1
ATOM 3308 C CA . MET B 1 128 ? -14.117 4.738 -15.016 1 91.31 128 MET B CA 1
ATOM 3309 C C . MET B 1 128 ? -12.844 5.25 -14.352 1 91.31 128 MET B C 1
ATOM 3311 O O . MET B 1 128 ? -11.867 5.566 -15.031 1 91.31 128 MET B O 1
ATOM 3315 N N . SER B 1 129 ? -12.898 5.367 -13.047 1 86.56 129 SER B N 1
ATOM 3316 C CA . SER B 1 129 ? -11.688 5.66 -12.289 1 86.56 129 SER B CA 1
ATOM 3317 C C . SER B 1 129 ? -10.68 4.52 -12.391 1 86.56 129 SER B C 1
ATOM 3319 O O . SER B 1 129 ? -11.039 3.398 -12.758 1 86.56 129 SER B O 1
ATOM 3321 N N . ALA B 1 130 ? -9.461 4.805 -12.055 1 85.06 130 ALA B N 1
ATOM 3322 C CA . ALA B 1 130 ? -8.414 3.791 -12.086 1 85.06 130 ALA B CA 1
ATOM 3323 C C . ALA B 1 130 ? -8.766 2.607 -11.188 1 85.06 130 ALA B C 1
ATOM 3325 O O . ALA B 1 130 ? -8.57 1.451 -11.57 1 85.06 130 ALA B O 1
ATOM 3326 N N . GLY B 1 131 ? -9.297 2.867 -10.016 1 89.19 131 GLY B N 1
ATOM 3327 C CA . GLY B 1 131 ? -9.68 1.813 -9.094 1 89.19 131 GLY B CA 1
ATOM 3328 C C . GLY B 1 131 ? -10.789 0.926 -9.617 1 89.19 131 GLY B C 1
ATOM 3329 O O . GLY B 1 131 ? -10.734 -0.298 -9.477 1 89.19 131 GLY B O 1
ATOM 3330 N N . LYS B 1 132 ? -11.734 1.526 -10.219 1 91.94 132 LYS B N 1
ATOM 3331 C CA . LYS B 1 132 ? -12.844 0.761 -10.773 1 91.94 132 LYS B CA 1
ATOM 3332 C C . LYS B 1 132 ? -12.383 -0.102 -11.945 1 91.94 132 LYS B C 1
ATOM 3334 O O . LYS B 1 132 ? -12.883 -1.213 -12.141 1 91.94 132 LYS B O 1
ATOM 3339 N N . LYS B 1 133 ? -11.508 0.479 -12.688 1 92.31 133 LYS B N 1
ATOM 3340 C CA . LYS B 1 133 ? -10.953 -0.302 -13.789 1 92.31 133 LYS B CA 1
ATOM 3341 C C . LYS B 1 133 ? -10.227 -1.541 -13.273 1 92.31 133 LYS B C 1
ATOM 3343 O O . LYS B 1 133 ? -10.383 -2.633 -13.828 1 92.31 133 LYS B O 1
ATOM 3348 N N . VAL B 1 134 ? -9.445 -1.374 -12.234 1 93.25 134 VAL B N 1
ATOM 3349 C CA . VAL B 1 134 ? -8.742 -2.492 -11.625 1 93.25 134 VAL B CA 1
ATOM 3350 C C . VAL B 1 134 ? -9.742 -3.545 -11.156 1 93.25 134 VAL B C 1
ATOM 3352 O O . VAL B 1 134 ? -9.57 -4.738 -11.422 1 93.25 134 VAL B O 1
ATOM 3355 N N . LEU B 1 135 ? -10.781 -3.107 -10.547 1 95.19 135 LEU B N 1
ATOM 3356 C CA . LEU B 1 135 ? -11.805 -4.016 -10.039 1 95.19 135 LEU B CA 1
ATOM 3357 C C . LEU B 1 135 ? -12.477 -4.77 -11.188 1 95.19 135 LEU B C 1
ATOM 3359 O O . LEU B 1 135 ? -12.711 -5.977 -11.086 1 95.19 135 LEU B O 1
ATOM 3363 N N . PHE B 1 136 ? -12.719 -4.047 -12.242 1 95.88 136 PHE B N 1
ATOM 3364 C CA . PHE B 1 136 ? -13.359 -4.68 -13.391 1 95.88 136 PHE B CA 1
ATOM 3365 C C . PHE B 1 136 ? -12.469 -5.77 -13.977 1 95.88 136 PHE B C 1
ATOM 3367 O O . PHE B 1 136 ? -12.938 -6.879 -14.234 1 95.88 136 PHE B O 1
ATOM 3374 N N . TYR B 1 137 ? -11.258 -5.488 -14.141 1 95 137 TYR B N 1
ATOM 3375 C CA . TYR B 1 137 ? -10.32 -6.48 -14.664 1 95 137 TYR B CA 1
ATOM 3376 C C . TYR B 1 137 ? -10.234 -7.688 -13.742 1 95 137 TYR B C 1
ATOM 3378 O O . TYR B 1 137 ? -10.156 -8.828 -14.203 1 95 137 TYR B O 1
ATOM 3386 N N . PHE B 1 138 ? -10.188 -7.367 -12.523 1 97.19 138 PHE B N 1
ATOM 3387 C CA . PHE B 1 138 ? -10.148 -8.445 -11.539 1 97.19 138 PHE B CA 1
ATOM 3388 C C . PHE B 1 138 ? -11.359 -9.359 -11.688 1 97.19 138 PHE B C 1
ATOM 3390 O O . PHE B 1 138 ? -11.219 -10.578 -11.703 1 97.19 138 PHE B O 1
ATOM 3397 N N . ILE B 1 139 ? -12.508 -8.75 -11.82 1 97.31 139 ILE B N 1
ATOM 3398 C CA . ILE B 1 139 ? -13.758 -9.484 -11.961 1 97.31 139 ILE B CA 1
ATOM 3399 C C . ILE B 1 139 ? -13.695 -10.375 -13.195 1 97.31 139 ILE B C 1
ATOM 3401 O O . ILE B 1 139 ? -14.016 -11.562 -13.125 1 97.31 139 ILE B O 1
ATOM 3405 N N . ILE B 1 140 ? -13.242 -9.828 -14.289 1 96.56 140 ILE B N 1
ATOM 3406 C CA . ILE B 1 140 ? -13.156 -10.594 -15.531 1 96.56 140 ILE B CA 1
ATOM 3407 C C . ILE B 1 140 ? -12.188 -11.758 -15.352 1 96.56 140 ILE B C 1
ATOM 3409 O O . ILE B 1 140 ? -12.461 -12.875 -15.805 1 96.56 140 ILE B O 1
ATOM 3413 N N . THR B 1 141 ? -11.164 -11.508 -14.656 1 97.12 141 THR B N 1
ATOM 3414 C CA . THR B 1 141 ? -10.117 -12.516 -14.477 1 97.12 141 THR B CA 1
ATOM 3415 C C . THR B 1 141 ? -10.617 -13.672 -13.625 1 97.12 141 THR B C 1
ATOM 3417 O O . THR B 1 141 ? -10.461 -14.836 -13.992 1 97.12 141 THR B O 1
ATOM 3420 N N . ILE B 1 142 ? -11.305 -13.398 -12.531 1 98.12 142 ILE B N 1
ATOM 3421 C CA . ILE B 1 142 ? -11.664 -14.461 -11.594 1 98.12 142 ILE B CA 1
ATOM 3422 C C . ILE B 1 142 ? -12.945 -15.148 -12.062 1 98.12 142 ILE B C 1
ATOM 3424 O O . ILE B 1 142 ? -13.32 -16.203 -11.531 1 98.12 142 ILE B O 1
ATOM 3428 N N . SER B 1 143 ? -13.609 -14.547 -13.023 1 98.12 143 SER B N 1
ATOM 3429 C CA . SER B 1 143 ? -14.844 -15.141 -13.531 1 98.12 143 SER B CA 1
ATOM 3430 C C . SER B 1 143 ? -14.547 -16.203 -14.578 1 98.12 143 SER B C 1
ATOM 3432 O O . SER B 1 143 ? -15.453 -16.906 -15.047 1 98.12 143 SER B O 1
ATOM 3434 N N . ARG B 1 144 ? -13.383 -16.281 -15.023 1 97.88 144 ARG B N 1
ATOM 3435 C CA . ARG B 1 144 ? -12.969 -17.391 -15.867 1 97.88 144 ARG B CA 1
ATOM 3436 C C . ARG B 1 144 ? -12.633 -18.625 -15.031 1 97.88 144 ARG B C 1
ATOM 3438 O O . ARG B 1 144 ? -11.969 -18.516 -14 1 97.88 144 ARG B O 1
ATOM 3445 N N . ASN B 1 145 ? -13.094 -19.719 -15.414 1 97.44 145 ASN B N 1
ATOM 3446 C CA . ASN B 1 145 ? -12.773 -20.953 -14.703 1 97.44 145 ASN B CA 1
ATOM 3447 C C . ASN B 1 145 ? -11.406 -21.5 -15.117 1 97.44 145 ASN B C 1
ATOM 3449 O O . ASN B 1 145 ? -11.312 -22.344 -16 1 97.44 145 ASN B O 1
ATOM 3453 N N . SER B 1 146 ? -10.414 -21.141 -14.398 1 98.31 146 SER B N 1
ATOM 3454 C CA . SER B 1 146 ? -9.039 -21.562 -14.656 1 98.31 146 SER B CA 1
ATOM 3455 C C . SER B 1 146 ? -8.484 -22.359 -13.484 1 98.31 146 SER B C 1
ATOM 3457 O O . SER B 1 146 ? -9.055 -22.344 -12.391 1 98.31 146 SER B O 1
ATOM 3459 N N . ASN B 1 147 ? -7.434 -23.031 -13.75 1 98.25 147 ASN B N 1
ATOM 3460 C CA . ASN B 1 147 ? -6.762 -23.797 -12.695 1 98.25 147 ASN B CA 1
ATOM 3461 C C . ASN B 1 147 ? -5.66 -22.969 -12.031 1 98.25 147 ASN B C 1
ATOM 3463 O O . ASN B 1 147 ? -5.309 -23.219 -10.875 1 98.25 147 ASN B O 1
ATOM 3467 N N . VAL B 1 148 ? -5.121 -22.062 -12.797 1 98.75 148 VAL B N 1
ATOM 3468 C CA . VAL B 1 148 ? -4.027 -21.219 -12.32 1 98.75 148 VAL B CA 1
ATOM 3469 C C . VAL B 1 148 ? -4.359 -19.75 -12.578 1 98.75 148 VAL B C 1
ATOM 3471 O O . VAL B 1 148 ? -4.734 -19.375 -13.695 1 98.75 148 VAL B O 1
ATOM 3474 N N . TYR B 1 149 ? -4.262 -18.953 -11.586 1 98.81 149 TYR B N 1
ATOM 3475 C CA . TYR B 1 149 ? -4.492 -17.516 -11.703 1 98.81 149 TYR B CA 1
ATOM 3476 C C . TYR B 1 149 ? -3.215 -16.734 -11.422 1 98.81 149 TYR B C 1
ATOM 3478 O O . TYR B 1 149 ? -2.537 -16.984 -10.422 1 98.81 149 TYR B O 1
ATOM 3486 N N . LEU B 1 150 ? -2.848 -15.852 -12.305 1 98.62 150 LEU B N 1
ATOM 3487 C CA . LEU B 1 150 ? -1.729 -14.938 -12.117 1 98.62 150 LEU B CA 1
ATOM 3488 C C . LEU B 1 150 ? -2.225 -13.508 -11.945 1 98.62 150 LEU B C 1
ATOM 3490 O O . LEU B 1 150 ? -2.977 -13 -12.781 1 98.62 150 LEU B O 1
ATOM 3494 N N . PHE B 1 151 ? -1.839 -12.867 -10.852 1 98.25 151 PHE B N 1
ATOM 3495 C CA . PHE B 1 151 ? -2.217 -11.492 -10.57 1 98.25 151 PHE B CA 1
ATOM 3496 C C . PHE B 1 151 ? -0.983 -10.609 -10.445 1 98.25 151 PHE B C 1
ATOM 3498 O O . PHE B 1 151 ? -0.14 -10.82 -9.57 1 98.25 151 PHE B O 1
ATOM 3505 N N . ASP B 1 152 ? -0.875 -9.664 -11.289 1 96.44 152 ASP B N 1
ATOM 3506 C CA . ASP B 1 152 ? 0.228 -8.711 -11.227 1 96.44 152 ASP B CA 1
ATOM 3507 C C . ASP B 1 152 ? -0.196 -7.422 -10.523 1 96.44 152 ASP B C 1
ATOM 3509 O O . ASP B 1 152 ? -0.821 -6.551 -11.133 1 96.44 152 ASP B O 1
ATOM 3513 N N . GLU B 1 153 ? 0.128 -7.344 -9.219 1 93.75 153 GLU B N 1
ATOM 3514 C CA . GLU B 1 153 ? -0.231 -6.203 -8.375 1 93.75 153 GLU B CA 1
ATOM 3515 C C . GLU B 1 153 ? -1.731 -5.93 -8.43 1 93.75 153 GLU B C 1
ATOM 3517 O O . GLU B 1 153 ? -2.154 -4.824 -8.766 1 93.75 153 GLU B O 1
ATOM 3522 N N . PRO B 1 154 ? -2.506 -6.797 -7.922 1 95.19 154 PRO B N 1
ATOM 3523 C CA . PRO B 1 154 ? -3.955 -6.738 -8.133 1 95.19 154 PRO B CA 1
ATOM 3524 C C . PRO B 1 154 ? -4.641 -5.695 -7.25 1 95.19 154 PRO B C 1
ATOM 3526 O O . PRO B 1 154 ? -5.824 -5.41 -7.434 1 95.19 154 PRO B O 1
ATOM 3529 N N . THR B 1 155 ? -3.936 -5.105 -6.336 1 92.75 155 THR B N 1
ATOM 3530 C CA . THR B 1 155 ? -4.609 -4.219 -5.398 1 92.75 155 THR B CA 1
ATOM 3531 C C . THR B 1 155 ? -4.148 -2.775 -5.59 1 92.75 155 THR B C 1
ATOM 3533 O O . THR B 1 155 ? -4.484 -1.899 -4.789 1 92.75 155 THR B O 1
ATOM 3536 N N . ILE B 1 156 ? -3.393 -2.594 -6.617 1 86.38 156 ILE B N 1
ATOM 3537 C CA . ILE B 1 156 ? -2.857 -1.262 -6.867 1 86.38 156 ILE B CA 1
ATOM 3538 C C . ILE B 1 156 ? -4.004 -0.267 -7.035 1 86.38 156 ILE B C 1
ATOM 3540 O O . ILE B 1 156 ? -5.035 -0.594 -7.629 1 86.38 156 ILE B O 1
ATOM 3544 N N . PHE B 1 157 ? -4.031 0.983 -6.438 1 84.5 157 PHE B N 1
ATOM 3545 C CA . PHE B 1 157 ? -4.941 2.113 -6.574 1 84.5 157 PHE B CA 1
ATOM 3546 C C . PHE B 1 157 ? -6.215 1.883 -5.766 1 84.5 157 PHE B C 1
ATOM 3548 O O . PHE B 1 157 ? -7.141 2.693 -5.816 1 84.5 157 PHE B O 1
ATOM 3555 N N . LEU B 1 158 ? -6.27 0.736 -5.102 1 89.88 158 LEU B N 1
ATOM 3556 C CA . LEU B 1 158 ? -7.461 0.436 -4.32 1 89.88 158 LEU B CA 1
ATOM 3557 C C . LEU B 1 158 ? -7.289 0.876 -2.869 1 89.88 158 LEU B C 1
ATOM 3559 O O . LEU B 1 158 ? -6.168 0.906 -2.355 1 89.88 158 LEU B O 1
ATOM 3563 N N . ASP B 1 159 ? -8.414 1.197 -2.264 1 89 159 ASP B N 1
ATOM 3564 C CA . ASP B 1 159 ? -8.367 1.54 -0.846 1 89 159 ASP B CA 1
ATOM 3565 C C . ASP B 1 159 ? -8.289 0.284 0.02 1 89 159 ASP B C 1
ATOM 3567 O O . ASP B 1 159 ? -8.383 -0.834 -0.49 1 89 159 ASP B O 1
ATOM 3571 N N . SER B 1 160 ? -8.117 0.439 1.27 1 88.12 160 SER B N 1
ATOM 3572 C CA . SER B 1 160 ? -7.816 -0.654 2.191 1 88.12 160 SER B CA 1
ATOM 3573 C C . SER B 1 160 ? -8.969 -1.651 2.254 1 88.12 160 SER B C 1
ATOM 3575 O O . SER B 1 160 ? -8.75 -2.861 2.326 1 88.12 160 SER B O 1
ATOM 3577 N N . ILE B 1 161 ? -10.18 -1.168 2.248 1 88.62 161 ILE B N 1
ATOM 3578 C CA . ILE B 1 161 ? -11.352 -2.029 2.355 1 88.62 161 ILE B CA 1
ATOM 3579 C C . ILE B 1 161 ? -11.469 -2.893 1.102 1 88.62 161 ILE B C 1
ATOM 3581 O O . ILE B 1 161 ? -11.648 -4.109 1.192 1 88.62 161 ILE B O 1
ATOM 3585 N N . THR B 1 162 ? -11.375 -2.275 0.005 1 91.75 162 THR B N 1
ATOM 3586 C CA . THR B 1 162 ? -11.484 -2.98 -1.267 1 91.75 162 THR B CA 1
ATOM 3587 C C . THR B 1 162 ? -10.328 -3.955 -1.45 1 91.75 162 THR B C 1
ATOM 3589 O O . THR B 1 162 ? -10.516 -5.066 -1.953 1 91.75 162 THR B O 1
ATOM 3592 N N . LYS B 1 163 ? -9.148 -3.521 -1.014 1 93.31 163 LYS B N 1
ATOM 3593 C CA . LYS B 1 163 ? -7.984 -4.402 -1.076 1 93.31 163 LYS B CA 1
ATOM 3594 C C . LYS B 1 163 ? -8.234 -5.699 -0.312 1 93.31 163 LYS B C 1
ATOM 3596 O O . LYS B 1 163 ? -7.938 -6.785 -0.811 1 93.31 163 LYS B O 1
ATOM 3601 N N . LYS B 1 164 ? -8.727 -5.547 0.849 1 91.75 164 LYS B N 1
ATOM 3602 C CA . LYS B 1 164 ? -9 -6.723 1.672 1 91.75 164 LYS B CA 1
ATOM 3603 C C . LYS B 1 164 ? -10.008 -7.648 0.988 1 91.75 164 LYS B C 1
ATOM 3605 O O . LYS B 1 164 ? -9.828 -8.867 0.993 1 91.75 164 LYS B O 1
ATOM 3610 N N . LYS B 1 165 ? -11.008 -7.055 0.416 1 93.25 165 LYS B N 1
ATOM 3611 C CA . LYS B 1 165 ? -12 -7.848 -0.297 1 93.25 165 LYS B CA 1
ATOM 3612 C C . LYS B 1 165 ? -11.367 -8.633 -1.438 1 93.25 165 LYS B C 1
ATOM 3614 O O . LYS B 1 165 ? -11.68 -9.812 -1.638 1 93.25 165 LYS B O 1
ATOM 3619 N N . ILE B 1 166 ? -10.523 -7.992 -2.164 1 96.62 166 ILE B N 1
ATOM 3620 C CA . ILE B 1 166 ? -9.828 -8.641 -3.275 1 96.62 166 ILE B CA 1
ATOM 3621 C C . ILE B 1 166 ? -8.992 -9.797 -2.756 1 96.62 166 ILE B C 1
ATOM 3623 O O . ILE B 1 166 ? -9.039 -10.906 -3.305 1 96.62 166 ILE B O 1
ATOM 3627 N N . LEU B 1 167 ? -8.273 -9.562 -1.699 1 96.94 167 LEU B N 1
ATOM 3628 C CA . LEU B 1 167 ? -7.422 -10.602 -1.121 1 96.94 167 LEU B CA 1
ATOM 3629 C C . LEU B 1 167 ? -8.258 -11.773 -0.629 1 96.94 167 LEU B C 1
ATOM 3631 O O . LEU B 1 167 ? -7.863 -12.93 -0.791 1 96.94 167 LEU B O 1
ATOM 3635 N N . GLU B 1 168 ? -9.383 -11.477 -0.079 1 95.88 168 GLU B N 1
ATOM 3636 C CA . GLU B 1 168 ? -10.289 -12.523 0.377 1 95.88 168 GLU B CA 1
ATOM 3637 C C . GLU B 1 168 ? -10.805 -13.352 -0.794 1 95.88 168 GLU B C 1
ATOM 3639 O O . GLU B 1 168 ? -10.945 -14.578 -0.686 1 95.88 168 GLU B O 1
ATOM 3644 N N . GLU B 1 169 ? -11.117 -12.672 -1.845 1 97 169 GLU B N 1
ATOM 3645 C CA . GLU B 1 169 ? -11.562 -13.391 -3.035 1 97 169 GLU B CA 1
ATOM 3646 C C . GLU B 1 169 ? -10.453 -14.305 -3.57 1 97 169 GLU B C 1
ATOM 3648 O O . GLU B 1 169 ? -10.727 -15.414 -4.027 1 97 169 GLU B O 1
ATOM 3653 N N . ILE B 1 170 ? -9.258 -13.859 -3.518 1 98 170 ILE B N 1
ATOM 3654 C CA . ILE B 1 170 ? -8.117 -14.656 -3.961 1 98 170 ILE B CA 1
ATOM 3655 C C . ILE B 1 170 ? -7.961 -15.875 -3.055 1 98 170 ILE B C 1
ATOM 3657 O O . ILE B 1 170 ? -7.73 -16.984 -3.533 1 98 170 ILE B O 1
ATOM 3661 N N . LEU B 1 171 ? -8.109 -15.688 -1.801 1 97.44 171 LEU B N 1
ATOM 3662 C CA . LEU B 1 171 ? -8.039 -16.797 -0.85 1 97.44 171 LEU B CA 1
ATOM 3663 C C . LEU B 1 171 ? -9.109 -17.844 -1.154 1 97.44 171 LEU B C 1
ATOM 3665 O O . LEU B 1 171 ? -8.844 -19.031 -1.101 1 97.44 171 LEU B O 1
ATOM 3669 N N . LYS B 1 172 ? -10.258 -17.312 -1.461 1 96.62 172 LYS B N 1
ATOM 3670 C CA . LYS B 1 172 ? -11.359 -18.219 -1.786 1 96.62 172 LYS B CA 1
ATOM 3671 C C . LYS B 1 172 ? -11.016 -19.109 -2.979 1 96.62 172 LYS B C 1
ATOM 3673 O O . LYS B 1 172 ? -11.359 -20.281 -3.004 1 96.62 172 LYS B O 1
ATOM 3678 N N . LEU B 1 173 ? -10.391 -18.562 -3.961 1 97.56 173 LEU B N 1
ATOM 3679 C CA . LEU B 1 173 ? -9.961 -19.344 -5.109 1 97.56 173 LEU B CA 1
ATOM 3680 C C . LEU B 1 173 ? -9.055 -20.5 -4.672 1 97.56 173 LEU B C 1
ATOM 3682 O O . LEU B 1 173 ? -9.203 -21.625 -5.156 1 97.56 173 LEU B O 1
ATOM 3686 N N . SER B 1 174 ? -8.125 -20.172 -3.801 1 97 174 SER B N 1
ATOM 3687 C CA . SER B 1 174 ? -7.219 -21.203 -3.301 1 97 174 SER B CA 1
ATOM 3688 C C . SER B 1 174 ? -7.977 -22.281 -2.541 1 97 174 SER B C 1
ATOM 3690 O O . SER B 1 174 ? -7.668 -23.469 -2.67 1 97 174 SER B O 1
ATOM 3692 N N . TYR B 1 175 ? -8.953 -21.906 -1.783 1 95.38 175 TYR B N 1
ATOM 3693 C CA . TYR B 1 175 ? -9.781 -22.859 -1.062 1 95.38 175 TYR B CA 1
ATOM 3694 C C . TYR B 1 175 ? -10.508 -23.797 -2.027 1 95.38 175 TYR B C 1
ATOM 3696 O O . TYR B 1 175 ? -10.766 -24.953 -1.705 1 95.38 175 TYR B O 1
ATOM 3704 N N . ASP B 1 176 ? -10.789 -23.234 -3.162 1 96.56 176 ASP B N 1
ATOM 3705 C CA . ASP B 1 176 ? -11.406 -24.031 -4.215 1 96.56 176 ASP B CA 1
ATOM 3706 C C . ASP B 1 176 ? -10.359 -24.812 -5.008 1 96.56 176 ASP B C 1
ATOM 3708 O O . ASP B 1 176 ? -10.602 -25.203 -6.148 1 96.56 176 ASP B O 1
ATOM 3712 N N . ASN B 1 177 ? -9.156 -24.891 -4.496 1 97 177 ASN B N 1
ATOM 3713 C CA . ASN B 1 177 ? -8.031 -25.688 -4.98 1 97 177 ASN B CA 1
ATOM 3714 C C . ASN B 1 177 ? -7.418 -25.078 -6.238 1 97 177 ASN B C 1
ATOM 3716 O O . ASN B 1 177 ? -6.812 -25.797 -7.043 1 97 177 ASN B O 1
ATOM 3720 N N . LYS B 1 178 ? -7.699 -23.828 -6.512 1 98.31 178 LYS B N 1
ATOM 3721 C CA . LYS B 1 178 ? -6.992 -23.125 -7.578 1 98.31 178 LYS B CA 1
ATOM 3722 C C . LYS B 1 178 ? -5.59 -22.719 -7.137 1 98.31 178 LYS B C 1
ATOM 3724 O O . LYS B 1 178 ? -5.359 -22.453 -5.953 1 98.31 178 LYS B O 1
ATOM 3729 N N . THR B 1 179 ? -4.699 -22.703 -8.07 1 98.62 179 THR B N 1
ATOM 3730 C CA . THR B 1 179 ? -3.328 -22.281 -7.797 1 98.62 179 THR B CA 1
ATOM 3731 C C . THR B 1 179 ? -3.127 -20.828 -8.172 1 98.62 179 THR B C 1
ATOM 3733 O O . THR B 1 179 ? -3.574 -20.375 -9.227 1 98.62 179 THR B O 1
ATOM 3736 N N . ILE B 1 180 ? -2.48 -20.062 -7.27 1 98.75 180 ILE B N 1
ATOM 3737 C CA . ILE B 1 180 ? -2.398 -18.609 -7.461 1 98.75 180 ILE B CA 1
ATOM 3738 C C . ILE B 1 180 ? -0.94 -18.172 -7.391 1 98.75 180 ILE B C 1
ATOM 3740 O O . ILE B 1 180 ? -0.187 -18.609 -6.523 1 98.75 180 ILE B O 1
ATOM 3744 N N . ILE B 1 181 ? -0.572 -17.359 -8.312 1 98.69 181 ILE B N 1
ATOM 3745 C CA . ILE B 1 181 ? 0.673 -16.594 -8.242 1 98.69 181 ILE B CA 1
ATOM 3746 C C . ILE B 1 181 ? 0.368 -15.102 -8.266 1 98.69 181 ILE B C 1
ATOM 3748 O O . ILE B 1 181 ? -0.267 -14.609 -9.203 1 98.69 181 ILE B O 1
ATOM 3752 N N . PHE B 1 182 ? 0.71 -14.398 -7.285 1 96.69 182 PHE B N 1
ATOM 3753 C CA . PHE B 1 182 ? 0.461 -12.969 -7.395 1 96.69 182 PHE B CA 1
ATOM 3754 C C . PHE B 1 182 ? 1.687 -12.172 -6.965 1 96.69 182 PHE B C 1
ATOM 3756 O O . PHE B 1 182 ? 2.461 -12.625 -6.117 1 96.69 182 PHE B O 1
ATOM 3763 N N . THR B 1 183 ? 1.931 -11.07 -7.535 1 96.69 183 THR B N 1
ATOM 3764 C CA . THR B 1 183 ? 3.025 -10.156 -7.23 1 96.69 183 THR B CA 1
ATOM 3765 C C . THR B 1 183 ? 2.525 -8.953 -6.43 1 96.69 183 THR B C 1
ATOM 3767 O O . THR B 1 183 ? 1.39 -8.508 -6.617 1 96.69 183 THR B O 1
ATOM 3770 N N . THR B 1 184 ? 3.303 -8.508 -5.508 1 92.88 184 THR B N 1
ATOM 3771 C CA . THR B 1 184 ? 2.984 -7.324 -4.719 1 92.88 184 THR B CA 1
ATOM 3772 C C . THR B 1 184 ? 4.25 -6.707 -4.133 1 92.88 184 THR B C 1
ATOM 3774 O O . THR B 1 184 ? 5.285 -7.367 -4.043 1 92.88 184 THR B O 1
ATOM 3777 N N . GLN B 1 185 ? 4.172 -5.488 -3.842 1 88.44 185 GLN B N 1
ATOM 3778 C CA . GLN B 1 185 ? 5.234 -4.844 -3.078 1 88.44 185 GLN B CA 1
ATOM 3779 C C . GLN B 1 185 ? 4.805 -4.605 -1.633 1 88.44 185 GLN B C 1
ATOM 3781 O O . GLN B 1 185 ? 5.559 -4.027 -0.845 1 88.44 185 GLN B O 1
ATOM 3786 N N . ILE B 1 186 ? 3.643 -5.004 -1.293 1 89 186 ILE B N 1
ATOM 3787 C CA . ILE B 1 186 ? 3.076 -4.754 0.028 1 89 186 ILE B CA 1
ATOM 3788 C C . ILE B 1 186 ? 3.24 -5.996 0.902 1 89 186 ILE B C 1
ATOM 3790 O O . ILE B 1 186 ? 2.621 -7.031 0.645 1 89 186 ILE B O 1
ATOM 3794 N N . LEU B 1 187 ? 3.898 -5.844 1.999 1 92.94 187 LEU B N 1
ATOM 3795 C CA . LEU B 1 187 ? 4.266 -6.973 2.846 1 92.94 187 LEU B CA 1
ATOM 3796 C C . LEU B 1 187 ? 3.047 -7.527 3.572 1 92.94 187 LEU B C 1
ATOM 3798 O O . LEU B 1 187 ? 2.92 -8.742 3.742 1 92.94 187 LEU B O 1
ATOM 3802 N N . SER B 1 188 ? 2.184 -6.648 3.982 1 91.31 188 SER B N 1
ATOM 3803 C CA . SER B 1 188 ? 1.016 -7.094 4.734 1 91.31 188 SER B CA 1
ATOM 3804 C C . SER B 1 188 ? 0.109 -7.973 3.879 1 91.31 188 SER B C 1
ATOM 3806 O O . SER B 1 188 ? -0.572 -8.859 4.395 1 91.31 188 SER B O 1
ATOM 3808 N N . GLU B 1 189 ? 0.066 -7.73 2.607 1 94.44 189 GLU B N 1
ATOM 3809 C CA . GLU B 1 189 ? -0.708 -8.578 1.703 1 94.44 189 GLU B CA 1
ATOM 3810 C C . GLU B 1 189 ? -0.133 -9.992 1.641 1 94.44 189 GLU B C 1
ATOM 3812 O O . GLU B 1 189 ? -0.88 -10.969 1.646 1 94.44 189 GLU B O 1
ATOM 3817 N N . VAL B 1 190 ? 1.181 -10.062 1.596 1 96.44 190 VAL B N 1
ATOM 3818 C CA . VAL B 1 190 ? 1.879 -11.344 1.562 1 96.44 190 VAL B CA 1
ATOM 3819 C C . VAL B 1 190 ? 1.552 -12.148 2.82 1 96.44 190 VAL B C 1
ATOM 3821 O O . VAL B 1 190 ? 1.189 -13.32 2.738 1 96.44 190 VAL B O 1
ATOM 3824 N N . GLU B 1 191 ? 1.624 -11.477 3.898 1 94.62 191 GLU B N 1
ATOM 3825 C CA . GLU B 1 191 ? 1.382 -12.141 5.172 1 94.62 191 GLU B CA 1
ATOM 3826 C C . GLU B 1 191 ? -0.065 -12.617 5.281 1 94.62 191 GLU B C 1
ATOM 3828 O O . GLU B 1 191 ? -0.35 -13.602 5.961 1 94.62 191 GLU B O 1
ATOM 3833 N N . PHE B 1 192 ? -0.878 -11.953 4.621 1 93.62 192 PHE B N 1
ATOM 3834 C CA . PHE B 1 192 ? -2.307 -12.211 4.758 1 93.62 192 PHE B CA 1
ATOM 3835 C C . PHE B 1 192 ? -2.709 -13.453 3.973 1 93.62 192 PHE B C 1
ATOM 3837 O O . PHE B 1 192 ? -3.514 -14.258 4.445 1 93.62 192 PHE B O 1
ATOM 3844 N N . ILE B 1 193 ? -2.109 -13.688 2.801 1 96.56 193 ILE B N 1
ATOM 3845 C CA . ILE B 1 193 ? -2.766 -14.703 1.982 1 96.56 193 ILE B CA 1
ATOM 3846 C C . ILE B 1 193 ? -1.755 -15.766 1.57 1 96.56 193 ILE B C 1
ATOM 3848 O O . ILE B 1 193 ? -2.133 -16.844 1.096 1 96.56 193 ILE B O 1
ATOM 3852 N N . SER B 1 194 ? -0.505 -15.633 1.739 1 97.31 194 SER B N 1
ATOM 3853 C CA . SER B 1 194 ? 0.487 -16.438 1.031 1 97.31 194 SER B CA 1
ATOM 3854 C C . SER B 1 194 ? 0.73 -17.766 1.737 1 97.31 194 SER B C 1
ATOM 3856 O O . SER B 1 194 ? 0.827 -17.812 2.965 1 97.31 194 SER B O 1
ATOM 3858 N N . SER B 1 195 ? 0.812 -18.812 1 1 97 195 SER B N 1
ATOM 3859 C CA . SER B 1 195 ? 1.397 -20.062 1.462 1 97 195 SER B CA 1
ATOM 3860 C C . SER B 1 195 ? 2.92 -20.031 1.371 1 97 195 SER B C 1
ATOM 3862 O O . SER B 1 195 ? 3.609 -20.156 2.383 1 97 195 SER B O 1
ATOM 3864 N N . LYS B 1 196 ? 3.373 -19.75 0.187 1 97.75 196 LYS B N 1
ATOM 3865 C CA . LYS B 1 196 ? 4.797 -19.609 -0.109 1 97.75 196 LYS B CA 1
ATOM 3866 C C . LYS B 1 196 ? 5.133 -18.172 -0.529 1 97.75 196 LYS B C 1
ATOM 3868 O O . LYS B 1 196 ? 4.273 -17.453 -1.048 1 97.75 196 LYS B O 1
ATOM 3873 N N . VAL B 1 197 ? 6.359 -17.859 -0.306 1 98.38 197 VAL B N 1
ATOM 3874 C CA . VAL B 1 197 ? 6.844 -16.531 -0.667 1 98.38 197 VAL B CA 1
ATOM 3875 C C . VAL B 1 197 ? 8.156 -16.656 -1.438 1 98.38 197 VAL B C 1
ATOM 3877 O O . VAL B 1 197 ? 9.031 -17.438 -1.069 1 98.38 197 VAL B O 1
ATOM 3880 N N . LEU B 1 198 ? 8.219 -15.977 -2.506 1 98.44 198 LEU B N 1
ATOM 3881 C CA . LEU B 1 198 ? 9.445 -15.812 -3.281 1 98.44 198 LEU B CA 1
ATOM 3882 C C . LEU B 1 198 ? 9.93 -14.367 -3.236 1 98.44 198 LEU B C 1
ATOM 3884 O O . LEU B 1 198 ? 9.273 -13.469 -3.773 1 98.44 198 LEU B O 1
ATOM 3888 N N . ILE B 1 199 ? 10.992 -14.133 -2.559 1 97.19 199 ILE B N 1
ATOM 3889 C CA . ILE B 1 199 ? 11.578 -12.797 -2.473 1 97.19 199 ILE B CA 1
ATOM 3890 C C . ILE B 1 199 ? 12.617 -12.617 -3.576 1 97.19 199 ILE B C 1
ATOM 3892 O O . ILE B 1 199 ? 13.609 -13.344 -3.625 1 97.19 199 ILE B O 1
ATOM 3896 N N . LEU B 1 200 ? 12.344 -11.672 -4.41 1 95.69 200 LEU B N 1
ATOM 3897 C CA . LEU B 1 200 ? 13.172 -11.406 -5.582 1 95.69 200 LEU B CA 1
ATOM 3898 C C . LEU B 1 200 ? 13.961 -10.117 -5.41 1 95.69 200 LEU B C 1
ATOM 3900 O O . LEU B 1 200 ? 13.422 -9.109 -4.941 1 95.69 200 LEU B O 1
ATOM 3904 N N . ASN B 1 201 ? 15.219 -10.148 -5.75 1 92.56 201 ASN B N 1
ATOM 3905 C CA . ASN B 1 201 ? 16.094 -8.969 -5.727 1 92.56 201 ASN B CA 1
ATOM 3906 C C . ASN B 1 201 ? 17.078 -8.984 -6.883 1 92.56 201 ASN B C 1
ATOM 3908 O O . ASN B 1 201 ? 17.891 -9.906 -7 1 92.56 201 ASN B O 1
ATOM 3912 N N . ASN B 1 202 ? 16.984 -7.977 -7.691 1 90 202 ASN B N 1
ATOM 3913 C CA . ASN B 1 202 ? 17.891 -7.828 -8.82 1 90 202 ASN B CA 1
ATOM 3914 C C . ASN B 1 202 ? 17.938 -9.094 -9.672 1 90 202 ASN B C 1
ATOM 3916 O O . ASN B 1 202 ? 19.016 -9.57 -10.023 1 90 202 ASN B O 1
ATOM 3920 N N . GLY B 1 203 ? 16.781 -9.656 -9.812 1 93.56 203 GLY B N 1
ATOM 3921 C CA . GLY B 1 203 ? 16.641 -10.781 -10.719 1 93.56 203 GLY B CA 1
ATOM 3922 C C . GLY B 1 203 ? 17.031 -12.102 -10.094 1 93.56 203 GLY B C 1
ATOM 3923 O O . GLY B 1 203 ? 17.078 -13.133 -10.773 1 93.56 203 GLY B O 1
ATOM 3924 N N . LYS B 1 204 ? 17.344 -12.078 -8.828 1 95.25 204 LYS B N 1
ATOM 3925 C CA . LYS B 1 204 ? 17.734 -13.289 -8.109 1 95.25 204 LYS B CA 1
ATOM 3926 C C . LYS B 1 204 ? 16.75 -13.594 -6.98 1 95.25 204 LYS B C 1
ATOM 3928 O O . LYS B 1 204 ? 16.141 -12.68 -6.418 1 95.25 204 LYS B O 1
ATOM 3933 N N . ILE B 1 205 ? 16.641 -14.875 -6.684 1 97 205 ILE B N 1
ATOM 3934 C CA . ILE B 1 205 ? 15.844 -15.273 -5.535 1 97 205 ILE B CA 1
ATOM 3935 C C . ILE B 1 205 ? 16.672 -15.164 -4.258 1 97 205 ILE B C 1
ATOM 3937 O O . ILE B 1 205 ? 17.688 -15.844 -4.113 1 97 205 ILE B O 1
ATOM 3941 N N . VAL B 1 206 ? 16.203 -14.375 -3.404 1 94.12 206 VAL B N 1
ATOM 3942 C CA . VAL B 1 206 ? 16.875 -14.188 -2.115 1 94.12 206 VAL B CA 1
ATOM 3943 C C . VAL B 1 206 ? 16.328 -15.211 -1.111 1 94.12 206 VAL B C 1
ATOM 3945 O O . VAL B 1 206 ? 17.078 -15.688 -0.248 1 94.12 206 VAL B O 1
ATOM 3948 N N . GLU B 1 207 ? 15.102 -15.477 -1.192 1 94.94 207 GLU B N 1
ATOM 3949 C CA . GLU B 1 207 ? 14.422 -16.438 -0.327 1 94.94 207 GLU B CA 1
ATOM 3950 C C . GLU B 1 207 ? 13.211 -17.047 -1.024 1 94.94 207 GLU B C 1
ATOM 3952 O O . GLU B 1 207 ? 12.523 -16.359 -1.79 1 94.94 207 GLU B O 1
ATOM 3957 N N . PHE B 1 208 ? 13.055 -18.281 -0.75 1 97.5 208 PHE B N 1
ATOM 3958 C CA . PHE B 1 208 ? 11.914 -18.984 -1.302 1 97.5 208 PHE B CA 1
ATOM 3959 C C . PHE B 1 208 ? 11.5 -20.141 -0.392 1 97.5 208 PHE B C 1
ATOM 3961 O O . PHE B 1 208 ? 12.211 -21.141 -0.287 1 97.5 208 PHE B O 1
ATOM 3968 N N . ASP B 1 209 ? 10.336 -20 0.226 1 97.38 209 ASP B N 1
ATOM 3969 C CA . ASP B 1 209 ? 9.836 -21.031 1.134 1 97.38 209 ASP B CA 1
ATOM 3970 C C . ASP B 1 209 ? 8.422 -20.688 1.615 1 97.38 209 ASP B C 1
ATOM 3972 O O . ASP B 1 209 ? 7.867 -19.656 1.247 1 97.38 209 ASP B O 1
ATOM 3976 N N . TYR B 1 210 ? 7.863 -21.625 2.344 1 97.56 210 TYR B N 1
ATOM 3977 C CA . TYR B 1 210 ? 6.637 -21.312 3.068 1 97.56 210 TYR B CA 1
ATOM 3978 C C . TYR B 1 210 ? 6.844 -20.125 3.998 1 97.56 210 TYR B C 1
ATOM 3980 O O . TYR B 1 210 ? 7.91 -19.969 4.598 1 97.56 210 TYR B O 1
ATOM 3988 N N . ILE B 1 211 ? 5.875 -19.297 4.07 1 96.56 211 ILE B N 1
ATOM 3989 C CA . ILE B 1 211 ? 6.035 -18.047 4.789 1 96.56 211 ILE B CA 1
ATOM 3990 C C . ILE B 1 211 ? 6.375 -18.312 6.25 1 96.56 211 ILE B C 1
ATOM 3992 O O . ILE B 1 211 ? 7.207 -17.625 6.844 1 96.56 211 ILE B O 1
ATOM 3996 N N . ASP B 1 212 ? 5.781 -19.297 6.867 1 95.44 212 ASP B N 1
ATOM 3997 C CA . ASP B 1 212 ? 6.035 -19.609 8.273 1 95.44 212 ASP B CA 1
ATOM 3998 C C . ASP B 1 212 ? 7.484 -20.047 8.477 1 95.44 212 ASP B C 1
ATOM 4000 O O . ASP B 1 212 ? 8.086 -19.734 9.508 1 95.44 212 ASP B O 1
ATOM 4004 N N . LYS B 1 213 ? 7.984 -20.75 7.543 1 95.69 213 LYS B N 1
ATOM 4005 C CA . LYS B 1 213 ? 9.375 -21.188 7.617 1 95.69 213 LYS B CA 1
ATOM 4006 C C . LYS B 1 213 ? 10.328 -20 7.496 1 95.69 213 LYS B C 1
ATOM 4008 O O . LYS B 1 213 ? 11.344 -19.938 8.195 1 95.69 213 LYS B O 1
ATOM 4013 N N . ILE B 1 214 ? 10 -19.109 6.625 1 94.75 214 ILE B N 1
ATOM 4014 C CA . ILE B 1 214 ? 10.82 -17.906 6.48 1 94.75 214 ILE B CA 1
ATOM 4015 C C . ILE B 1 214 ? 10.812 -17.109 7.785 1 94.75 214 ILE B C 1
ATOM 4017 O O . ILE B 1 214 ? 11.859 -16.672 8.258 1 94.75 214 ILE B O 1
ATOM 4021 N N . LYS B 1 215 ? 9.656 -16.953 8.367 1 93.5 215 LYS B N 1
ATOM 4022 C CA . LYS B 1 215 ? 9.508 -16.172 9.594 1 93.5 215 LYS B CA 1
ATOM 4023 C C . LYS B 1 215 ? 10.266 -16.828 10.75 1 93.5 215 LYS B C 1
ATOM 4025 O O . LYS B 1 215 ? 10.758 -16.125 11.641 1 93.5 215 LYS B O 1
ATOM 4030 N N . SER B 1 216 ? 10.414 -18.094 10.711 1 92.81 216 SER B N 1
ATOM 4031 C CA . SER B 1 216 ? 11.039 -18.828 11.812 1 92.81 216 SER B CA 1
ATOM 4032 C C . SER B 1 216 ? 12.531 -19 11.586 1 92.81 216 SER B C 1
ATOM 4034 O O . SER B 1 216 ? 13.273 -19.328 12.516 1 92.81 216 SER B O 1
ATOM 4036 N N . ARG B 1 217 ? 12.93 -18.812 10.43 1 92.5 217 ARG B N 1
ATOM 4037 C CA . ARG B 1 217 ? 14.312 -19.109 10.055 1 92.5 217 ARG B CA 1
ATOM 4038 C C . ARG B 1 217 ? 15.266 -18.047 10.586 1 92.5 217 ARG B C 1
ATOM 4040 O O . ARG B 1 217 ? 16.406 -18.344 10.945 1 92.5 217 ARG B O 1
ATOM 4047 N N . TYR B 1 218 ? 14.789 -16.859 10.656 1 91.31 218 TYR B N 1
ATOM 4048 C CA . TYR B 1 218 ? 15.664 -15.75 11 1 91.31 218 TYR B CA 1
ATOM 4049 C C . TYR B 1 218 ? 15.367 -15.234 12.406 1 91.31 218 TYR B C 1
ATOM 4051 O O . TYR B 1 218 ? 14.211 -15.211 12.828 1 91.31 218 TYR B O 1
ATOM 4059 N N . ILE B 1 219 ? 16.453 -14.797 13.062 1 91.12 219 ILE B N 1
ATOM 4060 C CA . ILE B 1 219 ? 16.297 -14.32 14.438 1 91.12 219 ILE B CA 1
ATOM 4061 C C . ILE B 1 219 ? 17.328 -13.227 14.711 1 91.12 219 ILE B C 1
ATOM 4063 O O . ILE B 1 219 ? 18.375 -13.164 14.055 1 91.12 219 ILE B O 1
ATOM 4067 N N . GLY B 1 220 ? 16.922 -12.359 15.562 1 90.5 220 GLY B N 1
ATOM 4068 C CA . GLY B 1 220 ? 17.875 -11.375 16.062 1 90.5 220 GLY B CA 1
ATOM 4069 C C . GLY B 1 220 ? 18.672 -11.859 17.25 1 90.5 220 GLY B C 1
ATOM 4070 O O . GLY B 1 220 ? 18.109 -12.445 18.188 1 90.5 220 GLY B O 1
ATOM 4071 N N . LEU B 1 221 ? 20.031 -11.609 17.203 1 89.69 221 LEU B N 1
ATOM 4072 C CA . LEU B 1 221 ? 20.922 -11.938 18.328 1 89.69 221 LEU B CA 1
ATOM 4073 C C . LEU B 1 221 ? 21.547 -10.672 18.906 1 89.69 221 LEU B C 1
ATOM 4075 O O . LEU B 1 221 ? 22.094 -9.852 18.172 1 89.69 221 LEU B O 1
ATOM 4079 N N . LEU B 1 222 ? 21.344 -10.5 20.109 1 89 222 LEU B N 1
ATOM 4080 C CA . LEU B 1 222 ? 22 -9.398 20.812 1 89 222 LEU B CA 1
ATOM 4081 C C . LEU B 1 222 ? 23.297 -9.859 21.469 1 89 222 LEU B C 1
ATOM 4083 O O . LEU B 1 222 ? 23.281 -10.734 22.344 1 89 222 LEU B O 1
ATOM 4087 N N . THR B 1 223 ? 24.328 -9.258 21.047 1 87.06 223 THR B N 1
ATOM 4088 C CA . THR B 1 223 ? 25.609 -9.68 21.609 1 87.06 223 THR B CA 1
ATOM 4089 C C . THR B 1 223 ? 26.672 -8.602 21.391 1 87.06 223 THR B C 1
ATOM 4091 O O . THR B 1 223 ? 26.531 -7.754 20.5 1 87.06 223 THR B O 1
ATOM 4094 N N . SER B 1 224 ? 27.578 -8.539 22.188 1 86.19 224 SER B N 1
ATOM 4095 C CA . SER B 1 224 ? 28.719 -7.645 22.031 1 86.19 224 SER B CA 1
ATOM 4096 C C . SER B 1 224 ? 29.828 -8.297 21.219 1 86.19 224 SER B C 1
ATOM 4098 O O . SER B 1 224 ? 30.766 -7.625 20.781 1 86.19 224 SER B O 1
ATOM 4100 N N . ASN B 1 225 ? 29.672 -9.547 20.969 1 84.44 225 ASN B N 1
ATOM 4101 C CA . ASN B 1 225 ? 30.672 -10.281 20.188 1 84.44 225 ASN B CA 1
ATOM 4102 C C . ASN B 1 225 ? 30.484 -10.055 18.688 1 84.44 225 ASN B C 1
ATOM 4104 O O . ASN B 1 225 ? 29.391 -9.727 18.234 1 84.44 225 ASN B O 1
ATOM 4108 N N . ASP B 1 226 ? 31.594 -10.18 18.016 1 84.38 226 ASP B N 1
ATOM 4109 C CA . ASP B 1 226 ? 31.531 -10.125 16.562 1 84.38 226 ASP B CA 1
ATOM 4110 C C . ASP B 1 226 ? 31.141 -11.484 15.969 1 84.38 226 ASP B C 1
ATOM 4112 O O . ASP B 1 226 ? 31.781 -12.492 16.25 1 84.38 226 ASP B O 1
ATOM 4116 N N . LEU B 1 227 ? 30.094 -11.445 15.328 1 84.38 227 LEU B N 1
ATOM 4117 C CA . LEU B 1 227 ? 29.625 -12.672 14.68 1 84.38 227 LEU B CA 1
ATOM 4118 C C . LEU B 1 227 ? 29.969 -12.656 13.188 1 84.38 227 LEU B C 1
ATOM 4120 O O . LEU B 1 227 ? 30.141 -11.586 12.602 1 84.38 227 LEU B O 1
ATOM 4124 N N . LYS B 1 228 ? 30.125 -13.883 12.664 1 83.56 228 LYS B N 1
ATOM 4125 C CA . LYS B 1 228 ? 30.297 -14.031 11.219 1 83.56 228 LYS B CA 1
ATOM 4126 C C . LYS B 1 228 ? 29.016 -14.562 10.578 1 83.56 228 LYS B C 1
ATOM 4128 O O . LYS B 1 228 ? 28.094 -15 11.273 1 83.56 228 LYS B O 1
ATOM 4133 N N . ASP B 1 229 ? 28.891 -14.383 9.258 1 82.75 229 ASP B N 1
ATOM 4134 C CA . ASP B 1 229 ? 27.828 -14.977 8.461 1 82.75 229 ASP B CA 1
ATOM 4135 C C . ASP B 1 229 ? 26.453 -14.438 8.883 1 82.75 229 ASP B C 1
ATOM 4137 O O . ASP B 1 229 ? 25.516 -15.203 9.086 1 82.75 229 ASP B O 1
ATOM 4141 N N . PHE B 1 230 ? 26.5 -13.203 9.273 1 82.06 230 PHE B N 1
ATOM 4142 C CA . PHE B 1 230 ? 25.234 -12.547 9.602 1 82.06 230 PHE B CA 1
ATOM 4143 C C . PHE B 1 230 ? 24.641 -11.867 8.375 1 82.06 230 PHE B C 1
ATOM 4145 O O . PHE B 1 230 ? 25.328 -11.703 7.355 1 82.06 230 PHE B O 1
ATOM 4152 N N . ILE B 1 231 ? 23.438 -11.656 8.453 1 83.56 231 ILE B N 1
ATOM 4153 C CA . ILE B 1 231 ? 22.75 -10.961 7.367 1 83.56 231 ILE B CA 1
ATOM 4154 C C . ILE B 1 231 ? 22.938 -9.453 7.523 1 83.56 231 ILE B C 1
ATOM 4156 O O . ILE B 1 231 ? 23.219 -8.75 6.551 1 83.56 231 ILE B O 1
ATOM 4160 N N . SER B 1 232 ? 22.719 -9.039 8.805 1 83.19 232 SER B N 1
ATOM 4161 C CA . SER B 1 232 ? 22.906 -7.625 9.094 1 83.19 232 SER B CA 1
ATOM 4162 C C . SER B 1 232 ? 23.375 -7.418 10.531 1 83.19 232 SER B C 1
ATOM 4164 O O . SER B 1 232 ? 23.203 -8.297 11.383 1 83.19 232 SER B O 1
ATOM 4166 N N . LYS B 1 233 ? 24.016 -6.297 10.703 1 81.5 233 LYS B N 1
ATOM 4167 C CA . LYS B 1 233 ? 24.531 -5.883 12.008 1 81.5 233 LYS B CA 1
ATOM 4168 C C . LYS B 1 233 ? 24.141 -4.441 12.32 1 81.5 233 LYS B C 1
ATOM 4170 O O . LYS B 1 233 ? 24.328 -3.549 11.484 1 81.5 233 LYS B O 1
ATOM 4175 N N . LYS B 1 234 ? 23.453 -4.246 13.422 1 81.31 234 LYS B N 1
ATOM 4176 C CA . LYS B 1 234 ? 23.109 -2.898 13.852 1 81.31 234 LYS B CA 1
ATOM 4177 C C . LYS B 1 234 ? 23.641 -2.602 15.242 1 81.31 234 LYS B C 1
ATOM 4179 O O . LYS B 1 234 ? 23.594 -3.459 16.125 1 81.31 234 LYS B O 1
ATOM 4184 N N . ASN B 1 235 ? 24.156 -1.413 15.312 1 77.88 235 ASN B N 1
ATOM 4185 C CA . ASN B 1 235 ? 24.656 -1.002 16.625 1 77.88 235 ASN B CA 1
ATOM 4186 C C . ASN B 1 235 ? 23.516 -0.546 17.531 1 77.88 235 ASN B C 1
ATOM 4188 O O . ASN B 1 235 ? 22.672 0.247 17.125 1 77.88 235 ASN B O 1
ATOM 4192 N N . ILE B 1 236 ? 23.344 -1.04 18.578 1 76.5 236 ILE B N 1
ATOM 4193 C CA . ILE B 1 236 ? 22.328 -0.616 19.516 1 76.5 236 ILE B CA 1
ATOM 4194 C C . ILE B 1 236 ? 22.938 0.315 20.562 1 76.5 236 ILE B C 1
ATOM 4196 O O . ILE B 1 236 ? 22.766 1.534 20.5 1 76.5 236 ILE B O 1
ATOM 4200 N N . VAL B 1 237 ? 23.125 -0.019 21.75 1 70.19 237 VAL B N 1
ATOM 4201 C CA . VAL B 1 237 ? 23.734 0.774 22.812 1 70.19 237 VAL B CA 1
ATOM 4202 C C . VAL B 1 237 ? 24.953 0.036 23.391 1 70.19 237 VAL B C 1
ATOM 4204 O O . VAL B 1 237 ? 24.969 -1.197 23.422 1 70.19 237 VAL B O 1
ATOM 4207 N N . ASN B 1 238 ? 25.797 0.89 23.859 1 71.94 238 ASN B N 1
ATOM 4208 C CA . ASN B 1 238 ? 26.922 0.473 24.703 1 71.94 238 ASN B CA 1
ATOM 4209 C C . ASN B 1 238 ? 27.703 -0.674 24.062 1 71.94 238 ASN B C 1
ATOM 4211 O O . ASN B 1 238 ? 28.016 -1.66 24.734 1 71.94 238 ASN B O 1
ATOM 4215 N N . ASN B 1 239 ? 27.891 -0.703 22.766 1 75.38 239 ASN B N 1
ATOM 4216 C CA . ASN B 1 239 ? 28.703 -1.659 22.031 1 75.38 239 ASN B CA 1
ATOM 4217 C C . ASN B 1 239 ? 27.984 -2.994 21.859 1 75.38 239 ASN B C 1
ATOM 4219 O O . ASN B 1 239 ? 28.625 -4.047 21.797 1 75.38 239 ASN B O 1
ATOM 4223 N N . GLU B 1 240 ? 26.766 -2.965 22.125 1 81.5 240 GLU B N 1
ATOM 4224 C CA . GLU B 1 240 ? 25.969 -4.137 21.797 1 81.5 240 GLU B CA 1
ATOM 4225 C C . GLU B 1 240 ? 25.359 -4.027 20.391 1 81.5 240 GLU B C 1
ATOM 4227 O O . GLU B 1 240 ? 24.969 -2.941 19.969 1 81.5 240 GLU B O 1
ATOM 4232 N N . TYR B 1 241 ? 25.484 -5.234 19.781 1 83.69 241 TYR B N 1
ATOM 4233 C CA . TYR B 1 241 ? 25 -5.27 18.406 1 83.69 241 TYR B CA 1
ATOM 4234 C C . TYR B 1 241 ? 23.812 -6.199 18.266 1 83.69 241 TYR B C 1
ATOM 4236 O O . TYR B 1 241 ? 23.703 -7.199 18.984 1 83.69 241 TYR B O 1
ATOM 4244 N N . LEU B 1 242 ? 22.938 -5.793 17.469 1 85.5 242 LEU B N 1
ATOM 4245 C CA . LEU B 1 242 ? 21.859 -6.68 17.031 1 85.5 242 LEU B CA 1
ATOM 4246 C C . LEU B 1 242 ? 22.188 -7.301 15.688 1 85.5 242 LEU B C 1
ATOM 4248 O O . LEU B 1 242 ? 22.25 -6.602 14.672 1 85.5 242 LEU B O 1
ATOM 4252 N N . TYR B 1 243 ? 22.438 -8.625 15.703 1 84.25 243 TYR B N 1
ATOM 4253 C CA . TYR B 1 243 ? 22.703 -9.383 14.477 1 84.25 243 TYR B CA 1
ATOM 4254 C C . TYR B 1 243 ? 21.438 -10.086 13.992 1 84.25 243 TYR B C 1
ATOM 4256 O O . TYR B 1 243 ? 20.734 -10.719 14.789 1 84.25 243 TYR B O 1
ATOM 4264 N N . ILE B 1 244 ? 21.156 -9.977 12.812 1 87.19 244 ILE B N 1
ATOM 4265 C CA . ILE B 1 244 ? 20.141 -10.828 12.203 1 87.19 244 ILE B CA 1
ATOM 4266 C C . ILE B 1 244 ? 20.812 -12.023 11.523 1 87.19 244 ILE B C 1
ATOM 4268 O O . ILE B 1 244 ? 21.656 -11.852 10.648 1 87.19 244 ILE B O 1
ATOM 4272 N N . VAL B 1 245 ? 20.438 -13.188 11.953 1 87.38 245 VAL B N 1
ATOM 4273 C CA . VAL B 1 245 ? 21.141 -14.375 11.484 1 87.38 245 VAL B CA 1
ATOM 4274 C C . VAL B 1 245 ? 20.141 -15.445 11.062 1 87.38 245 VAL B C 1
ATOM 4276 O O . VAL B 1 245 ? 18.953 -15.375 11.422 1 87.38 245 VAL B O 1
ATOM 4279 N N . ASP B 1 246 ? 20.625 -16.359 10.297 1 89.88 246 ASP B N 1
ATOM 4280 C CA . ASP B 1 246 ? 19.906 -17.594 9.992 1 89.88 246 ASP B CA 1
ATOM 4281 C C . ASP B 1 246 ? 20.078 -18.609 11.125 1 89.88 246 ASP B C 1
ATOM 4283 O O . ASP B 1 246 ? 21.203 -18.984 11.469 1 89.88 246 ASP B O 1
ATOM 4287 N N . LYS B 1 247 ? 19.016 -19.016 11.633 1 89.06 247 LYS B N 1
ATOM 4288 C CA . LYS B 1 247 ? 19.031 -19.922 12.773 1 89.06 247 LYS B CA 1
ATOM 4289 C C . LYS B 1 247 ? 19.781 -21.219 12.43 1 89.06 247 LYS B C 1
ATOM 4291 O O . LYS B 1 247 ? 20.25 -21.922 13.32 1 89.06 247 LYS B O 1
ATOM 4296 N N . LYS B 1 248 ? 19.828 -21.547 11.219 1 85.94 248 LYS B N 1
ATOM 4297 C CA . LYS B 1 248 ? 20.516 -22.766 10.789 1 85.94 248 LYS B CA 1
ATOM 4298 C C . LYS B 1 248 ? 22.031 -22.625 10.953 1 85.94 248 LYS B C 1
ATOM 4300 O O . LYS B 1 248 ? 22.734 -23.641 10.992 1 85.94 248 LYS B O 1
ATOM 4305 N N . LYS B 1 249 ? 22.484 -21.406 11.109 1 84.81 249 LYS B N 1
ATOM 4306 C CA . LYS B 1 249 ? 23.922 -21.172 11.109 1 84.81 249 LYS B CA 1
ATOM 4307 C C . LYS B 1 249 ? 24.438 -20.922 12.516 1 84.81 249 LYS B C 1
ATOM 4309 O O . LYS B 1 249 ? 25.656 -20.875 12.742 1 84.81 249 LYS B O 1
ATOM 4314 N N . TYR B 1 250 ? 23.531 -20.625 13.406 1 83.25 250 TYR B N 1
ATOM 4315 C CA . TYR B 1 250 ? 23.938 -20.25 14.758 1 83.25 250 TYR B CA 1
ATOM 4316 C C . TYR B 1 250 ? 23.156 -21.031 15.805 1 83.25 250 TYR B C 1
ATOM 4318 O O . TYR B 1 250 ? 21.953 -21.234 15.648 1 83.25 250 TYR B O 1
ATOM 4326 N N . ASP B 1 251 ? 23.906 -21.484 16.812 1 84.62 251 ASP B N 1
ATOM 4327 C CA . ASP B 1 251 ? 23.219 -21.953 18 1 84.62 251 ASP B CA 1
ATOM 4328 C C . ASP B 1 251 ? 22.688 -20.781 18.828 1 84.62 251 ASP B C 1
ATOM 4330 O O . ASP B 1 251 ? 23.453 -20.125 19.531 1 84.62 251 ASP B O 1
ATOM 4334 N N . THR B 1 252 ? 21.406 -20.562 18.766 1 82.5 252 THR B N 1
ATOM 4335 C CA . THR B 1 252 ? 20.797 -19.359 19.312 1 82.5 252 THR B CA 1
ATOM 4336 C C . THR B 1 252 ? 20.594 -19.484 20.812 1 82.5 252 THR B C 1
ATOM 4338 O O . THR B 1 252 ? 20.266 -18.5 21.484 1 82.5 252 THR B O 1
ATOM 4341 N N . SER B 1 253 ? 20.859 -20.609 21.406 1 84.19 253 SER B N 1
ATOM 4342 C CA . SER B 1 253 ? 20.609 -20.828 22.828 1 84.19 253 SER B CA 1
ATOM 4343 C C . SER B 1 253 ? 21.578 -20.031 23.688 1 84.19 253 SER B C 1
ATOM 4345 O O . SER B 1 253 ? 21.297 -19.766 24.859 1 84.19 253 SER B O 1
ATOM 4347 N N . LEU B 1 254 ? 22.656 -19.625 23.141 1 82.56 254 LEU B N 1
ATOM 4348 C CA . LEU B 1 254 ? 23.703 -18.953 23.906 1 82.56 254 LEU B CA 1
ATOM 4349 C C . LEU B 1 254 ? 23.547 -17.438 23.812 1 82.56 254 LEU B C 1
ATOM 4351 O O . LEU B 1 254 ? 24.375 -16.688 24.344 1 82.56 254 LEU B O 1
ATOM 4355 N N . PHE B 1 255 ? 22.484 -17.078 23.109 1 87.12 255 PHE B N 1
ATOM 4356 C CA . PHE B 1 255 ? 22.328 -15.641 22.875 1 87.12 255 PHE B CA 1
ATOM 4357 C C . PHE B 1 255 ? 20.984 -15.148 23.406 1 87.12 255 PHE B C 1
ATOM 4359 O O . PHE B 1 255 ? 20.047 -15.93 23.531 1 87.12 255 PHE B O 1
ATOM 4366 N N . LYS B 1 256 ? 21.016 -13.922 23.781 1 89.25 256 LYS B N 1
ATOM 4367 C CA . LYS B 1 256 ? 19.719 -13.25 23.906 1 89.25 256 LYS B CA 1
ATOM 4368 C C . LYS B 1 256 ? 19.094 -13 22.531 1 89.25 256 LYS B C 1
ATOM 4370 O O . LYS B 1 256 ? 19.734 -12.445 21.641 1 89.25 256 LYS B O 1
ATOM 4375 N N . THR B 1 257 ? 17.891 -13.578 22.391 1 90.06 257 THR B N 1
ATOM 4376 C CA . THR B 1 257 ? 17.297 -13.539 21.062 1 90.06 257 THR B CA 1
ATOM 4377 C C . THR B 1 257 ? 16.094 -12.617 21.047 1 90.06 257 THR B C 1
ATOM 4379 O O . THR B 1 257 ? 15.508 -12.312 22.078 1 90.06 257 THR B O 1
ATOM 4382 N N . GLU B 1 258 ? 15.875 -12.086 19.891 1 90.12 258 GLU B N 1
ATOM 4383 C CA . GLU B 1 258 ? 14.68 -11.289 19.625 1 90.12 258 GLU B CA 1
ATOM 4384 C C . GLU B 1 258 ? 13.961 -11.789 18.375 1 90.12 258 GLU B C 1
ATOM 4386 O O . GLU B 1 258 ? 14.586 -12.047 17.344 1 90.12 258 GLU B O 1
ATOM 4391 N N . ASP B 1 259 ? 12.656 -11.945 18.547 1 90.38 259 ASP B N 1
ATOM 4392 C CA . ASP B 1 259 ? 11.859 -12.32 17.375 1 90.38 259 ASP B CA 1
ATOM 4393 C C . ASP B 1 259 ? 11.805 -11.172 16.359 1 90.38 259 ASP B C 1
ATOM 4395 O O . ASP B 1 259 ? 11.812 -10 16.75 1 90.38 259 ASP B O 1
ATOM 4399 N N . LEU B 1 260 ? 11.773 -11.602 15.18 1 91.56 260 LEU B N 1
ATOM 4400 C CA . LEU B 1 260 ? 11.727 -10.602 14.117 1 91.56 260 LEU B CA 1
ATOM 4401 C C . LEU B 1 260 ? 10.375 -10.625 13.406 1 91.56 260 LEU B C 1
ATOM 4403 O O . LEU B 1 260 ? 9.773 -11.688 13.25 1 91.56 260 LEU B O 1
ATOM 4407 N N . THR B 1 261 ? 9.961 -9.5 12.992 1 90.94 261 THR B N 1
ATOM 4408 C CA . THR B 1 261 ? 8.797 -9.422 12.125 1 90.94 261 THR B CA 1
ATOM 4409 C C . THR B 1 261 ? 9.156 -9.805 10.695 1 90.94 261 THR B C 1
ATOM 4411 O O . THR B 1 261 ? 10.328 -9.758 10.312 1 90.94 261 THR B O 1
ATOM 4414 N N . PHE B 1 262 ? 8.203 -10.164 9.93 1 92.94 262 PHE B N 1
ATOM 4415 C CA . PHE B 1 262 ? 8.422 -10.469 8.523 1 92.94 262 PHE B CA 1
ATOM 4416 C C . PHE B 1 262 ? 9 -9.258 7.793 1 92.94 262 PHE B C 1
ATOM 4418 O O . PHE B 1 262 ? 9.859 -9.406 6.926 1 92.94 262 PHE B O 1
ATOM 4425 N N . GLU B 1 263 ? 8.539 -8.156 8.148 1 90.88 263 GLU B N 1
ATOM 4426 C CA . GLU B 1 263 ? 9.016 -6.91 7.547 1 90.88 263 GLU B CA 1
ATOM 4427 C C . GLU B 1 263 ? 10.516 -6.723 7.77 1 90.88 263 GLU B C 1
ATOM 4429 O O . GLU B 1 263 ? 11.25 -6.398 6.836 1 90.88 263 GLU B O 1
ATOM 4434 N N . THR B 1 264 ? 10.922 -6.93 8.969 1 89.69 264 THR B N 1
ATOM 4435 C CA . THR B 1 264 ? 12.344 -6.789 9.297 1 89.69 264 THR B CA 1
ATOM 4436 C C . THR B 1 264 ? 13.18 -7.805 8.516 1 89.69 264 THR B C 1
ATOM 4438 O O . THR B 1 264 ? 14.227 -7.465 7.977 1 89.69 264 THR B O 1
ATOM 4441 N N . ILE B 1 265 ? 12.688 -9 8.508 1 92.19 265 ILE B N 1
ATOM 4442 C CA . ILE B 1 265 ? 13.375 -10.062 7.781 1 92.19 265 ILE B CA 1
ATOM 4443 C C . ILE B 1 265 ? 13.523 -9.672 6.312 1 92.19 265 ILE B C 1
ATOM 4445 O O . ILE B 1 265 ? 14.617 -9.742 5.754 1 92.19 265 ILE B O 1
ATOM 4449 N N . TYR B 1 266 ? 12.461 -9.211 5.684 1 93.75 266 TYR B N 1
ATOM 4450 C CA . TYR B 1 266 ? 12.469 -8.781 4.289 1 93.75 266 TYR B CA 1
ATOM 4451 C C . TYR B 1 266 ? 13.484 -7.672 4.062 1 93.75 266 TYR B C 1
ATOM 4453 O O . TYR B 1 266 ? 14.297 -7.742 3.131 1 93.75 266 TYR B O 1
ATOM 4461 N N . GLU B 1 267 ? 13.445 -6.707 4.883 1 88.88 267 GLU B N 1
ATOM 4462 C CA . GLU B 1 267 ? 14.32 -5.547 4.754 1 88.88 267 GLU B CA 1
ATOM 4463 C C . GLU B 1 267 ? 15.789 -5.949 4.809 1 88.88 267 GLU B C 1
ATOM 4465 O O . GLU B 1 267 ? 16.609 -5.445 4.039 1 88.88 267 GLU B O 1
ATOM 4470 N N . GLU B 1 268 ? 16.047 -6.781 5.711 1 87.38 268 GLU B N 1
ATOM 4471 C CA . GLU B 1 268 ? 17.438 -7.195 5.895 1 87.38 268 GLU B CA 1
ATOM 4472 C C . GLU B 1 268 ? 17.891 -8.086 4.742 1 87.38 268 GLU B C 1
ATOM 4474 O O . GLU B 1 268 ? 19.062 -8.039 4.348 1 87.38 268 GLU B O 1
ATOM 4479 N N . LEU B 1 269 ? 17 -8.875 4.273 1 89.06 269 LEU B N 1
ATOM 4480 C CA . LEU B 1 269 ? 17.344 -9.742 3.152 1 89.06 269 LEU B CA 1
ATOM 4481 C C . LEU B 1 269 ? 17.594 -8.93 1.892 1 89.06 269 LEU B C 1
ATOM 4483 O O . LEU B 1 269 ? 18.5 -9.258 1.109 1 89.06 269 LEU B O 1
ATOM 4487 N N . ILE B 1 270 ? 16.797 -7.949 1.688 1 88.38 270 ILE B N 1
ATOM 4488 C CA . ILE B 1 270 ? 16.938 -7.117 0.497 1 88.38 270 ILE B CA 1
ATOM 4489 C C . ILE B 1 270 ? 18.094 -6.137 0.677 1 88.38 270 ILE B C 1
ATOM 4491 O O . ILE B 1 270 ? 18.875 -5.906 -0.254 1 88.38 270 ILE B O 1
ATOM 4495 N N . GLY B 1 271 ? 18.094 -5.398 1.891 1 75.44 271 GLY B N 1
ATOM 4496 C CA . GLY B 1 271 ? 19.125 -4.406 2.178 1 75.44 271 GLY B CA 1
ATOM 4497 C C . GLY B 1 271 ? 20.516 -5 2.307 1 75.44 271 GLY B C 1
ATOM 4498 O O . GLY B 1 271 ? 21.5 -4.371 1.92 1 75.44 271 GLY B O 1
ATOM 4499 N N . GLY B 1 272 ? 20.609 -6.078 3.133 1 58.75 272 GLY B N 1
ATOM 4500 C CA . GLY B 1 272 ? 21.891 -6.73 3.328 1 58.75 272 GLY B CA 1
ATOM 4501 C C . GLY B 1 272 ? 22.547 -7.145 2.027 1 58.75 272 GLY B C 1
ATOM 4502 O O . GLY B 1 272 ? 23.781 -7.18 1.933 1 58.75 272 GLY B O 1
ATOM 4503 N N . HIS B 1 273 ? 21.781 -7.383 1.044 1 49.09 273 HIS B N 1
ATOM 4504 C CA . HIS B 1 273 ? 22.312 -7.801 -0.244 1 49.09 273 HIS B CA 1
ATOM 4505 C C . HIS B 1 273 ? 22.781 -6.598 -1.058 1 49.09 273 HIS B C 1
ATOM 4507 O O . HIS B 1 273 ? 23.484 -6.762 -2.068 1 49.09 273 HIS B O 1
ATOM 4513 N N . GLU B 1 274 ? 22.328 -5.512 -0.649 1 46.16 274 GLU B N 1
ATOM 4514 C CA . GLU B 1 274 ? 22.812 -4.312 -1.322 1 46.16 274 GLU B CA 1
ATOM 4515 C C . GLU B 1 274 ? 24.219 -3.945 -0.834 1 46.16 274 GLU B C 1
ATOM 4517 O O . GLU B 1 274 ? 24.969 -3.268 -1.539 1 46.16 274 GLU B O 1
ATOM 4522 N N . ASN B 1 275 ? 24.469 -4.309 0.375 1 36.84 275 ASN B N 1
ATOM 4523 C CA . ASN B 1 275 ? 25.812 -4.055 0.889 1 36.84 275 ASN B CA 1
ATOM 4524 C C . ASN B 1 275 ? 26.797 -5.148 0.469 1 36.84 275 ASN B C 1
ATOM 4526 O O . ASN B 1 275 ? 27.922 -5.191 0.95 1 36.84 275 ASN B O 1
ATOM 4530 N N . VAL B 1 276 ? 26.453 -6.223 -0.246 1 29.66 276 VAL B N 1
ATOM 4531 C CA . VAL B 1 276 ? 27.453 -7.164 -0.739 1 29.66 276 VAL B CA 1
ATOM 4532 C C . VAL B 1 276 ? 27.828 -6.82 -2.18 1 29.66 276 VAL B C 1
ATOM 4534 O O . VAL B 1 276 ? 26.969 -6.445 -2.977 1 29.66 276 VAL B O 1
#

InterPro domains:
  IPR003439 ABC transporter-like, ATP-binding domain [PF00005] (20-155)
  IPR003439 ABC transporter-like, ATP-binding domain [PS50893] (4-227)
  IPR003593 AAA+ ATPase domain [SM00382] (29-204)
  IPR027417 P-loop containing nucleoside triphosphate hydrolase [G3DSA:3.40.50.300] (1-227)
  IPR027417 P-loop containing nucleoside triphosphate hydrolase [SSF52540] (3-217)
  IPR051782 ABC Transporter Superfamily, Various Functions [PTHR42939] (1-231)